Protein AF-A0A6S4QDK6-F1 (afdb_monomer)

Radius of gyration: 26.94 Å; Cα contacts (8 Å, |Δi|>4): 642; chains: 1; bounding box: 67×40×79 Å

Structure (mmCIF, N/CA/C/O backbone):
data_AF-A0A6S4QDK6-F1
#
_entry.id   AF-A0A6S4QDK6-F1
#
loop_
_atom_site.group_PDB
_atom_site.id
_atom_site.type_symbol
_atom_site.label_atom_id
_atom_site.label_alt_id
_atom_site.label_comp_id
_atom_site.label_asym_id
_atom_site.label_entity_id
_atom_site.label_seq_id
_atom_site.pdbx_PDB_ins_code
_atom_site.Cartn_x
_atom_site.Cartn_y
_atom_site.Cartn_z
_atom_site.occupancy
_atom_site.B_iso_or_equiv
_atom_site.auth_seq_id
_atom_site.auth_comp_id
_atom_site.auth_asym_id
_atom_site.auth_atom_id
_atom_site.pdbx_PDB_model_num
ATOM 1 N N . MET A 1 1 ? -22.651 10.146 28.050 1.00 35.03 1 MET A N 1
ATOM 2 C CA . MET A 1 1 ? -22.880 10.728 26.712 1.00 35.03 1 MET A CA 1
ATOM 3 C C . MET A 1 1 ? -22.087 9.880 25.732 1.00 35.03 1 MET A C 1
ATOM 5 O O . MET A 1 1 ? -20.886 9.743 25.933 1.00 35.03 1 MET A O 1
ATOM 9 N N . GLY A 1 2 ? -22.758 9.172 24.818 1.00 50.03 2 GLY A N 1
ATOM 10 C CA . GLY A 1 2 ? -22.092 8.293 23.846 1.00 50.03 2 GLY A CA 1
ATOM 11 C C . GLY A 1 2 ? -21.223 9.116 22.898 1.00 50.03 2 GLY A C 1
ATOM 12 O O . GLY A 1 2 ? -21.561 10.261 22.614 1.00 50.03 2 GLY A O 1
ATOM 13 N N . ARG A 1 3 ? -20.073 8.583 22.474 1.00 55.03 3 ARG A N 1
ATOM 14 C CA . ARG A 1 3 ? -19.225 9.271 21.494 1.00 55.03 3 ARG A CA 1
ATOM 15 C C . ARG A 1 3 ? -19.841 9.107 20.107 1.00 55.03 3 ARG A C 1
ATOM 17 O O . ARG A 1 3 ? -19.943 7.982 19.624 1.00 55.03 3 ARG A O 1
ATOM 24 N N . ASP A 1 4 ? -20.172 10.224 19.465 1.00 71.50 4 ASP A N 1
ATOM 25 C CA . ASP A 1 4 ? -20.700 10.266 18.090 1.00 71.50 4 ASP A CA 1
ATOM 26 C C . ASP A 1 4 ? -19.666 9.851 17.024 1.00 71.50 4 ASP A C 1
ATOM 28 O O . ASP A 1 4 ? -20.011 9.686 15.859 1.00 71.50 4 ASP A O 1
ATOM 32 N N . ILE A 1 5 ? -18.393 9.682 17.404 1.00 82.81 5 ILE A N 1
ATOM 33 C CA . ILE A 1 5 ? -17.254 9.381 16.523 1.00 82.81 5 ILE A CA 1
ATOM 34 C C . ILE A 1 5 ? -16.472 8.199 17.133 1.00 82.81 5 ILE A C 1
ATOM 36 O O . ILE A 1 5 ? -16.286 8.183 18.356 1.00 82.81 5 ILE A O 1
ATOM 40 N N . PRO A 1 6 ? -16.013 7.207 16.343 1.00 89.12 6 PRO A N 1
ATOM 41 C CA . PRO A 1 6 ? -15.368 6.020 16.887 1.00 89.12 6 PRO A CA 1
ATOM 42 C C . PRO A 1 6 ? -13.930 6.327 17.303 1.00 89.12 6 PRO A C 1
ATOM 44 O O . PRO A 1 6 ? -13.216 7.070 16.623 1.00 89.12 6 PRO A O 1
ATOM 47 N N . LYS A 1 7 ? -13.478 5.707 18.394 1.00 93.38 7 LYS A N 1
ATOM 48 C CA . LYS A 1 7 ? -12.083 5.773 18.835 1.00 93.38 7 LYS A CA 1
ATOM 49 C C . LYS A 1 7 ? -11.256 4.757 18.060 1.00 93.38 7 LYS A C 1
ATOM 51 O O . LYS A 1 7 ? -11.562 3.565 18.093 1.00 93.38 7 LYS A O 1
ATOM 56 N N . ILE A 1 8 ? -10.185 5.190 17.403 1.00 96.62 8 ILE A N 1
ATOM 57 C CA . ILE A 1 8 ? -9.331 4.288 16.627 1.00 96.62 8 ILE A CA 1
ATOM 58 C C . ILE A 1 8 ? -7.868 4.350 17.036 1.00 96.62 8 ILE A C 1
ATOM 60 O O . ILE A 1 8 ? -7.349 5.387 17.454 1.00 96.62 8 ILE A O 1
ATOM 64 N N . VAL A 1 9 ? -7.196 3.222 16.843 1.00 98.44 9 VAL A N 1
ATOM 65 C CA . VAL A 1 9 ? -5.741 3.155 16.717 1.00 98.44 9 VAL A CA 1
ATOM 66 C C . VAL A 1 9 ? -5.405 3.025 15.239 1.00 98.44 9 VAL A C 1
ATOM 68 O O . VAL A 1 9 ? -5.937 2.150 14.556 1.00 98.44 9 VAL A O 1
ATOM 71 N N . TYR A 1 10 ? -4.526 3.885 14.733 1.00 98.69 10 TYR A N 1
ATOM 72 C CA . TYR A 1 10 ? -4.098 3.858 13.335 1.00 98.69 10 TYR A CA 1
ATOM 73 C C . TYR A 1 10 ? -2.718 3.215 13.201 1.00 98.69 10 TYR A C 1
ATOM 75 O O . TYR A 1 10 ? -1.814 3.496 13.983 1.00 98.69 10 TYR A O 1
ATOM 83 N N . MET A 1 11 ? -2.521 2.365 12.197 1.00 98.38 11 MET A N 1
ATOM 84 C CA . MET A 1 11 ? -1.247 1.701 11.936 1.00 98.38 11 MET A CA 1
ATOM 85 C C . MET A 1 11 ? -0.827 1.902 10.487 1.00 98.38 11 MET A C 1
ATOM 87 O O . MET A 1 11 ? -1.490 1.423 9.570 1.00 98.38 11 MET A O 1
ATOM 91 N N . GLY A 1 12 ? 0.307 2.548 10.255 1.00 97.56 12 GLY A N 1
ATOM 92 C CA . GLY A 1 12 ? 0.789 2.789 8.901 1.00 97.56 12 GLY A CA 1
ATOM 93 C C . GLY A 1 12 ? 2.184 3.376 8.886 1.00 97.56 12 GLY A C 1
ATOM 94 O O . GLY A 1 12 ? 2.660 3.861 9.903 1.00 97.56 12 GLY A O 1
ATOM 95 N N . SER A 1 13 ? 2.826 3.337 7.721 1.00 96.44 13 SER A N 1
ATOM 96 C CA . SER A 1 13 ? 4.219 3.774 7.570 1.00 96.44 13 SER A CA 1
ATOM 97 C C . SER A 1 13 ? 4.458 4.739 6.396 1.00 96.44 13 SER A C 1
ATOM 99 O O . SER A 1 13 ? 5.064 5.789 6.606 1.00 96.44 13 SER A O 1
ATOM 101 N N . PRO A 1 14 ? 4.044 4.440 5.148 1.00 94.81 14 PRO A N 1
ATOM 102 C CA . PRO A 1 14 ? 4.446 5.234 3.985 1.00 94.81 14 PRO A CA 1
ATOM 103 C C . PRO A 1 14 ? 3.696 6.568 3.867 1.00 94.81 14 PRO A C 1
ATOM 105 O O . PRO A 1 14 ? 2.658 6.786 4.485 1.00 94.81 14 PRO A O 1
ATOM 108 N N . LEU A 1 15 ? 4.191 7.449 2.991 1.00 95.38 15 LEU A N 1
ATOM 109 C CA . LEU A 1 15 ? 3.637 8.793 2.784 1.00 95.38 15 LEU A CA 1
ATOM 110 C C . LEU A 1 15 ? 2.147 8.799 2.412 1.00 95.38 15 LEU A C 1
ATOM 112 O O . LEU A 1 15 ? 1.402 9.641 2.900 1.00 95.38 15 LEU A O 1
ATOM 116 N N . PHE A 1 16 ? 1.682 7.867 1.577 1.00 96.00 16 PHE A N 1
ATOM 117 C CA . PHE A 1 16 ? 0.254 7.810 1.247 1.00 96.00 16 PHE A CA 1
ATOM 118 C C . PHE A 1 16 ? -0.607 7.417 2.457 1.00 96.00 16 PHE A C 1
ATOM 120 O O . PHE A 1 16 ? -1.712 7.926 2.599 1.00 96.00 16 PHE A O 1
ATOM 127 N N . ALA A 1 17 ? -0.098 6.563 3.353 1.00 98.12 17 ALA A N 1
ATOM 128 C CA . ALA A 1 17 ? -0.792 6.211 4.588 1.00 98.12 17 ALA A CA 1
ATOM 129 C C . ALA A 1 17 ? -0.837 7.410 5.548 1.00 98.12 17 ALA A C 1
ATOM 131 O O . ALA A 1 17 ? -1.814 7.577 6.267 1.00 98.12 17 ALA A O 1
ATOM 132 N N . ALA A 1 18 ? 0.178 8.277 5.529 1.00 98.19 18 ALA A N 1
ATOM 133 C CA . ALA A 1 18 ? 0.169 9.528 6.286 1.00 98.19 18 ALA A CA 1
ATOM 134 C C . ALA A 1 18 ? -0.920 10.487 5.783 1.00 98.19 18 ALA A C 1
ATOM 136 O O . ALA A 1 18 ? -1.687 11.009 6.584 1.00 98.19 18 ALA A O 1
ATOM 137 N N . ARG A 1 19 ? -1.061 10.634 4.458 1.00 97.94 19 ARG A N 1
ATOM 138 C CA . ARG A 1 19 ? -2.132 11.448 3.849 1.00 97.94 19 ARG A CA 1
ATOM 139 C C . ARG A 1 19 ? -3.527 10.935 4.201 1.00 97.94 19 ARG A C 1
ATOM 141 O O . ARG A 1 19 ? -4.434 11.718 4.450 1.00 97.94 19 ARG A O 1
ATOM 148 N N . LEU A 1 20 ? -3.690 9.615 4.243 1.00 98.50 20 LEU A N 1
ATOM 149 C CA . LEU A 1 20 ? -4.942 8.977 4.642 1.00 98.50 20 LEU A CA 1
ATOM 150 C C . LEU A 1 20 ? -5.257 9.171 6.136 1.00 98.50 20 LEU A C 1
ATOM 152 O O . LEU A 1 20 ? -6.413 9.393 6.485 1.00 98.50 20 LEU A O 1
ATOM 156 N N . LEU A 1 21 ? -4.241 9.154 7.005 1.00 98.62 21 LEU A N 1
ATOM 157 C CA . LEU A 1 21 ? -4.389 9.519 8.416 1.00 98.62 21 LEU A CA 1
ATOM 158 C C . LEU A 1 21 ? -4.824 10.983 8.573 1.00 98.62 21 LEU A C 1
ATOM 160 O O . LEU A 1 21 ? -5.779 11.266 9.293 1.00 98.62 21 LEU A O 1
ATOM 164 N N . GLU A 1 22 ? -4.155 11.907 7.878 1.00 98.31 22 GLU A N 1
ATOM 165 C CA . GLU A 1 22 ? -4.527 13.327 7.868 1.00 98.31 22 GLU A CA 1
ATOM 166 C C . GLU A 1 22 ? -5.973 13.512 7.402 1.00 98.31 22 GLU A C 1
ATOM 168 O O . GLU A 1 22 ? -6.727 14.227 8.052 1.00 98.31 22 GLU A O 1
ATOM 173 N N . PHE A 1 23 ? -6.391 12.813 6.342 1.00 98.19 23 PHE A N 1
ATOM 174 C CA . PHE A 1 23 ? -7.769 12.850 5.856 1.00 98.19 23 PHE A CA 1
ATOM 175 C C . PHE A 1 23 ? -8.782 12.431 6.932 1.00 98.19 23 PHE A C 1
ATOM 177 O O . PHE A 1 23 ? -9.744 13.162 7.165 1.00 98.19 23 PHE A O 1
ATOM 184 N N . ILE A 1 24 ? -8.558 11.304 7.623 1.00 97.62 24 ILE A N 1
ATOM 185 C CA . ILE A 1 24 ? -9.436 10.833 8.712 1.00 97.62 24 ILE A CA 1
ATOM 186 C C . ILE A 1 24 ? -9.593 11.910 9.795 1.00 97.62 24 ILE A C 1
ATOM 188 O O . ILE A 1 24 ? -10.711 12.177 10.241 1.00 97.62 24 ILE A O 1
ATOM 192 N N . ILE A 1 25 ? -8.487 12.547 10.189 1.00 97.00 25 ILE A N 1
ATOM 193 C CA . ILE A 1 25 ? -8.458 13.570 11.242 1.00 97.00 25 ILE A CA 1
ATOM 194 C C . ILE A 1 25 ? -9.144 14.859 10.776 1.00 97.00 25 ILE A C 1
ATOM 196 O O . ILE A 1 25 ? -10.020 15.381 11.465 1.00 97.00 25 ILE A O 1
ATOM 200 N N . THR A 1 26 ? -8.777 15.374 9.599 1.00 96.75 26 THR A N 1
ATOM 201 C CA . THR A 1 26 ? -9.320 16.623 9.044 1.00 96.75 26 THR A CA 1
ATOM 202 C C . THR A 1 26 ? -10.824 16.526 8.814 1.00 96.75 26 THR A C 1
ATOM 204 O O . THR A 1 26 ? -11.552 17.462 9.137 1.00 96.75 26 THR A O 1
ATOM 207 N N . MET A 1 27 ? -11.298 15.383 8.317 1.00 95.62 27 MET A N 1
ATOM 208 C CA . MET A 1 27 ? -12.721 15.130 8.085 1.00 95.62 27 MET A CA 1
ATOM 209 C C . MET A 1 27 ? -13.478 14.710 9.352 1.00 95.62 27 MET A C 1
ATOM 211 O O . MET A 1 27 ? -14.683 14.482 9.279 1.00 95.62 27 MET A O 1
ATOM 215 N N . ARG A 1 28 ? -12.795 14.610 10.504 1.00 93.56 28 ARG A N 1
ATOM 216 C CA . ARG A 1 28 ? -13.356 14.179 11.797 1.00 93.56 28 ARG A CA 1
ATOM 217 C C . ARG A 1 28 ? -14.114 12.851 11.708 1.00 93.56 28 ARG A C 1
ATOM 219 O O . ARG A 1 28 ? -15.155 12.681 12.333 1.00 93.56 28 ARG A O 1
ATOM 226 N N . LEU A 1 29 ? -13.585 11.909 10.927 1.00 92.25 29 LEU A N 1
ATOM 227 C CA . LEU A 1 29 ? -14.202 10.591 10.750 1.00 92.25 29 LEU A CA 1
ATOM 228 C C . LEU A 1 29 ? -13.982 9.681 11.963 1.00 92.25 29 LEU A C 1
ATOM 230 O O . LEU A 1 29 ? -14.793 8.797 12.219 1.00 92.25 29 LEU A O 1
ATOM 234 N N . ALA A 1 30 ? -12.883 9.881 12.694 1.00 93.81 30 ALA A N 1
ATOM 235 C CA . ALA A 1 30 ? -12.523 9.090 13.863 1.00 93.81 30 ALA A CA 1
ATOM 236 C C . ALA A 1 30 ? -11.696 9.892 14.877 1.00 93.81 30 ALA A C 1
ATOM 238 O O . ALA A 1 30 ? -10.963 10.811 14.508 1.00 93.81 30 ALA A O 1
ATOM 239 N N . ASP A 1 31 ? -11.778 9.497 16.147 1.00 95.00 31 ASP A N 1
ATOM 240 C CA . ASP A 1 31 ? -10.893 9.947 17.223 1.00 95.00 31 ASP A CA 1
ATOM 241 C C . ASP A 1 31 ? -9.634 9.067 17.234 1.00 95.00 31 ASP A C 1
ATOM 243 O O . ASP A 1 31 ? -9.645 7.936 17.730 1.00 95.00 31 ASP A O 1
ATOM 247 N N . VAL A 1 32 ? -8.552 9.555 16.619 1.00 97.88 32 VAL A N 1
ATOM 248 C CA . VAL A 1 32 ? -7.283 8.819 16.520 1.00 97.88 32 VAL A CA 1
ATOM 249 C C . VAL A 1 32 ? -6.501 8.966 17.820 1.00 97.88 32 VAL A C 1
ATOM 251 O O . VAL A 1 32 ? -5.777 9.937 18.026 1.00 97.88 32 VAL A O 1
ATOM 254 N N . CYS A 1 33 ? -6.614 7.967 18.690 1.00 97.19 33 CYS A N 1
ATOM 255 C CA . CYS A 1 33 ? -6.035 8.037 20.029 1.00 97.19 33 CYS A CA 1
ATOM 256 C C . CYS A 1 33 ? -4.558 7.620 20.099 1.00 97.19 33 CYS A C 1
ATOM 258 O O . CYS A 1 33 ? -3.845 8.041 21.008 1.00 97.19 33 CYS A O 1
ATOM 260 N N . ALA A 1 34 ? -4.092 6.807 19.150 1.00 98.38 34 ALA A N 1
ATOM 261 C CA . ALA A 1 34 ? -2.691 6.431 19.023 1.00 98.38 34 ALA A CA 1
ATOM 262 C C . ALA A 1 34 ? -2.354 5.967 17.606 1.00 98.38 34 ALA A C 1
ATOM 264 O O . ALA A 1 34 ? -3.217 5.515 16.845 1.00 98.38 34 ALA A O 1
ATOM 265 N N . VAL A 1 35 ? -1.070 6.067 17.273 1.00 98.56 35 VAL A N 1
ATOM 266 C CA . VAL A 1 35 ? -0.498 5.683 15.987 1.00 98.56 35 VAL A CA 1
ATOM 267 C C . VAL A 1 35 ? 0.636 4.689 16.207 1.00 98.56 35 VAL A C 1
ATOM 269 O O . VAL A 1 35 ? 1.561 4.958 16.968 1.00 98.56 35 VAL A O 1
ATOM 272 N N . TRP A 1 36 ? 0.601 3.567 15.490 1.00 97.81 36 TRP A N 1
ATOM 273 C CA . TRP A 1 36 ? 1.745 2.669 15.344 1.00 97.81 36 TRP A CA 1
ATOM 274 C C . TRP A 1 36 ? 2.367 2.832 13.966 1.00 97.81 36 TRP A C 1
ATOM 276 O O . TRP A 1 36 ? 1.697 2.743 12.935 1.00 97.81 36 TRP A O 1
ATOM 286 N N . THR A 1 37 ? 3.684 2.968 13.942 1.00 96.75 37 THR A N 1
ATOM 287 C CA . THR A 1 37 ? 4.475 2.858 12.717 1.00 96.75 37 THR A CA 1
ATOM 288 C C . THR A 1 37 ? 5.675 1.939 12.939 1.00 96.75 37 THR A C 1
ATOM 290 O O . THR A 1 37 ? 5.908 1.433 14.038 1.00 96.75 37 THR A O 1
ATOM 293 N N . VAL A 1 38 ? 6.400 1.617 11.873 1.00 92.44 38 VAL A N 1
ATOM 294 C CA . VAL A 1 38 ? 7.625 0.825 11.974 1.00 92.44 38 VAL A CA 1
ATOM 295 C C . VAL A 1 38 ? 8.792 1.710 12.392 1.00 92.44 38 VAL A C 1
ATOM 297 O O . VAL A 1 38 ? 8.975 2.793 11.844 1.00 92.44 38 VAL A O 1
ATOM 300 N N . ALA A 1 39 ? 9.640 1.206 13.291 1.00 86.31 39 ALA A N 1
ATOM 301 C CA . ALA A 1 39 ? 10.910 1.850 13.606 1.00 86.31 39 ALA A CA 1
ATOM 302 C C . ALA A 1 39 ? 11.726 2.116 12.327 1.00 86.31 39 ALA A C 1
ATOM 304 O O . ALA A 1 39 ? 11.986 1.206 11.523 1.00 86.31 39 ALA A O 1
ATOM 305 N N . LYS A 1 40 ? 12.165 3.363 12.126 1.00 76.81 40 LYS A N 1
ATOM 306 C CA . LYS A 1 40 ? 13.042 3.705 11.006 1.00 76.81 40 LYS A CA 1
ATOM 307 C C . LYS A 1 40 ? 14.418 3.093 11.260 1.00 76.81 40 LYS A C 1
ATOM 309 O O . LYS A 1 40 ? 15.160 3.518 12.139 1.00 76.81 40 LYS A O 1
ATOM 314 N N . ARG A 1 41 ? 14.815 2.110 10.446 1.00 60.56 41 ARG A N 1
ATOM 315 C CA . ARG A 1 41 ? 16.207 1.635 10.432 1.00 60.56 41 ARG A CA 1
ATOM 316 C C . ARG A 1 41 ? 17.112 2.777 9.973 1.00 60.56 41 ARG A C 1
ATOM 318 O O . ARG A 1 41 ? 17.201 3.050 8.773 1.00 60.56 41 ARG A O 1
ATOM 325 N N . ILE A 1 42 ? 17.813 3.415 10.909 1.00 53.19 42 ILE A N 1
ATOM 326 C CA . ILE A 1 42 ? 18.893 4.354 10.601 1.00 53.19 42 ILE A CA 1
ATOM 327 C C . ILE A 1 42 ? 19.985 3.552 9.884 1.00 53.19 42 ILE A C 1
ATOM 329 O O . ILE A 1 42 ? 20.779 2.845 10.504 1.00 53.19 42 ILE A O 1
ATOM 333 N N . ARG A 1 43 ? 20.011 3.607 8.547 1.00 43.22 43 ARG A N 1
ATOM 334 C CA . ARG A 1 43 ? 21.113 3.027 7.773 1.00 43.22 43 ARG A CA 1
ATOM 335 C C . ARG A 1 43 ? 22.369 3.819 8.118 1.00 43.22 43 ARG A C 1
ATOM 337 O O . ARG A 1 43 ? 22.502 4.978 7.735 1.00 43.22 43 ARG A O 1
ATOM 344 N N . SER A 1 44 ? 23.288 3.180 8.828 1.00 37.44 44 SER A N 1
ATOM 345 C CA . SER A 1 44 ? 24.636 3.660 9.113 1.00 37.44 44 SER A CA 1
ATOM 346 C C . SER A 1 44 ? 25.388 3.982 7.813 1.00 37.44 44 SER A C 1
ATOM 348 O O . SER A 1 44 ? 26.067 3.144 7.229 1.00 37.44 44 SER A O 1
ATOM 350 N N . ARG A 1 45 ? 25.260 5.218 7.322 1.00 41.75 45 ARG A N 1
ATOM 351 C CA . ARG A 1 45 ? 26.123 5.767 6.261 1.00 41.75 45 ARG A CA 1
ATOM 352 C C . ARG A 1 45 ? 26.733 7.126 6.580 1.00 41.75 45 ARG A C 1
ATOM 354 O O . ARG A 1 45 ? 27.498 7.633 5.770 1.00 41.75 45 ARG A O 1
ATOM 361 N N . VAL A 1 46 ? 26.494 7.679 7.767 1.00 40.53 46 VAL A N 1
ATOM 362 C CA . VAL A 1 46 ? 27.157 8.910 8.212 1.00 40.53 46 VAL A CA 1
ATOM 363 C C . VAL A 1 46 ? 27.989 8.600 9.450 1.00 40.53 46 VAL A C 1
ATOM 365 O O . VAL A 1 46 ? 27.467 8.266 10.510 1.00 40.53 46 VAL A O 1
ATOM 368 N N . ARG A 1 47 ? 29.313 8.682 9.291 1.00 42.69 47 ARG A N 1
ATOM 369 C CA . ARG A 1 47 ? 30.341 8.394 10.305 1.00 42.69 47 ARG A CA 1
ATOM 370 C C . ARG A 1 47 ? 30.457 9.490 11.383 1.00 42.69 47 ARG A C 1
ATOM 372 O O . ARG A 1 47 ? 31.438 9.511 12.108 1.00 42.69 47 ARG A O 1
ATOM 379 N N . ASN A 1 48 ? 29.467 10.377 11.519 1.00 42.81 48 ASN A N 1
ATOM 380 C CA . ASN A 1 48 ? 29.447 11.445 12.522 1.00 42.81 48 ASN A CA 1
ATOM 381 C C . ASN A 1 48 ? 28.099 11.475 13.252 1.00 42.81 48 ASN A C 1
ATOM 383 O O . ASN A 1 48 ? 27.111 12.034 12.787 1.00 42.81 48 ASN A O 1
ATOM 387 N N . ARG A 1 49 ? 28.080 10.825 14.418 1.00 49.66 49 ARG A N 1
ATOM 388 C CA . ARG A 1 49 ? 26.902 10.468 15.226 1.00 49.66 49 ARG A CA 1
ATOM 389 C C . ARG A 1 49 ? 26.336 11.591 16.115 1.00 49.66 49 ARG A C 1
ATOM 391 O O . ARG A 1 49 ? 25.592 11.287 17.039 1.00 49.66 49 ARG A O 1
ATOM 398 N N . LYS A 1 50 ? 26.682 12.864 15.898 1.00 42.88 50 LYS A N 1
ATOM 399 C CA . LYS A 1 50 ? 26.325 13.941 16.850 1.00 42.88 50 LYS A CA 1
ATOM 400 C C . LYS A 1 50 ? 25.561 15.147 16.292 1.00 42.88 50 LYS A C 1
ATOM 402 O O . LYS A 1 50 ? 25.168 15.979 17.096 1.00 42.88 50 LYS A O 1
ATOM 407 N N . ALA A 1 51 ? 25.294 15.233 14.986 1.00 41.88 51 ALA A N 1
ATOM 408 C CA . ALA A 1 51 ? 24.700 16.443 14.388 1.00 41.88 51 ALA A CA 1
ATOM 409 C C . ALA A 1 51 ? 23.397 16.241 13.584 1.00 41.88 51 ALA A C 1
ATOM 411 O O . ALA A 1 51 ? 22.915 17.192 12.987 1.00 41.88 51 ALA A O 1
ATOM 412 N N . LEU A 1 52 ? 22.800 15.045 13.571 1.00 42.12 52 LEU A N 1
ATOM 413 C CA . LEU A 1 52 ? 21.479 14.813 12.968 1.00 42.12 52 LEU A CA 1
ATOM 414 C C . LEU A 1 52 ? 20.571 14.132 13.992 1.00 42.12 52 LEU A C 1
ATOM 416 O O . LEU A 1 52 ? 20.433 12.915 13.991 1.00 42.12 52 LEU A O 1
ATOM 420 N N . ARG A 1 53 ? 20.026 14.937 14.904 1.00 42.34 53 ARG A N 1
ATOM 421 C CA . ARG A 1 53 ? 18.865 14.613 15.748 1.00 42.34 53 ARG A CA 1
ATOM 422 C C . ARG A 1 53 ? 17.751 15.624 15.465 1.00 42.34 53 ARG A C 1
ATOM 424 O O . ARG A 1 53 ? 17.198 16.226 16.374 1.00 42.34 53 ARG A O 1
ATOM 431 N N . SER A 1 54 ? 17.541 15.921 14.188 1.00 44.00 54 SER A N 1
ATOM 432 C CA . SER A 1 54 ? 16.497 16.830 13.718 1.00 44.00 54 SER A CA 1
ATOM 433 C C . SER A 1 54 ? 15.377 15.984 13.131 1.00 44.00 54 SER A C 1
ATOM 435 O O . SER A 1 54 ? 15.666 15.297 12.157 1.00 44.00 54 SER A O 1
ATOM 437 N N . ASP A 1 55 ? 14.186 16.008 13.740 1.00 43.19 55 ASP A N 1
ATOM 438 C CA . ASP A 1 55 ? 12.787 15.861 13.260 1.00 43.19 55 ASP A CA 1
ATOM 439 C C . ASP A 1 55 ? 12.404 14.883 12.106 1.00 43.19 55 ASP A C 1
ATOM 441 O O . ASP A 1 55 ? 11.230 14.604 11.867 1.00 43.19 55 ASP A O 1
ATOM 445 N N . GLU A 1 56 ? 13.355 14.271 11.407 1.00 52.59 56 GLU A N 1
ATOM 446 C CA . GLU A 1 56 ? 13.207 13.257 10.361 1.00 52.59 56 GLU A CA 1
ATOM 447 C C . GLU A 1 56 ? 13.508 11.838 10.886 1.00 52.59 56 GLU A C 1
ATOM 449 O O . GLU A 1 56 ? 13.931 10.957 10.127 1.00 52.59 56 GLU A O 1
ATOM 454 N N . GLU A 1 57 ? 13.332 11.578 12.183 1.00 71.50 57 GLU A N 1
ATOM 455 C CA . GLU A 1 57 ? 13.660 10.270 12.777 1.00 71.50 57 GLU A CA 1
ATOM 456 C C . GLU A 1 57 ? 12.544 9.223 12.623 1.00 71.50 57 GLU A C 1
ATOM 458 O O . GLU A 1 57 ? 12.837 8.028 12.634 1.00 71.50 57 GLU A O 1
ATOM 463 N N . SER A 1 58 ? 11.304 9.639 12.348 1.00 88.62 58 SER A N 1
ATOM 464 C CA . SER A 1 58 ? 10.173 8.725 12.149 1.00 88.62 58 SER A CA 1
ATOM 465 C C . SER A 1 58 ? 9.799 8.530 10.668 1.00 88.62 58 SER A C 1
ATOM 467 O O . SER A 1 58 ? 10.345 9.143 9.743 1.00 88.62 58 SER A O 1
ATOM 469 N N . THR A 1 59 ? 8.878 7.605 10.420 1.00 94.62 59 THR A N 1
ATOM 470 C CA . THR A 1 59 ? 8.192 7.431 9.129 1.00 94.62 59 THR A CA 1
ATOM 471 C C . THR A 1 59 ? 7.236 8.597 8.836 1.00 94.62 59 THR A C 1
ATOM 473 O O . THR A 1 59 ? 6.828 9.281 9.772 1.00 94.62 59 THR A O 1
ATOM 476 N N . PRO A 1 60 ? 6.775 8.786 7.583 1.00 95.94 60 PRO A N 1
ATOM 477 C CA . PRO A 1 60 ? 5.750 9.784 7.270 1.00 95.94 60 PRO A CA 1
ATOM 478 C C . PRO A 1 60 ? 4.503 9.747 8.170 1.00 95.94 60 PRO A C 1
ATOM 480 O O . PRO A 1 60 ? 4.001 10.796 8.555 1.00 95.94 60 PRO A O 1
ATOM 483 N N . VAL A 1 61 ? 4.004 8.560 8.537 1.00 97.94 61 VAL A N 1
ATOM 484 C CA . VAL A 1 61 ? 2.849 8.439 9.449 1.00 97.94 61 VAL A CA 1
ATOM 485 C C . VAL A 1 61 ? 3.207 8.872 10.873 1.00 97.94 61 VAL A C 1
ATOM 487 O O . VAL A 1 61 ? 2.437 9.587 11.508 1.00 97.94 61 VAL A O 1
ATOM 490 N N . GLY A 1 62 ? 4.384 8.490 11.370 1.00 96.94 62 GLY A N 1
ATOM 491 C CA . GLY A 1 62 ? 4.822 8.906 12.702 1.00 96.94 62 GLY A CA 1
ATOM 492 C C . GLY A 1 62 ? 5.135 10.402 12.791 1.00 96.94 62 GLY A C 1
ATOM 493 O O . GLY A 1 62 ? 4.820 11.024 13.799 1.00 96.94 62 GLY A O 1
ATOM 494 N N . GLN A 1 63 ? 5.612 11.019 11.707 1.00 96.19 63 GLN A N 1
ATOM 495 C CA . GLN A 1 63 ? 5.752 12.476 11.611 1.00 96.19 63 GLN A CA 1
ATOM 496 C C . GLN A 1 63 ? 4.401 13.195 11.743 1.00 96.19 63 GLN A C 1
ATOM 498 O O . GLN A 1 63 ? 4.315 14.219 12.420 1.00 96.19 63 GLN A O 1
ATOM 503 N N . VAL A 1 64 ? 3.329 12.657 11.144 1.00 97.56 64 VAL A N 1
ATOM 504 C CA . VAL A 1 64 ? 1.968 13.189 11.339 1.00 97.56 64 VAL A CA 1
ATOM 505 C C . VAL A 1 64 ? 1.547 13.066 12.804 1.00 97.56 64 VAL A C 1
ATOM 507 O O . VAL A 1 64 ? 1.041 14.037 13.362 1.00 97.56 64 VAL A O 1
ATOM 510 N N . ALA A 1 65 ? 1.791 11.914 13.436 1.00 97.69 65 ALA A N 1
ATOM 511 C CA . ALA A 1 65 ? 1.457 11.699 14.843 1.00 97.69 65 ALA A CA 1
ATOM 512 C C . ALA A 1 65 ? 2.188 12.684 15.768 1.00 97.69 65 ALA A C 1
ATOM 514 O O . ALA A 1 65 ? 1.545 13.344 16.578 1.00 97.69 65 ALA A O 1
ATOM 515 N N . GLN A 1 66 ? 3.502 12.854 15.588 1.00 96.25 66 GLN A N 1
ATOM 516 C CA . GLN A 1 66 ? 4.319 13.819 16.333 1.00 96.25 66 GLN A CA 1
ATOM 517 C C . GLN A 1 66 ? 3.803 15.248 16.156 1.00 96.25 66 GLN A C 1
ATOM 519 O O . GLN A 1 66 ? 3.557 15.943 17.137 1.00 96.25 66 GLN A O 1
ATOM 524 N N . ARG A 1 67 ? 3.575 15.675 14.907 1.00 96.38 67 ARG A N 1
ATOM 525 C CA . ARG A 1 67 ? 3.095 17.028 14.589 1.00 96.38 67 ARG A CA 1
ATOM 526 C C . ARG A 1 67 ? 1.729 17.331 15.209 1.00 96.38 67 ARG A C 1
ATOM 528 O O . ARG A 1 67 ? 1.453 18.481 15.534 1.00 96.38 67 ARG A O 1
ATOM 535 N N . LEU A 1 68 ? 0.871 16.321 15.339 1.00 96.75 68 LEU A N 1
ATOM 536 C CA . LEU A 1 68 ? -0.474 16.446 15.904 1.00 96.75 68 LEU A CA 1
ATOM 537 C C . LEU A 1 68 ? -0.551 16.046 17.387 1.00 96.75 68 LEU A C 1
ATOM 539 O O . LEU A 1 68 ? -1.649 16.000 17.934 1.00 96.75 68 LEU A O 1
ATOM 543 N N . ASN A 1 69 ? 0.586 15.775 18.040 1.00 96.88 69 ASN A N 1
ATOM 544 C CA . ASN A 1 69 ? 0.674 15.309 19.430 1.00 96.88 69 ASN A CA 1
ATOM 545 C C . ASN A 1 69 ? -0.174 14.055 19.731 1.00 96.88 69 ASN A C 1
ATOM 547 O O . ASN A 1 69 ? -0.694 13.889 20.834 1.00 96.88 69 ASN A O 1
ATOM 551 N N . ILE A 1 70 ? -0.307 13.156 18.755 1.00 98.06 70 ILE A N 1
ATOM 552 C CA . ILE A 1 70 ? -0.944 11.846 18.926 1.00 98.06 70 ILE A CA 1
ATOM 553 C C . ILE A 1 70 ? 0.097 10.876 19.486 1.00 98.06 70 ILE A C 1
ATOM 555 O O . ILE A 1 70 ? 1.248 10.880 19.042 1.00 98.06 70 ILE A O 1
ATOM 559 N N . THR A 1 71 ? -0.288 10.020 20.439 1.00 98.19 71 THR A N 1
ATOM 560 C CA . THR A 1 71 ? 0.648 9.040 21.005 1.00 98.19 71 THR A CA 1
ATOM 561 C C . THR A 1 71 ? 1.212 8.137 19.910 1.00 98.19 71 THR A C 1
ATOM 563 O O . THR A 1 71 ? 0.460 7.479 19.191 1.00 98.19 71 THR A O 1
ATOM 566 N N . LEU A 1 72 ? 2.539 8.106 19.795 1.00 97.56 72 LEU A N 1
ATOM 567 C CA . LEU A 1 72 ? 3.260 7.381 18.756 1.00 97.56 72 LEU A CA 1
ATOM 568 C C . LEU A 1 72 ? 3.992 6.174 19.345 1.00 97.56 72 LEU A C 1
ATOM 570 O O . LEU A 1 72 ? 4.750 6.307 20.304 1.00 97.56 72 LEU A O 1
ATOM 574 N N . HIS A 1 73 ? 3.811 5.019 18.711 1.00 96.94 73 HIS A N 1
ATOM 575 C CA . HIS A 1 73 ? 4.528 3.783 19.001 1.00 96.94 73 HIS A CA 1
ATOM 576 C C . HIS A 1 73 ? 5.342 3.348 17.785 1.00 96.94 73 HIS A C 1
ATOM 578 O O . HIS A 1 73 ? 4.809 3.189 16.683 1.00 96.94 73 HIS A O 1
ATOM 584 N N . GLU A 1 74 ? 6.637 3.116 17.992 1.00 94.62 74 GLU A N 1
ATOM 585 C CA . GLU A 1 74 ? 7.573 2.699 16.938 1.00 94.62 74 GLU A CA 1
ATOM 586 C C . GLU A 1 74 ? 8.323 1.410 17.310 1.00 94.62 74 GLU A C 1
ATOM 588 O O . GLU A 1 74 ? 9.555 1.388 17.298 1.00 94.62 74 GLU A O 1
ATOM 593 N N . PRO A 1 75 ? 7.625 0.318 17.671 1.00 91.94 75 PRO A N 1
ATOM 594 C CA . PRO A 1 75 ? 8.297 -0.890 18.123 1.00 91.94 75 PRO A CA 1
ATOM 595 C C . PRO A 1 75 ? 9.094 -1.541 16.986 1.00 91.94 75 PRO A C 1
ATOM 597 O O . PRO A 1 75 ? 8.665 -1.569 15.823 1.00 91.94 75 PRO A O 1
ATOM 600 N N . GLU A 1 76 ? 10.250 -2.123 17.316 1.00 88.88 76 GLU A N 1
ATOM 601 C CA . GLU A 1 76 ? 10.986 -2.997 16.394 1.00 88.88 76 GLU A CA 1
ATOM 602 C C . GLU A 1 76 ? 10.236 -4.309 16.144 1.00 88.88 76 GLU A C 1
ATOM 604 O O . GLU A 1 76 ? 10.198 -4.763 15.006 1.00 88.88 76 GLU A O 1
ATOM 609 N N . GLU A 1 77 ? 9.542 -4.841 17.143 1.00 90.00 77 GLU A N 1
ATOM 610 C CA . GLU A 1 77 ? 8.658 -6.007 17.058 1.00 90.00 77 GLU A CA 1
ATOM 611 C C . GLU A 1 77 ? 7.485 -5.813 18.022 1.00 90.00 77 GLU A C 1
ATOM 613 O O . GLU A 1 77 ? 7.647 -5.166 19.052 1.00 90.00 77 GLU A O 1
ATOM 618 N N . ILE A 1 78 ? 6.310 -6.366 17.708 1.00 92.38 78 ILE A N 1
ATOM 619 C CA . ILE A 1 78 ? 5.145 -6.269 18.601 1.00 92.38 78 ILE A CA 1
ATOM 620 C C . ILE A 1 78 ? 5.333 -7.224 19.782 1.00 92.38 78 ILE A C 1
ATOM 622 O O . ILE A 1 78 ? 5.362 -8.443 19.609 1.00 92.38 78 ILE A O 1
ATOM 626 N N . THR A 1 79 ? 5.429 -6.667 20.986 1.00 93.69 79 THR A N 1
ATOM 627 C CA . THR A 1 79 ? 5.635 -7.404 22.237 1.00 93.69 79 THR A CA 1
ATOM 628 C C . THR A 1 79 ? 4.340 -7.556 23.042 1.00 93.69 79 THR A C 1
ATOM 630 O O . THR A 1 79 ? 3.297 -6.985 22.722 1.00 93.69 79 THR A O 1
ATOM 633 N N . ALA A 1 80 ? 4.398 -8.306 24.148 1.00 93.88 80 ALA A N 1
ATOM 634 C CA . ALA A 1 80 ? 3.291 -8.379 25.103 1.00 93.88 80 ALA A CA 1
ATOM 635 C C . ALA A 1 80 ? 2.957 -7.013 25.737 1.00 93.88 80 ALA A C 1
ATOM 637 O O . ALA A 1 80 ? 1.796 -6.761 26.059 1.00 93.88 80 ALA A O 1
ATOM 638 N N . LEU A 1 81 ? 3.949 -6.123 25.877 1.00 94.50 81 LEU A N 1
ATOM 639 C CA . LEU A 1 81 ? 3.737 -4.762 26.375 1.00 94.50 81 LEU A CA 1
ATOM 640 C C . LEU A 1 81 ? 2.945 -3.924 25.370 1.00 94.50 81 LEU A C 1
ATOM 642 O O . LEU A 1 81 ? 2.030 -3.216 25.773 1.00 94.50 81 LEU A O 1
ATOM 646 N N . ASP A 1 82 ? 3.220 -4.065 24.071 1.00 95.44 82 ASP A N 1
ATOM 647 C CA . ASP A 1 82 ? 2.450 -3.392 23.017 1.00 95.44 82 ASP A CA 1
ATOM 648 C C . ASP A 1 82 ? 0.990 -3.858 22.999 1.00 95.44 82 ASP A C 1
ATOM 650 O O . ASP A 1 82 ? 0.078 -3.052 22.835 1.00 95.44 82 ASP A O 1
ATOM 654 N N . VAL A 1 83 ? 0.748 -5.156 23.215 1.00 95.25 83 VAL A N 1
ATOM 655 C CA . VAL A 1 83 ? -0.613 -5.703 23.337 1.00 95.25 83 VAL A CA 1
ATOM 656 C C . VAL A 1 83 ? -1.327 -5.128 24.564 1.00 95.25 83 VAL A C 1
ATOM 658 O O . VAL A 1 83 ? -2.501 -4.768 24.478 1.00 95.25 83 VAL A O 1
ATOM 661 N N . ALA A 1 84 ? -0.638 -5.023 25.704 1.00 95.00 84 ALA A N 1
ATOM 662 C CA . ALA A 1 84 ? -1.198 -4.422 26.912 1.00 95.00 84 ALA A CA 1
ATOM 663 C C . ALA A 1 84 ? -1.501 -2.927 26.718 1.00 95.00 84 ALA A C 1
ATOM 665 O O . ALA A 1 84 ? -2.590 -2.477 27.072 1.00 95.00 84 ALA A O 1
ATOM 666 N N . ALA A 1 85 ? -0.586 -2.183 26.089 1.00 95.50 85 ALA A N 1
ATOM 667 C CA . ALA A 1 85 ? -0.786 -0.782 25.735 1.00 95.50 85 ALA A CA 1
ATOM 668 C C . ALA A 1 85 ? -1.993 -0.614 24.803 1.00 95.50 85 ALA A C 1
ATOM 670 O O . ALA A 1 85 ? -2.874 0.190 25.095 1.00 95.50 85 ALA A O 1
ATOM 671 N N . MET A 1 86 ? -2.089 -1.425 23.741 1.00 96.75 86 MET A N 1
ATOM 672 C CA . MET A 1 86 ? -3.224 -1.429 22.814 1.00 96.75 86 MET A CA 1
ATOM 673 C C . MET A 1 86 ? -4.566 -1.623 23.542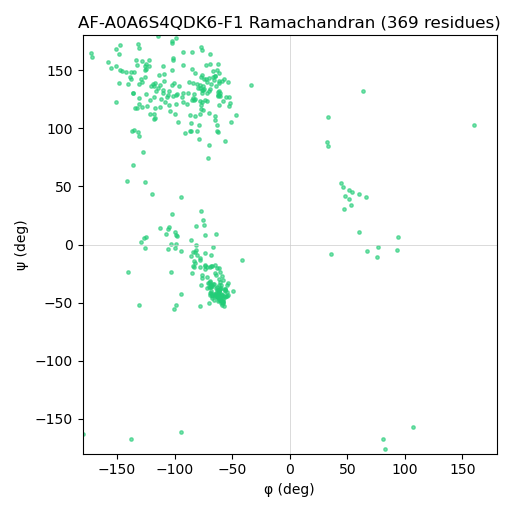 1.00 96.75 86 MET A C 1
ATOM 675 O O . MET A 1 86 ? -5.514 -0.881 23.295 1.00 96.75 86 MET A O 1
ATOM 679 N N . ARG A 1 87 ? -4.647 -2.564 24.494 1.00 95.50 87 ARG A N 1
ATOM 680 C CA . ARG A 1 87 ? -5.861 -2.757 25.312 1.00 95.50 87 ARG A CA 1
ATOM 681 C C . ARG A 1 87 ? -6.213 -1.521 26.138 1.00 95.50 87 ARG A C 1
ATOM 683 O O . ARG A 1 87 ? -7.385 -1.169 26.214 1.00 95.50 87 ARG A O 1
ATOM 690 N N . GLY A 1 88 ? -5.214 -0.848 26.711 1.00 96.25 88 GLY A N 1
ATOM 691 C CA . GLY A 1 88 ? -5.404 0.370 27.506 1.00 96.25 88 GLY A CA 1
ATOM 692 C C . GLY A 1 88 ? -5.978 1.553 26.720 1.00 96.25 88 GLY A C 1
ATOM 693 O O . GLY A 1 88 ? -6.552 2.460 27.316 1.00 96.25 88 GLY A O 1
ATOM 694 N N . TYR A 1 89 ? -5.880 1.544 25.386 1.00 96.19 89 TYR A N 1
ATOM 695 C CA . TYR A 1 89 ? -6.528 2.560 24.559 1.00 96.19 89 TYR A CA 1
ATOM 696 C C . TYR A 1 89 ? -8.041 2.387 24.462 1.00 96.19 89 TYR A C 1
ATOM 698 O O . TYR A 1 89 ? -8.699 3.358 24.094 1.00 96.19 89 TYR A O 1
ATOM 706 N N . GLU A 1 90 ? -8.602 1.212 24.771 1.00 94.12 90 GLU A N 1
ATOM 707 C CA . GLU A 1 90 ? -10.043 0.937 24.643 1.00 94.12 90 GLU A CA 1
ATOM 708 C C . GLU A 1 90 ? -10.600 1.380 23.276 1.00 94.12 90 GLU A C 1
ATOM 710 O O . GLU A 1 90 ? -11.642 2.029 23.178 1.00 94.12 90 GLU A O 1
ATOM 715 N N . ALA A 1 91 ? -9.843 1.120 22.207 1.00 94.25 91 ALA A N 1
ATOM 716 C CA . ALA A 1 91 ? -10.231 1.539 20.870 1.00 94.25 91 ALA A CA 1
ATOM 717 C C . ALA A 1 91 ? -11.394 0.690 20.343 1.00 94.25 91 ALA A C 1
ATOM 719 O O . ALA A 1 91 ? -11.435 -0.532 20.529 1.00 94.25 91 ALA A O 1
ATOM 720 N N . ASP A 1 92 ? -12.299 1.336 19.615 1.00 92.62 92 ASP A N 1
ATOM 721 C CA . ASP A 1 92 ? -13.365 0.663 18.884 1.00 92.62 92 ASP A CA 1
ATOM 722 C C . ASP A 1 92 ? -12.770 -0.161 17.735 1.00 92.62 92 ASP A C 1
ATOM 724 O O . ASP A 1 92 ? -13.110 -1.334 17.564 1.00 92.62 92 ASP A O 1
ATOM 728 N N . PHE A 1 93 ? -11.819 0.426 17.000 1.00 94.38 93 PHE A N 1
ATOM 729 C CA . PHE A 1 93 ? -11.181 -0.192 15.838 1.00 94.38 93 PHE A CA 1
ATOM 730 C C . PHE A 1 93 ? -9.661 -0.008 15.835 1.00 94.38 93 PHE A C 1
ATOM 732 O O . PHE A 1 93 ? -9.137 1.031 16.238 1.00 94.38 93 PHE A O 1
ATOM 739 N N . ILE A 1 94 ? -8.951 -0.989 15.278 1.00 97.62 94 ILE A N 1
ATOM 740 C CA . ILE A 1 94 ? -7.601 -0.779 14.737 1.00 97.62 94 ILE A CA 1
ATOM 741 C C . ILE A 1 94 ? -7.727 -0.616 13.220 1.00 97.62 94 ILE A C 1
ATOM 743 O O . ILE A 1 94 ? -8.312 -1.472 12.559 1.00 97.62 94 ILE A O 1
ATOM 747 N N . PHE A 1 95 ? -7.150 0.441 12.655 1.00 97.12 95 PHE A N 1
ATOM 748 C CA . PHE A 1 95 ? -7.107 0.669 11.211 1.00 97.12 95 PHE A CA 1
ATOM 749 C C . PHE A 1 95 ? -5.686 0.568 10.679 1.00 97.12 95 PHE A C 1
ATOM 751 O O . PHE A 1 95 ? -4.816 1.348 11.051 1.00 97.12 95 PHE A O 1
ATOM 758 N N . ILE A 1 96 ? -5.458 -0.387 9.784 1.00 98.06 96 ILE A N 1
ATOM 759 C CA . ILE A 1 96 ? -4.153 -0.695 9.209 1.00 98.06 96 ILE A CA 1
ATOM 760 C C . ILE A 1 96 ? -4.113 -0.204 7.765 1.00 98.06 96 ILE A C 1
ATOM 762 O O . ILE A 1 96 ? -4.959 -0.558 6.946 1.00 98.06 96 ILE A O 1
ATOM 766 N N . VAL A 1 97 ? -3.092 0.584 7.444 1.00 97.69 97 VAL A N 1
ATOM 767 C CA . VAL A 1 97 ? -2.808 1.076 6.097 1.00 97.69 97 VAL A CA 1
ATOM 768 C C . VAL A 1 97 ? -1.309 0.969 5.847 1.00 97.69 97 VAL A C 1
ATOM 770 O O . VAL A 1 97 ? -0.521 1.826 6.245 1.00 97.69 97 VAL A O 1
ATOM 773 N N . ALA A 1 98 ? -0.896 -0.105 5.173 1.00 94.62 98 ALA A N 1
ATOM 774 C CA . ALA A 1 98 ? 0.504 -0.339 4.809 1.00 94.62 98 ALA A CA 1
ATOM 775 C C . ALA A 1 98 ? 1.48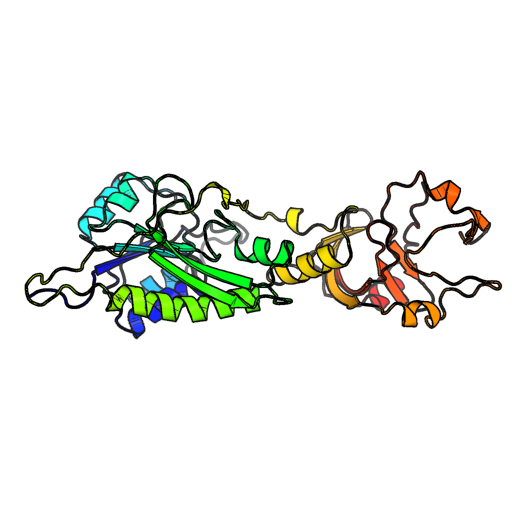9 -0.210 5.996 1.00 94.62 98 ALA A C 1
ATOM 777 O O . ALA A 1 98 ? 2.537 0.431 5.890 1.00 94.62 98 ALA A O 1
ATOM 778 N N . TYR A 1 99 ? 1.158 -0.835 7.132 1.00 93.69 99 TYR A N 1
ATOM 779 C CA . TYR A 1 99 ? 2.019 -0.866 8.320 1.00 93.69 99 TYR A CA 1
ATOM 780 C C . TYR A 1 99 ? 3.352 -1.577 8.039 1.00 93.69 99 TYR A C 1
ATOM 782 O O . TYR A 1 99 ? 4.415 -1.036 8.326 1.00 93.69 99 TYR A O 1
ATOM 790 N N . GLY A 1 100 ? 3.313 -2.737 7.372 1.00 85.12 100 GLY A N 1
ATOM 791 C CA . GLY A 1 100 ? 4.511 -3.433 6.883 1.00 85.12 100 GLY A CA 1
ATOM 792 C C . GLY A 1 100 ? 5.091 -4.501 7.818 1.00 85.12 100 GLY A C 1
ATOM 793 O O . GLY A 1 100 ? 6.137 -5.066 7.495 1.00 85.12 100 GLY A O 1
ATOM 794 N N . LYS A 1 101 ? 4.416 -4.811 8.931 1.00 86.38 101 LYS A N 1
ATOM 795 C CA . LYS A 1 101 ? 4.723 -5.948 9.815 1.00 86.38 101 LYS A CA 1
ATOM 796 C C . LYS A 1 101 ? 3.495 -6.828 10.015 1.00 86.38 101 LYS A C 1
ATOM 798 O O . LYS A 1 101 ? 2.365 -6.352 9.914 1.00 86.38 101 LYS A O 1
ATOM 803 N N . ILE A 1 102 ? 3.736 -8.106 10.295 1.00 85.88 102 ILE A N 1
ATOM 804 C CA . ILE A 1 102 ? 2.688 -9.054 10.677 1.00 85.88 102 ILE A CA 1
ATOM 805 C C . ILE A 1 102 ? 2.319 -8.776 12.133 1.00 85.88 102 ILE A C 1
ATOM 807 O O . ILE A 1 102 ? 3.200 -8.628 12.976 1.00 85.88 102 ILE A O 1
ATOM 811 N N . LEU A 1 103 ? 1.022 -8.701 12.419 1.00 90.00 103 LEU A N 1
ATOM 812 C CA . LEU A 1 103 ? 0.525 -8.496 13.773 1.00 90.00 103 LEU A CA 1
ATOM 813 C C . LEU A 1 103 ? 0.170 -9.838 14.416 1.00 90.00 103 LEU A C 1
ATOM 815 O O . LEU A 1 103 ? -0.478 -10.664 13.765 1.00 90.00 103 LEU A O 1
ATOM 819 N N . PRO A 1 104 ? 0.539 -10.062 15.687 1.00 92.06 104 PRO A N 1
ATOM 820 C CA . PRO A 1 104 ? 0.039 -11.206 16.425 1.00 92.06 104 PRO A CA 1
ATOM 821 C C . PRO A 1 104 ? -1.468 -11.058 16.659 1.00 92.06 104 PRO A C 1
ATOM 823 O O . PRO A 1 104 ? -1.986 -9.955 16.833 1.00 92.06 104 PRO A O 1
ATOM 826 N N . GLU A 1 105 ? -2.169 -12.188 16.719 1.00 93.19 105 GLU A N 1
ATOM 827 C CA . GLU A 1 105 ? -3.625 -12.233 16.899 1.00 93.19 105 GLU A CA 1
ATOM 828 C C . GLU A 1 105 ? -4.101 -11.506 18.154 1.00 93.19 105 GLU A C 1
ATOM 830 O O . GLU A 1 105 ? -5.061 -10.740 18.105 1.00 93.19 105 GLU A O 1
ATOM 835 N N . ALA A 1 106 ? -3.350 -11.634 19.247 1.00 94.31 106 ALA A N 1
ATOM 836 C CA . ALA A 1 106 ? -3.630 -10.928 20.490 1.00 94.31 106 ALA A CA 1
ATOM 837 C C . ALA A 1 106 ? -3.638 -9.394 20.339 1.00 94.31 106 ALA A C 1
ATOM 839 O O . ALA A 1 106 ? -4.324 -8.726 21.108 1.00 94.31 106 ALA A O 1
ATOM 840 N N . PHE A 1 107 ? -2.896 -8.840 19.371 1.00 94.88 107 PHE A N 1
ATOM 841 C CA . PHE A 1 107 ? -2.867 -7.402 19.113 1.00 94.88 107 PHE A CA 1
ATOM 842 C C . PHE A 1 107 ? -4.112 -6.957 18.346 1.00 94.88 107 PHE A C 1
ATOM 844 O O . PHE A 1 107 ? -4.821 -6.060 18.792 1.00 94.88 107 PHE A O 1
ATOM 851 N N . PHE A 1 108 ? -4.431 -7.598 17.216 1.00 91.25 108 PHE A N 1
ATOM 852 C CA . PHE A 1 108 ? -5.588 -7.176 16.419 1.00 91.25 108 PHE A CA 1
ATOM 853 C C . PHE A 1 108 ? -6.942 -7.551 17.043 1.00 91.25 108 PHE A C 1
ATOM 855 O O . PHE A 1 108 ? -7.959 -6.960 16.680 1.00 91.25 108 PHE A O 1
ATOM 862 N N . ALA A 1 109 ? -6.965 -8.488 17.995 1.00 92.81 109 ALA A N 1
ATOM 863 C CA . ALA A 1 109 ? -8.140 -8.814 18.802 1.00 92.81 109 ALA A CA 1
ATOM 864 C C . ALA A 1 109 ? -8.350 -7.869 20.004 1.00 92.81 109 ALA A C 1
ATOM 866 O O . ALA A 1 109 ? -9.357 -7.987 20.693 1.00 92.81 109 ALA A O 1
ATOM 867 N N . ALA A 1 110 ? -7.414 -6.953 20.285 1.00 94.50 110 ALA A N 1
ATOM 868 C CA . ALA A 1 110 ? -7.494 -6.066 21.448 1.00 94.50 110 ALA A CA 1
ATOM 869 C C . ALA A 1 110 ? -8.470 -4.887 21.276 1.00 94.50 110 ALA A C 1
ATOM 871 O O . ALA A 1 110 ? -8.877 -4.298 22.273 1.00 94.50 110 ALA A O 1
ATOM 872 N N . ALA A 1 111 ? -8.841 -4.535 20.040 1.00 94.12 111 ALA A N 1
ATOM 873 C CA . ALA A 1 111 ? -9.883 -3.542 19.774 1.00 94.12 111 ALA A CA 1
ATOM 874 C C . ALA A 1 111 ? -11.279 -4.163 19.868 1.00 94.12 111 ALA A C 1
ATOM 876 O O . ALA A 1 111 ? -11.478 -5.309 19.460 1.00 94.12 111 ALA A O 1
ATOM 877 N N . ARG A 1 112 ? -12.264 -3.376 20.315 1.00 92.06 112 ARG A N 1
ATOM 878 C CA . ARG A 1 112 ? -13.642 -3.834 20.557 1.00 92.06 112 ARG A CA 1
ATOM 879 C C . ARG A 1 112 ? -14.276 -4.529 19.349 1.00 92.06 112 ARG A C 1
ATOM 881 O O . ARG A 1 112 ? -14.915 -5.566 19.505 1.00 92.06 112 ARG A O 1
ATOM 888 N N . TYR A 1 113 ? -14.089 -3.979 18.150 1.00 91.12 113 TYR A N 1
ATOM 889 C CA . TYR A 1 113 ? -14.613 -4.533 16.896 1.00 91.12 113 TYR A CA 1
ATOM 890 C C . TYR A 1 113 ? -13.524 -5.164 16.013 1.00 91.12 113 TYR A C 1
ATOM 892 O O . TYR A 1 113 ? -13.795 -5.564 14.873 1.00 91.12 113 TYR A O 1
ATOM 900 N N . GLY A 1 114 ? -12.311 -5.309 16.555 1.00 93.44 114 GLY A N 1
ATOM 901 C CA . GLY A 1 114 ? -11.137 -5.867 15.889 1.00 93.44 114 GLY A CA 1
ATOM 902 C C . GLY A 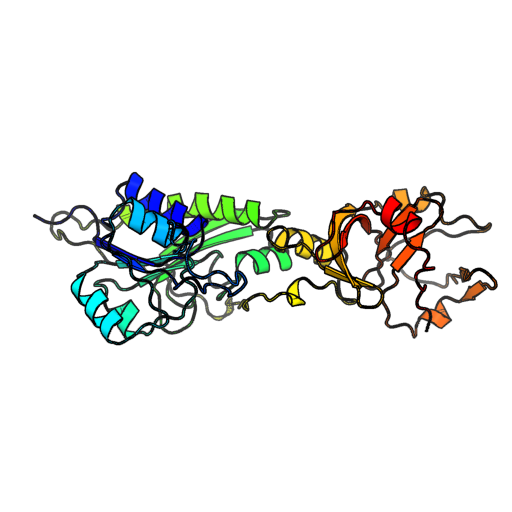1 114 ? -10.398 -4.879 14.982 1.00 93.44 114 GLY A C 1
ATOM 903 O O . GLY A 1 114 ? -10.622 -3.666 15.016 1.00 93.44 114 GLY A O 1
ATOM 904 N N . ALA A 1 115 ? -9.491 -5.417 14.165 1.00 96.44 115 ALA A N 1
ATOM 905 C CA . ALA A 1 115 ? -8.711 -4.641 13.207 1.00 96.44 115 ALA A CA 1
ATOM 906 C C . ALA A 1 115 ? -9.232 -4.763 11.773 1.00 96.44 115 ALA A C 1
ATOM 908 O O . ALA A 1 115 ? -9.737 -5.811 11.364 1.00 96.44 115 ALA A O 1
ATOM 909 N N . TYR A 1 116 ? -9.029 -3.702 10.998 1.00 97.44 116 TYR A N 1
ATOM 910 C CA . TYR A 1 116 ? -9.397 -3.590 9.592 1.00 97.44 116 TYR A CA 1
ATOM 911 C C . TYR A 1 116 ? -8.188 -3.130 8.783 1.00 97.44 116 TYR A C 1
ATOM 913 O O . TYR A 1 116 ? -7.414 -2.292 9.240 1.00 97.44 116 TYR A O 1
ATOM 921 N N . ASN A 1 117 ? -8.006 -3.693 7.591 1.00 97.75 117 ASN A N 1
ATOM 922 C CA . ASN A 1 117 ? -6.901 -3.367 6.691 1.00 97.75 117 ASN A CA 1
ATOM 923 C C . ASN A 1 117 ? -7.437 -2.741 5.402 1.00 97.75 117 ASN A C 1
ATOM 925 O O . ASN A 1 117 ? -8.344 -3.301 4.782 1.00 97.75 117 ASN A O 1
ATOM 929 N N . LEU A 1 118 ? -6.844 -1.619 4.987 1.00 98.38 118 LEU A N 1
ATOM 930 C CA . LEU A 1 118 ? -7.028 -1.055 3.655 1.00 98.38 118 LEU A CA 1
ATOM 931 C C . LEU A 1 118 ? -6.040 -1.718 2.689 1.00 98.38 118 LEU A C 1
ATOM 933 O O . LEU A 1 118 ? -4.842 -1.423 2.683 1.00 98.38 118 LEU A O 1
ATOM 937 N N . HIS A 1 119 ? -6.560 -2.613 1.861 1.00 98.31 119 HIS A N 1
ATOM 938 C CA . HIS A 1 119 ? -5.795 -3.374 0.884 1.00 98.31 119 HIS A CA 1
ATOM 939 C C . HIS A 1 119 ? -5.929 -2.779 -0.518 1.00 98.31 119 HIS A C 1
ATOM 941 O O . HIS A 1 119 ? -7.018 -2.399 -0.935 1.00 98.31 119 HIS A O 1
ATOM 947 N N . PHE A 1 120 ? -4.832 -2.722 -1.274 1.00 97.88 120 PHE A N 1
ATOM 948 C CA . PHE A 1 120 ? -4.762 -2.007 -2.558 1.00 97.88 120 PHE A CA 1
ATOM 949 C C . PHE A 1 120 ? -5.027 -2.909 -3.777 1.00 97.88 120 PHE A C 1
ATOM 951 O O . PHE A 1 120 ? -4.335 -2.822 -4.793 1.00 97.88 120 PHE A O 1
ATOM 958 N N . SER A 1 121 ? -6.004 -3.806 -3.649 1.00 98.19 121 SER A N 1
ATOM 959 C CA . SER A 1 121 ? -6.581 -4.571 -4.758 1.00 98.19 121 SER A CA 1
ATOM 960 C C . SER A 1 121 ? -8.060 -4.857 -4.518 1.00 98.19 121 SER A C 1
ATOM 962 O O . SER A 1 121 ? -8.583 -4.653 -3.419 1.00 98.19 121 SER A O 1
ATOM 964 N N . LEU A 1 122 ? -8.714 -5.403 -5.544 1.00 98.38 122 LEU A N 1
ATOM 965 C CA . LEU A 1 122 ? -10.003 -6.077 -5.426 1.00 98.38 122 LEU A CA 1
ATOM 966 C C . LEU A 1 122 ? -9.794 -7.493 -4.867 1.00 98.38 122 LEU A C 1
ATOM 968 O O . LEU A 1 122 ? -9.547 -8.447 -5.613 1.00 98.38 122 LEU A O 1
ATOM 972 N N . LEU A 1 123 ? -9.854 -7.635 -3.540 1.00 98.62 123 LEU A N 1
ATOM 973 C CA . LEU A 1 123 ? -9.820 -8.945 -2.890 1.00 98.62 123 LEU A CA 1
ATOM 974 C C . LEU A 1 123 ? -10.965 -9.835 -3.403 1.00 98.62 123 LEU A C 1
ATOM 976 O O . LEU A 1 123 ? -12.063 -9.334 -3.650 1.00 98.62 123 LEU A O 1
ATOM 980 N N . PRO A 1 124 ? -10.724 -11.145 -3.585 1.00 98.31 124 PRO A N 1
ATOM 981 C CA . PRO A 1 124 ? -9.578 -11.918 -3.089 1.00 98.31 124 PRO A CA 1
ATOM 982 C C . PRO A 1 124 ? -8.320 -11.894 -3.979 1.00 98.31 124 PRO A C 1
ATOM 984 O O . PRO A 1 124 ? -7.345 -12.584 -3.672 1.00 98.31 124 PRO A O 1
ATOM 987 N N . ARG A 1 125 ? -8.296 -11.131 -5.082 1.00 98.19 125 ARG A N 1
ATOM 988 C CA . ARG A 1 125 ? -7.097 -11.049 -5.929 1.00 98.19 125 ARG A CA 1
ATOM 989 C C . ARG A 1 125 ? -5.983 -10.282 -5.217 1.00 98.19 125 ARG A C 1
ATOM 991 O O . ARG A 1 125 ? -6.231 -9.279 -4.555 1.00 98.19 125 ARG A O 1
ATOM 998 N N . TYR A 1 126 ? -4.747 -10.724 -5.415 1.00 97.94 126 TYR A N 1
ATOM 999 C CA . TYR A 1 126 ? -3.525 -10.069 -4.947 1.00 97.94 126 TYR A CA 1
ATOM 1000 C C . TYR A 1 126 ? -3.395 -9.884 -3.432 1.00 97.94 126 TYR A C 1
ATOM 1002 O O . TYR A 1 126 ? -2.923 -8.845 -2.974 1.00 97.94 126 TYR A O 1
ATOM 1010 N N . ARG A 1 127 ? -3.743 -10.901 -2.641 1.00 97.81 127 ARG A N 1
ATOM 1011 C CA . ARG A 1 127 ? -3.379 -10.963 -1.215 1.00 97.81 127 ARG A CA 1
ATOM 1012 C C . ARG A 1 127 ? -1.863 -10.785 -1.048 1.00 97.81 127 ARG A C 1
ATOM 1014 O O . ARG A 1 127 ? -1.091 -11.335 -1.836 1.00 97.81 127 ARG A O 1
ATOM 1021 N N . GLY A 1 128 ? -1.406 -10.050 -0.040 1.00 94.44 128 GLY A N 1
ATOM 1022 C CA . 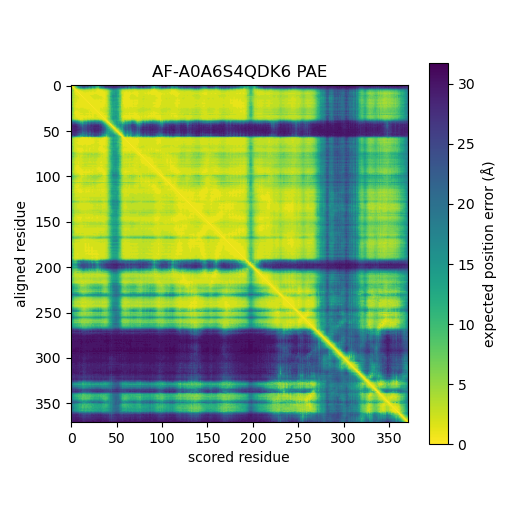GLY A 1 128 ? 0.012 -9.883 0.281 1.00 94.44 128 GLY A CA 1
ATOM 1023 C C . GLY A 1 128 ? 0.614 -8.515 -0.046 1.00 94.44 128 GLY A C 1
ATOM 1024 O O . GLY A 1 128 ? -0.057 -7.491 -0.095 1.00 94.44 128 GLY A O 1
ATOM 1025 N N . ALA A 1 129 ? 1.937 -8.491 -0.208 1.00 92.25 129 ALA A N 1
ATOM 1026 C CA . ALA A 1 129 ? 2.738 -7.286 0.007 1.00 92.25 129 ALA A CA 1
ATOM 1027 C C . ALA A 1 129 ? 2.798 -6.283 -1.160 1.00 92.25 129 ALA A C 1
ATOM 1029 O O . ALA A 1 129 ? 3.262 -5.163 -0.948 1.00 92.25 129 ALA A O 1
ATOM 1030 N N . ALA A 1 130 ? 2.414 -6.663 -2.383 1.00 94.44 130 ALA A N 1
ATOM 1031 C CA . ALA A 1 130 ? 2.600 -5.809 -3.562 1.00 94.44 130 ALA A CA 1
ATOM 1032 C C . ALA A 1 130 ? 1.436 -5.847 -4.576 1.00 94.44 130 ALA A C 1
ATOM 1034 O O . ALA A 1 130 ? 1.660 -6.103 -5.764 1.00 94.44 130 ALA A O 1
ATOM 1035 N N . PRO A 1 131 ? 0.192 -5.581 -4.139 1.00 97.00 131 PRO A N 1
ATOM 1036 C CA . PRO A 1 131 ? -0.989 -5.688 -4.994 1.00 97.00 131 PRO A CA 1
ATOM 1037 C C . PRO A 1 131 ? -0.996 -4.728 -6.190 1.00 97.00 131 PRO A C 1
ATOM 1039 O O . PRO A 1 131 ? -1.271 -5.167 -7.304 1.00 97.00 131 PRO A O 1
ATOM 1042 N N . ILE A 1 132 ? -0.625 -3.454 -5.998 1.00 97.06 132 ILE A N 1
ATOM 1043 C CA . ILE A 1 132 ? -0.593 -2.451 -7.082 1.00 97.06 132 ILE A CA 1
ATOM 1044 C C . ILE A 1 132 ? 0.347 -2.898 -8.203 1.00 97.06 132 ILE A C 1
ATOM 1046 O O . ILE A 1 132 ? -0.044 -2.962 -9.366 1.00 97.06 132 ILE A O 1
ATOM 1050 N N . THR A 1 133 ? 1.588 -3.247 -7.853 1.00 95.88 133 THR A N 1
ATOM 1051 C CA . THR A 1 133 ? 2.581 -3.699 -8.831 1.00 95.88 133 THR A CA 1
ATOM 1052 C C . THR A 1 133 ? 2.103 -4.954 -9.557 1.00 95.88 133 THR A C 1
ATOM 1054 O O . THR A 1 133 ? 2.252 -5.040 -10.771 1.00 95.88 133 THR A O 1
ATOM 1057 N N . ALA A 1 134 ? 1.515 -5.920 -8.844 1.00 96.56 134 ALA A N 1
ATOM 1058 C CA . ALA A 1 134 ? 1.039 -7.160 -9.451 1.00 96.56 134 ALA A CA 1
ATOM 1059 C C . ALA A 1 134 ? -0.096 -6.927 -10.460 1.00 96.56 134 ALA A C 1
ATOM 1061 O O . ALA A 1 134 ? -0.056 -7.505 -11.546 1.00 96.56 134 ALA A O 1
ATOM 1062 N N . ALA A 1 135 ? -1.052 -6.048 -10.142 1.00 97.56 135 ALA A N 1
ATOM 1063 C CA . ALA A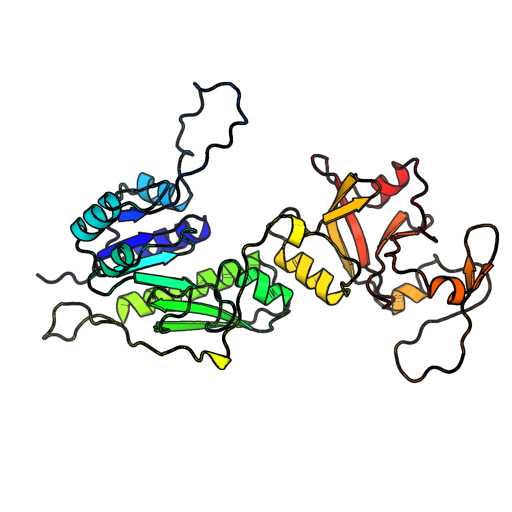 1 135 ? -2.130 -5.681 -11.061 1.00 97.56 135 ALA A CA 1
ATOM 1064 C C . ALA A 1 135 ? -1.578 -5.087 -12.371 1.00 97.56 135 ALA A C 1
ATOM 1066 O O . ALA A 1 135 ? -1.988 -5.491 -13.460 1.00 97.56 135 ALA A O 1
ATOM 1067 N N . ILE A 1 136 ? -0.578 -4.202 -12.276 1.00 96.88 136 ILE A N 1
ATOM 1068 C CA . ILE A 1 136 ? 0.070 -3.592 -13.448 1.00 96.88 136 ILE A CA 1
ATOM 1069 C C . ILE A 1 136 ? 0.870 -4.631 -14.244 1.00 96.88 136 ILE A C 1
ATOM 1071 O O . ILE A 1 136 ? 0.735 -4.707 -15.464 1.00 96.88 136 ILE A O 1
ATOM 1075 N N . LEU A 1 137 ? 1.672 -5.471 -13.578 1.00 93.88 137 LEU A N 1
ATOM 1076 C CA . LEU A 1 137 ? 2.473 -6.518 -14.232 1.00 93.88 137 LEU A CA 1
ATOM 1077 C C . LEU A 1 137 ? 1.603 -7.519 -15.007 1.00 93.88 137 LEU A C 1
ATOM 1079 O O . LEU A 1 137 ? 1.966 -7.931 -16.111 1.00 93.88 137 LEU A O 1
ATOM 1083 N N . ASN A 1 138 ? 0.432 -7.860 -14.468 1.00 95.00 138 ASN A N 1
ATOM 1084 C CA . ASN A 1 138 ? -0.534 -8.729 -15.138 1.00 95.00 138 ASN A CA 1
ATOM 1085 C C . ASN A 1 138 ? -1.342 -8.008 -16.229 1.00 95.00 138 ASN A C 1
ATOM 1087 O O . ASN A 1 138 ? -1.971 -8.664 -17.060 1.00 95.00 138 ASN A O 1
ATOM 1091 N N . GLY A 1 139 ? -1.262 -6.675 -16.288 1.00 94.81 139 GLY A N 1
ATOM 1092 C CA . GLY A 1 139 ? -1.994 -5.836 -17.233 1.00 94.81 139 GLY A CA 1
ATOM 1093 C C . GLY A 1 139 ? -3.493 -5.870 -17.007 1.00 94.81 139 GLY A C 1
ATOM 1094 O O . GLY A 1 139 ? -4.259 -5.960 -17.970 1.00 94.81 139 GLY A O 1
ATOM 1095 N N . ASP A 1 140 ? -3.900 -5.846 -15.742 1.00 97.25 140 ASP A N 1
ATOM 1096 C CA . ASP A 1 140 ? -5.306 -5.770 -15.394 1.00 97.25 140 ASP A CA 1
ATOM 1097 C C . ASP A 1 140 ? -5.921 -4.475 -15.920 1.00 97.25 140 ASP A C 1
ATOM 1099 O O . ASP A 1 140 ? -5.405 -3.378 -15.713 1.00 97.25 140 ASP A O 1
ATOM 1103 N N . ARG A 1 141 ? -7.071 -4.604 -16.586 1.00 96.75 141 ARG A N 1
ATOM 1104 C CA . ARG A 1 141 ? -7.839 -3.450 -17.072 1.00 96.75 141 ARG A CA 1
ATOM 1105 C C . ARG A 1 141 ? -8.546 -2.700 -15.947 1.00 96.75 141 ARG A C 1
ATOM 1107 O O . ARG A 1 141 ? -8.886 -1.534 -16.119 1.00 96.75 141 ARG A O 1
ATOM 1114 N N . GLU A 1 142 ? -8.756 -3.364 -14.818 1.00 98.00 142 GLU A N 1
ATOM 1115 C CA . GLU A 1 142 ? -9.434 -2.852 -13.634 1.00 98.00 142 GLU A CA 1
ATOM 1116 C C . GLU A 1 142 ? -8.702 -3.338 -12.379 1.00 98.00 142 GLU A C 1
ATOM 1118 O O . GLU A 1 142 ? -8.292 -4.497 -12.290 1.00 98.00 142 GLU A O 1
ATOM 1123 N N . THR A 1 143 ? -8.552 -2.449 -11.404 1.00 98.31 143 THR A N 1
ATOM 1124 C CA . THR A 1 143 ? -8.093 -2.772 -10.049 1.00 98.31 143 THR A CA 1
ATOM 1125 C C . THR A 1 143 ? -8.947 -1.999 -9.047 1.00 98.31 143 THR A C 1
ATOM 1127 O O . THR A 1 143 ? -10.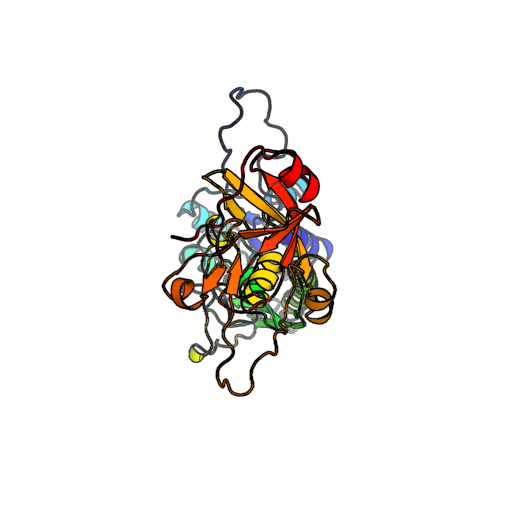001 -1.476 -9.399 1.00 98.31 143 THR A O 1
ATOM 1130 N N . GLY A 1 144 ? -8.543 -1.940 -7.786 1.00 98.19 144 GLY A N 1
ATOM 1131 C CA . GLY A 1 144 ? -9.318 -1.246 -6.777 1.00 98.19 144 GLY A CA 1
ATOM 1132 C C . GLY A 1 144 ? -8.684 -1.296 -5.409 1.00 98.19 144 GLY A C 1
ATOM 1133 O O . GLY A 1 144 ? -7.505 -1.616 -5.253 1.00 98.19 144 GLY A O 1
ATOM 1134 N N . ILE A 1 145 ? -9.501 -0.994 -4.415 1.00 98.62 145 ILE A N 1
ATOM 1135 C CA . ILE A 1 145 ? -9.137 -1.073 -3.008 1.00 98.62 145 ILE A CA 1
ATOM 1136 C C . ILE A 1 145 ? -10.222 -1.804 -2.227 1.00 98.62 145 ILE A C 1
ATOM 1138 O O . ILE A 1 145 ? -11.390 -1.800 -2.611 1.00 98.62 145 ILE A O 1
ATOM 1142 N N . THR A 1 146 ? -9.835 -2.410 -1.112 1.00 98.81 146 THR A N 1
ATOM 1143 C CA . THR A 1 146 ? -10.737 -3.157 -0.240 1.00 98.81 146 THR A CA 1
ATOM 1144 C C . THR A 1 146 ? -10.465 -2.815 1.217 1.00 98.81 146 THR A C 1
ATOM 1146 O O . THR A 1 146 ? -9.325 -2.913 1.661 1.00 98.81 146 THR A O 1
ATOM 1149 N N . ILE A 1 147 ? -11.503 -2.492 1.983 1.00 98.44 147 ILE A N 1
ATOM 1150 C CA . ILE A 1 147 ? -11.463 -2.577 3.445 1.00 98.44 147 ILE A CA 1
ATOM 1151 C C . ILE A 1 147 ? -11.912 -3.985 3.822 1.00 98.44 147 ILE A C 1
ATOM 1153 O O . ILE A 1 147 ? -13.024 -4.396 3.491 1.00 98.44 147 ILE A O 1
ATOM 1157 N N . GLN A 1 148 ? -11.056 -4.725 4.516 1.00 98.00 148 GLN A N 1
ATOM 1158 C CA . GLN A 1 148 ? -11.366 -6.058 5.038 1.00 98.00 148 GLN A CA 1
ATOM 1159 C C . GLN A 1 148 ? -11.122 -6.112 6.542 1.00 98.00 148 GLN A C 1
ATOM 1161 O O . GLN A 1 148 ? -10.273 -5.385 7.065 1.00 98.00 148 GLN A O 1
ATOM 1166 N N . LYS A 1 149 ? -11.809 -7.021 7.229 1.00 96.94 149 LYS A N 1
ATOM 1167 C CA . LYS A 1 149 ? -11.465 -7.383 8.603 1.00 96.94 149 LYS A CA 1
ATOM 1168 C C . LYS A 1 149 ? -10.172 -8.196 8.609 1.00 96.94 149 LYS A C 1
ATOM 1170 O O . LYS A 1 149 ? -9.952 -9.037 7.743 1.00 96.94 149 LYS A O 1
ATOM 1175 N N . VAL A 1 150 ? -9.304 -7.952 9.580 1.00 96.62 150 VAL A N 1
ATOM 1176 C CA . VAL A 1 150 ? -8.052 -8.695 9.735 1.00 96.62 150 VAL A CA 1
ATOM 1177 C C . VAL A 1 150 ? -8.334 -10.028 10.415 1.00 96.62 150 VAL A C 1
ATOM 1179 O O . VAL A 1 150 ? -9.038 -10.100 11.421 1.00 96.62 150 VAL A O 1
ATOM 1182 N N . VAL A 1 151 ? -7.744 -11.084 9.866 1.00 95.00 151 VAL A N 1
ATOM 1183 C CA . VAL A 1 151 ? -7.713 -12.430 10.444 1.00 95.00 151 VAL A CA 1
ATOM 1184 C C . VAL A 1 151 ? -6.276 -12.943 10.414 1.00 95.00 151 VAL A C 1
ATOM 1186 O O . VAL A 1 151 ? -5.413 -12.366 9.753 1.00 95.00 151 VAL A O 1
ATOM 1189 N N . LYS A 1 152 ? -6.008 -14.061 11.095 1.00 93.06 152 LYS A N 1
ATOM 1190 C CA . LYS A 1 152 ? -4.666 -14.661 11.172 1.00 93.06 152 LYS A CA 1
ATOM 1191 C C . LYS A 1 152 ? -4.038 -14.940 9.799 1.00 93.06 152 LYS A C 1
ATOM 1193 O O . LYS A 1 152 ? -2.826 -14.836 9.631 1.00 93.06 152 LYS A O 1
ATOM 1198 N N . ARG A 1 153 ? -4.855 -15.322 8.815 1.00 93.50 153 ARG A N 1
ATOM 1199 C CA . ARG A 1 153 ? -4.403 -15.596 7.447 1.00 93.50 153 ARG A CA 1
ATOM 1200 C C . ARG A 1 153 ? -4.312 -14.291 6.648 1.00 93.50 153 ARG A C 1
ATOM 1202 O O . ARG A 1 153 ? -5.289 -13.555 6.550 1.00 93.50 153 ARG A O 1
ATOM 1209 N N . MET A 1 154 ? -3.139 -14.042 6.061 1.00 92.88 154 MET A N 1
ATOM 1210 C CA . MET A 1 154 ? -2.805 -12.805 5.343 1.00 92.88 154 MET A CA 1
ATOM 1211 C C . MET A 1 154 ? -3.852 -12.441 4.283 1.00 92.88 154 MET A C 1
ATOM 1213 O O . MET A 1 154 ? -4.106 -13.222 3.365 1.00 92.88 154 MET A O 1
ATOM 1217 N N . ASP A 1 155 ? -4.425 -11.245 4.433 1.00 95.88 155 ASP A N 1
ATOM 1218 C CA . ASP A 1 155 ? -5.424 -10.628 3.553 1.00 95.88 155 ASP A CA 1
ATOM 1219 C C . ASP A 1 155 ? -6.596 -11.533 3.142 1.00 95.88 155 ASP A C 1
ATOM 1221 O O . ASP A 1 155 ? -7.151 -11.417 2.049 1.00 95.88 155 ASP A O 1
ATOM 1225 N N . ALA A 1 156 ? -6.962 -12.467 4.017 1.00 96.94 156 ALA A N 1
ATOM 1226 C CA . ALA A 1 156 ? -7.994 -13.461 3.752 1.00 96.94 156 ALA A CA 1
ATOM 1227 C C . ALA A 1 156 ? -9.237 -13.281 4.626 1.00 96.94 156 ALA A C 1
ATOM 1229 O O . ALA A 1 156 ? -10.028 -14.215 4.751 1.00 96.94 156 ALA A O 1
ATOM 1230 N N . GLY A 1 157 ? -9.369 -12.128 5.280 1.00 97.06 157 GLY A N 1
ATOM 1231 C CA . GLY A 1 157 ? -10.508 -11.858 6.141 1.00 97.06 157 GLY A CA 1
ATOM 1232 C C . GLY A 1 157 ? -11.704 -11.317 5.360 1.00 97.06 157 GLY A C 1
ATOM 1233 O O . GLY A 1 157 ? -11.561 -10.917 4.202 1.00 97.06 157 GLY A O 1
ATOM 1234 N N . PRO A 1 158 ? -12.896 -11.298 5.966 1.00 97.88 158 PRO A N 1
ATOM 1235 C CA . PRO A 1 158 ? -14.102 -10.858 5.279 1.00 97.88 158 PRO A CA 1
ATOM 1236 C C . PRO A 1 158 ? -13.996 -9.419 4.765 1.00 97.88 158 PRO A C 1
ATOM 1238 O O . PRO A 1 158 ? -13.468 -8.534 5.445 1.00 97.88 158 PRO A O 1
ATOM 1241 N N . ILE A 1 159 ? -14.526 -9.183 3.570 1.00 98.25 159 ILE A N 1
ATOM 1242 C CA . ILE A 1 159 ? -14.613 -7.868 2.935 1.00 98.25 159 ILE A CA 1
ATOM 1243 C C . ILE A 1 159 ? -15.724 -7.059 3.607 1.00 98.25 159 ILE A C 1
ATOM 1245 O O . ILE A 1 159 ? -16.815 -7.571 3.849 1.00 98.25 159 ILE A O 1
ATOM 1249 N N . VAL A 1 160 ? -15.439 -5.787 3.883 1.00 97.00 160 VAL A N 1
ATOM 1250 C CA . VAL A 1 160 ? -16.399 -4.803 4.401 1.00 97.00 160 VAL A CA 1
ATOM 1251 C C . VAL A 1 160 ? -16.883 -3.903 3.271 1.00 97.00 160 VAL A C 1
ATOM 1253 O O . VAL A 1 160 ? -18.078 -3.800 3.015 1.00 97.00 160 VAL A O 1
ATOM 1256 N N . LEU A 1 161 ? -15.940 -3.272 2.571 1.00 97.25 161 LEU A N 1
ATOM 1257 C CA . LEU A 1 161 ? -16.195 -2.371 1.452 1.00 97.25 161 LEU A CA 1
ATOM 1258 C C . LEU A 1 161 ? -15.126 -2.575 0.386 1.00 97.25 161 LEU A C 1
ATOM 1260 O O . LEU A 1 161 ? -13.977 -2.885 0.702 1.00 97.25 161 LEU A O 1
ATOM 1264 N N . GLN A 1 162 ? -15.493 -2.372 -0.872 1.00 97.88 162 GLN A N 1
ATOM 1265 C CA . GLN A 1 162 ? -14.585 -2.498 -2.000 1.00 97.88 162 GLN A CA 1
ATOM 1266 C C . GLN A 1 162 ? -15.001 -1.516 -3.094 1.00 97.88 162 GLN A C 1
ATOM 1268 O O . GLN A 1 162 ? -16.191 -1.353 -3.351 1.00 97.88 162 GLN A O 1
ATOM 1273 N N . GLU A 1 163 ? -14.027 -0.871 -3.730 1.00 98.50 163 GLU A N 1
ATOM 1274 C CA . GLU A 1 163 ? -14.269 0.069 -4.826 1.00 98.50 163 GLU A CA 1
ATOM 1275 C C . GLU A 1 163 ? -13.266 -0.174 -5.953 1.00 98.50 163 GLU A C 1
ATOM 1277 O O . GLU A 1 163 ? -12.058 -0.277 -5.715 1.00 98.50 163 GLU A O 1
ATOM 1282 N N . ALA A 1 164 ? -13.784 -0.287 -7.175 1.00 98.50 164 ALA A N 1
ATOM 1283 C CA . ALA A 1 164 ? -13.020 -0.574 -8.380 1.00 98.50 164 ALA A CA 1
ATOM 1284 C C . ALA A 1 164 ? -12.763 0.686 -9.215 1.00 98.50 164 ALA A C 1
ATOM 1286 O O . ALA A 1 164 ? -13.469 1.690 -9.113 1.00 98.50 164 ALA A O 1
ATOM 1287 N N . PHE A 1 165 ? -11.740 0.629 -10.062 1.00 98.62 165 PHE A N 1
ATOM 1288 C CA . PHE A 1 165 ? -11.470 1.635 -11.078 1.00 98.62 165 PHE A CA 1
ATOM 1289 C C . PHE A 1 165 ? -10.675 1.070 -12.254 1.00 98.62 165 PHE A C 1
ATOM 1291 O O . PHE A 1 165 ? -9.867 0.148 -12.111 1.00 98.62 165 PHE A O 1
ATOM 1298 N N . ALA A 1 166 ? -10.873 1.680 -13.425 1.00 98.19 166 ALA A N 1
ATOM 1299 C CA . ALA A 1 166 ? -10.116 1.358 -14.626 1.00 98.19 166 ALA A CA 1
ATOM 1300 C C . ALA A 1 166 ? -8.619 1.648 -14.425 1.00 98.19 166 ALA A C 1
ATOM 1302 O O . ALA A 1 166 ? -8.239 2.741 -14.009 1.00 98.19 166 ALA A O 1
ATOM 1303 N N . ALA A 1 167 ? -7.781 0.662 -14.739 1.00 95.62 167 ALA A N 1
ATOM 1304 C CA . ALA A 1 167 ? -6.335 0.692 -14.528 1.00 95.62 167 ALA A CA 1
ATOM 1305 C C . ALA A 1 167 ? -5.520 0.380 -15.793 1.00 95.62 167 ALA A C 1
ATOM 1307 O O . ALA A 1 167 ? -4.296 0.279 -15.725 1.00 95.62 167 ALA A O 1
ATOM 1308 N N . ALA A 1 168 ? -6.187 0.242 -16.944 1.00 92.12 168 ALA A N 1
ATOM 1309 C CA . ALA A 1 168 ? -5.522 -0.001 -18.218 1.00 92.12 168 ALA A CA 1
ATOM 1310 C C . ALA A 1 168 ? -4.469 1.086 -18.505 1.00 92.12 168 ALA A C 1
ATOM 1312 O O . ALA A 1 168 ? -4.777 2.276 -18.461 1.00 92.12 168 ALA A O 1
ATOM 1313 N N . GLU A 1 169 ? -3.237 0.656 -18.797 1.00 88.94 169 GLU A N 1
ATOM 1314 C CA . GLU A 1 169 ? -2.083 1.513 -19.123 1.00 88.94 169 GLU A CA 1
ATOM 1315 C C . GLU A 1 169 ? -1.659 2.513 -18.026 1.00 88.94 169 GLU A C 1
ATOM 1317 O O . GLU A 1 169 ? -0.821 3.382 -18.271 1.00 88.94 169 GLU A O 1
ATOM 1322 N N . LEU A 1 170 ? -2.194 2.396 -16.805 1.00 96.25 170 LEU A N 1
ATOM 1323 C CA . LEU A 1 170 ? -1.771 3.242 -15.694 1.00 96.25 170 LEU A CA 1
ATOM 1324 C C . LEU A 1 170 ? -0.437 2.768 -15.110 1.00 96.25 170 LEU A C 1
ATOM 1326 O O . LEU A 1 170 ? -0.217 1.579 -14.867 1.00 96.25 170 LEU A O 1
ATOM 1330 N N . ASP A 1 171 ? 0.442 3.722 -14.816 1.00 94.94 171 ASP A N 1
ATOM 1331 C CA . ASP A 1 171 ? 1.635 3.468 -14.017 1.00 94.94 171 ASP A CA 1
ATOM 1332 C C . ASP A 1 171 ? 1.321 3.367 -12.514 1.00 94.94 171 ASP A C 1
ATOM 1334 O O . ASP A 1 171 ? 0.222 3.675 -12.045 1.00 94.94 171 ASP A O 1
ATOM 1338 N N . TYR A 1 172 ? 2.313 2.933 -11.734 1.00 95.25 172 TYR A N 1
ATOM 1339 C CA . TYR A 1 172 ? 2.164 2.751 -10.290 1.00 95.25 172 TYR A CA 1
ATOM 1340 C C . TYR A 1 172 ? 1.671 4.004 -9.555 1.00 95.25 172 TYR A C 1
ATOM 1342 O O . TYR A 1 172 ? 0.853 3.899 -8.643 1.00 95.25 172 TYR A O 1
ATOM 1350 N N . GLU A 1 173 ? 2.168 5.188 -9.916 1.00 95.38 173 GLU A N 1
ATOM 1351 C CA . GLU A 1 173 ? 1.813 6.434 -9.232 1.00 95.38 173 GLU A CA 1
ATOM 1352 C C . GLU A 1 173 ? 0.377 6.844 -9.556 1.00 95.38 173 GLU A C 1
ATOM 1354 O O . GLU A 1 173 ? -0.344 7.327 -8.681 1.00 95.38 173 GLU A O 1
ATOM 1359 N N . GLN A 1 174 ? -0.054 6.615 -10.798 1.00 97.50 174 GLN A N 1
ATOM 1360 C CA . GLN A 1 174 ? -1.431 6.832 -11.221 1.00 97.50 174 GLN A CA 1
ATOM 1361 C C . GLN A 1 174 ? -2.388 5.869 -10.512 1.00 97.50 174 GLN A C 1
ATOM 1363 O O . GLN A 1 174 ? -3.379 6.330 -9.945 1.00 97.50 174 GLN A O 1
ATOM 1368 N N . VAL A 1 175 ? -2.070 4.569 -10.462 1.00 98.19 175 VAL A N 1
ATOM 1369 C CA . VAL A 1 175 ? -2.875 3.588 -9.715 1.00 98.19 175 VAL A CA 1
ATOM 1370 C C . VAL A 1 175 ? -2.932 3.956 -8.233 1.00 98.19 175 VAL A C 1
ATOM 1372 O O . VAL A 1 175 ? -4.017 4.007 -7.666 1.00 98.19 175 VAL A O 1
ATOM 1375 N N . LEU A 1 176 ? -1.798 4.297 -7.609 1.00 97.69 176 LEU A N 1
ATOM 1376 C CA . LEU A 1 176 ? -1.763 4.706 -6.204 1.00 97.69 176 LEU A CA 1
ATOM 1377 C C . LEU A 1 176 ? -2.635 5.942 -5.941 1.00 97.69 176 LEU A C 1
ATOM 1379 O O . LEU A 1 176 ? -3.357 5.973 -4.948 1.00 97.69 176 LEU A O 1
ATOM 1383 N N . ARG A 1 177 ? -2.590 6.952 -6.816 1.00 97.75 177 ARG A N 1
ATOM 1384 C CA . ARG A 1 177 ? -3.424 8.154 -6.685 1.00 97.75 177 ARG A CA 1
ATOM 1385 C C . ARG A 1 177 ? -4.913 7.816 -6.749 1.00 97.75 177 ARG A C 1
ATOM 1387 O O . ARG A 1 177 ? -5.652 8.226 -5.858 1.00 97.75 177 ARG A O 1
ATOM 1394 N N . HIS A 1 178 ? -5.334 7.021 -7.731 1.00 98.31 178 HIS A N 1
ATOM 1395 C CA . HIS A 1 178 ? -6.728 6.583 -7.828 1.00 98.31 178 HIS A CA 1
ATOM 1396 C C . HIS A 1 178 ? -7.160 5.728 -6.633 1.00 98.31 178 HIS A C 1
ATOM 1398 O O . HIS A 1 178 ? -8.273 5.893 -6.134 1.00 98.31 178 HIS A O 1
ATOM 1404 N N . SER A 1 179 ? -6.271 4.883 -6.107 1.00 98.38 179 SER A N 1
ATOM 1405 C CA . SER A 1 179 ? -6.526 4.131 -4.879 1.00 98.38 179 SER A CA 1
ATOM 1406 C C . SER A 1 179 ? -6.723 5.036 -3.660 1.00 98.38 179 SER A C 1
ATOM 1408 O O . SER A 1 179 ? -7.593 4.756 -2.843 1.00 98.38 179 SER A O 1
ATOM 1410 N N . ILE A 1 180 ? -5.958 6.127 -3.525 1.00 98.19 180 ILE A N 1
ATOM 1411 C CA . ILE A 1 180 ? -6.136 7.103 -2.432 1.00 98.19 180 ILE A CA 1
ATOM 1412 C C . ILE A 1 180 ? -7.489 7.817 -2.559 1.00 98.19 180 ILE A C 1
ATOM 1414 O O . ILE A 1 180 ? -8.195 7.951 -1.565 1.00 98.19 180 ILE A O 1
ATOM 1418 N N . GLU A 1 181 ? -7.879 8.219 -3.774 1.00 97.94 181 GLU A N 1
ATOM 1419 C CA . GLU A 1 181 ? -9.195 8.825 -4.033 1.00 97.94 181 GLU A CA 1
ATOM 1420 C C . GLU A 1 181 ? -10.335 7.900 -3.576 1.00 97.94 181 GLU A C 1
ATOM 1422 O O . GLU A 1 181 ? -11.241 8.336 -2.873 1.00 97.94 181 GLU A O 1
ATOM 1427 N N . ARG A 1 182 ? -10.256 6.604 -3.902 1.00 98.50 182 ARG A N 1
ATOM 1428 C CA . ARG A 1 182 ? -11.266 5.612 -3.496 1.00 98.50 182 ARG A CA 1
ATOM 1429 C C . ARG A 1 182 ? -11.217 5.395 -1.984 1.00 98.50 182 ARG A C 1
ATOM 1431 O O . ARG A 1 182 ? -12.238 5.171 -1.347 1.00 98.50 182 ARG A O 1
ATOM 1438 N N . ALA A 1 183 ? -10.028 5.456 -1.381 1.00 98.31 183 ALA A N 1
ATOM 1439 C CA . ALA A 1 183 ? -9.864 5.229 0.051 1.00 98.31 183 ALA A CA 1
ATOM 1440 C C . ALA A 1 183 ? -10.555 6.320 0.871 1.00 98.31 183 ALA A C 1
ATOM 1442 O O . ALA A 1 183 ? -11.128 6.012 1.913 1.00 98.31 183 ALA A O 1
ATOM 1443 N N . HIS A 1 184 ? -10.572 7.562 0.377 1.00 97.88 184 HIS A N 1
ATOM 1444 C CA . HIS A 1 184 ? -11.377 8.627 0.971 1.00 97.88 18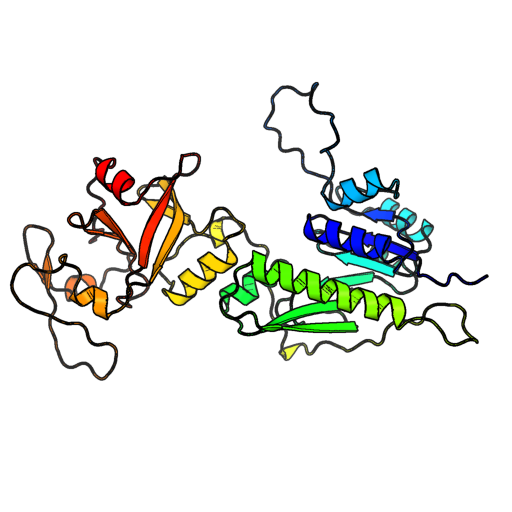4 HIS A CA 1
ATOM 1445 C C . HIS A 1 184 ? -12.867 8.257 0.992 1.00 97.88 184 HIS A C 1
ATOM 1447 O O . HIS A 1 184 ? -13.481 8.310 2.058 1.00 97.88 184 HIS A O 1
ATOM 1453 N N . ASN A 1 185 ? -13.416 7.804 -0.143 1.00 97.00 185 ASN A N 1
ATOM 1454 C CA . ASN A 1 185 ? -14.813 7.368 -0.246 1.00 97.00 185 ASN A CA 1
ATOM 1455 C C . ASN A 1 185 ? -15.105 6.209 0.717 1.00 97.00 185 ASN A C 1
ATOM 1457 O O . ASN A 1 185 ? -16.051 6.267 1.503 1.00 97.00 185 ASN A O 1
ATOM 1461 N N . LEU A 1 186 ? -14.265 5.167 0.701 1.00 96.81 186 LEU A N 1
ATOM 1462 C CA . LEU A 1 186 ? -14.464 3.998 1.552 1.00 96.81 186 LEU A CA 1
ATOM 1463 C C . LEU A 1 186 ? -14.363 4.332 3.041 1.00 96.81 186 LEU A C 1
ATOM 1465 O O . LEU A 1 186 ? -15.132 3.783 3.824 1.00 96.81 186 LEU A O 1
ATOM 1469 N N . PHE A 1 187 ? -13.460 5.227 3.450 1.00 95.88 187 PHE A N 1
ATOM 1470 C CA . PHE A 1 187 ? -13.386 5.673 4.842 1.00 95.88 187 PHE A CA 1
ATOM 1471 C C . PHE A 1 187 ? -14.593 6.500 5.252 1.00 95.88 187 PHE A C 1
ATOM 1473 O O . PHE A 1 187 ? -15.111 6.272 6.341 1.00 95.88 187 PHE A O 1
ATOM 1480 N N . GLN A 1 188 ? -15.080 7.402 4.399 1.00 93.44 188 GLN A N 1
ATOM 1481 C CA . GLN A 1 188 ? -16.321 8.120 4.686 1.00 93.44 188 GLN A CA 1
ATOM 1482 C C . GLN A 1 188 ? -17.463 7.131 4.914 1.00 93.44 188 GLN A C 1
ATOM 1484 O O . GLN A 1 188 ? -18.067 7.151 5.978 1.00 93.44 188 GLN A O 1
ATOM 1489 N N . VAL A 1 189 ? -17.687 6.197 3.985 1.00 91.88 189 VAL A N 1
ATOM 1490 C CA . VAL A 1 189 ? -18.746 5.189 4.133 1.00 91.88 189 VAL A CA 1
ATOM 1491 C C . VAL A 1 189 ? -18.526 4.328 5.377 1.00 91.88 189 VAL A C 1
ATOM 1493 O O . VAL A 1 189 ? -19.467 4.114 6.137 1.00 91.88 189 VAL A O 1
ATOM 1496 N N . PHE A 1 190 ? -17.306 3.845 5.628 1.00 92.19 190 PHE A N 1
ATOM 1497 C CA . PHE A 1 190 ? -17.010 3.015 6.796 1.00 92.19 190 PHE A CA 1
ATOM 1498 C C . PHE A 1 190 ? -17.327 3.748 8.102 1.00 92.19 190 PHE A C 1
ATOM 1500 O O . PHE A 1 190 ? -18.004 3.198 8.964 1.00 92.19 190 PHE A O 1
ATOM 1507 N N . PHE A 1 191 ? -16.864 4.988 8.246 1.00 89.00 191 PHE A N 1
ATOM 1508 C CA . PHE A 1 191 ? -17.022 5.739 9.484 1.00 89.00 191 PHE A CA 1
ATOM 1509 C C . PHE A 1 191 ? -18.383 6.425 9.613 1.00 89.00 191 PHE A C 1
ATOM 1511 O O . PHE A 1 191 ? -18.726 6.803 10.715 1.00 89.00 191 PHE A O 1
ATOM 1518 N N . THR A 1 192 ? -19.207 6.570 8.574 1.00 84.31 192 THR A N 1
ATOM 1519 C CA . THR A 1 192 ? -20.551 7.167 8.734 1.00 84.31 192 THR A CA 1
ATOM 1520 C C . THR A 1 192 ? -21.684 6.145 8.729 1.00 84.31 192 THR A C 1
ATOM 1522 O O . THR A 1 192 ? -22.751 6.416 9.271 1.00 84.31 192 THR A O 1
ATOM 1525 N N . SER A 1 193 ? -21.486 4.962 8.139 1.00 76.06 193 SER A N 1
ATOM 1526 C CA . SER A 1 193 ? -22.543 3.939 8.023 1.00 76.06 193 SER A CA 1
ATOM 1527 C C . SER A 1 193 ? -22.765 3.100 9.285 1.00 76.06 193 SER A C 1
ATOM 1529 O O . SER A 1 193 ? -23.714 2.324 9.333 1.00 76.06 193 SER A O 1
ATOM 1531 N N . GLN A 1 194 ? -21.893 3.223 10.289 1.00 66.81 194 GLN A N 1
ATOM 1532 C CA . GLN A 1 194 ? -21.844 2.320 11.448 1.00 66.81 194 GLN A CA 1
ATOM 1533 C C . GLN A 1 194 ? -22.399 2.941 12.743 1.00 66.81 194 GLN A C 1
ATOM 1535 O O . GLN A 1 194 ? -22.217 2.382 13.827 1.00 66.81 194 GLN A O 1
ATOM 1540 N N . VAL A 1 195 ? -23.097 4.077 12.643 1.00 59.31 195 VAL A N 1
ATOM 1541 C CA . VAL A 1 195 ? -23.750 4.731 13.784 1.00 59.31 195 VAL A CA 1
ATOM 1542 C C . VAL A 1 195 ? -24.988 3.923 14.187 1.00 59.31 195 VAL A C 1
ATOM 1544 O O . VAL A 1 195 ? -25.857 3.640 13.362 1.00 59.31 195 VAL A O 1
ATOM 1547 N N . GLY A 1 196 ? -25.053 3.508 15.455 1.00 54.75 196 GLY A N 1
ATOM 1548 C CA . GLY A 1 196 ? -26.195 2.770 15.990 1.00 54.75 196 GLY A CA 1
ATOM 1549 C C . GLY A 1 196 ? -27.492 3.584 15.914 1.00 54.75 196 GLY A C 1
ATOM 1550 O O . GLY A 1 196 ? -27.489 4.806 16.028 1.00 54.75 196 GLY A O 1
ATOM 1551 N N . THR A 1 197 ? -28.627 2.910 15.725 1.00 46.59 197 THR A N 1
ATOM 1552 C CA . THR A 1 197 ? -29.955 3.538 15.848 1.00 46.59 197 THR A CA 1
ATOM 1553 C C . THR A 1 197 ? -30.176 4.049 17.276 1.00 46.59 197 THR A C 1
ATOM 1555 O O . THR A 1 197 ? -29.618 3.457 18.194 1.00 46.59 197 THR A O 1
ATOM 1558 N N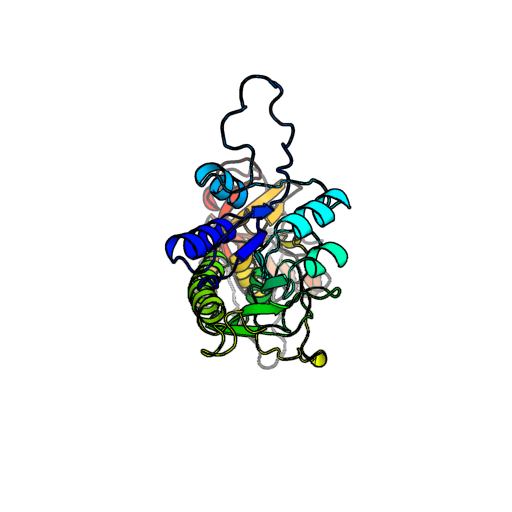 . ASN A 1 198 ? -31.047 5.051 17.471 1.00 46.62 198 ASN A N 1
ATOM 1559 C CA . ASN A 1 198 ? -31.349 5.779 18.726 1.00 46.62 198 ASN A CA 1
ATOM 1560 C C . ASN A 1 198 ? -31.460 4.971 20.050 1.00 46.62 198 ASN A C 1
ATOM 1562 O O . ASN A 1 198 ? -31.425 5.578 21.115 1.00 46.62 198 ASN A O 1
ATOM 1566 N N . ASN A 1 199 ? -31.546 3.635 20.018 1.00 47.72 199 ASN A N 1
ATOM 1567 C CA . ASN A 1 199 ? -31.561 2.750 21.192 1.00 47.72 199 ASN A CA 1
ATOM 1568 C C . ASN A 1 199 ? -30.230 2.008 21.477 1.00 47.72 199 ASN A C 1
ATOM 1570 O O . ASN A 1 199 ? -30.159 1.256 22.444 1.00 47.72 199 ASN A O 1
ATOM 1574 N N . SER A 1 200 ? -29.172 2.201 20.677 1.00 48.50 200 SER A N 1
ATOM 1575 C CA . SER A 1 200 ? -27.817 1.695 20.945 1.00 48.50 200 SER A CA 1
ATOM 1576 C C . SER A 1 200 ? -26.793 2.800 20.659 1.00 48.50 200 SER A C 1
ATOM 1578 O O . SER A 1 200 ? -26.421 2.997 19.504 1.00 48.50 200 SER A O 1
ATOM 1580 N N . PRO A 1 201 ? -26.303 3.525 21.679 1.00 45.44 201 PRO A N 1
ATOM 1581 C CA . PRO A 1 201 ? -25.371 4.649 21.513 1.00 45.44 201 PRO A CA 1
ATOM 1582 C C . PRO A 1 201 ? -23.932 4.203 21.188 1.00 45.44 201 PRO A C 1
ATOM 1584 O O . PRO A 1 201 ? -22.971 4.919 21.457 1.00 45.44 201 PRO A O 1
ATOM 1587 N N . LEU A 1 202 ? -23.767 2.980 20.683 1.00 56.84 202 LEU A N 1
ATOM 1588 C CA . LEU A 1 202 ? -22.493 2.311 20.477 1.00 56.84 202 LEU A CA 1
ATOM 1589 C C . LEU A 1 202 ? -22.490 1.764 19.052 1.00 56.84 202 LEU A C 1
ATOM 1591 O O . LEU A 1 202 ? -23.413 1.052 18.661 1.00 56.84 202 LEU A O 1
ATOM 1595 N N . TRP A 1 203 ? -21.459 2.136 18.300 1.00 64.38 203 TRP A N 1
ATOM 1596 C CA . TRP A 1 203 ? -21.145 1.687 16.946 1.00 64.38 203 TRP A CA 1
ATOM 1597 C C . TRP A 1 203 ? -21.543 0.230 16.676 1.00 64.38 203 TRP A C 1
ATOM 1599 O O . TRP A 1 203 ? -21.316 -0.646 17.515 1.00 64.38 203 TRP A O 1
ATOM 1609 N N . ALA A 1 204 ? -22.116 -0.046 15.506 1.00 67.88 204 ALA A N 1
ATOM 1610 C CA . ALA A 1 204 ? -22.378 -1.413 15.064 1.00 67.88 204 ALA A CA 1
ATOM 1611 C C . ALA A 1 204 ? -21.132 -2.011 14.393 1.00 67.88 204 ALA A C 1
ATOM 1613 O O . ALA A 1 204 ? -20.315 -1.300 13.808 1.00 67.88 204 ALA A O 1
ATOM 1614 N N . ALA A 1 205 ? -20.976 -3.334 14.478 1.00 70.94 205 ALA A N 1
ATOM 1615 C CA . ALA A 1 205 ? -19.957 -4.016 13.692 1.00 70.94 205 ALA A CA 1
ATOM 1616 C C . ALA A 1 205 ? -20.338 -3.958 12.199 1.00 70.94 205 ALA A C 1
ATOM 1618 O O . ALA A 1 205 ? -21.503 -4.202 11.869 1.00 70.94 205 ALA A O 1
ATOM 1619 N N . PRO A 1 206 ? -19.378 -3.702 11.292 1.00 81.94 206 PRO A N 1
ATOM 1620 C CA . PRO A 1 206 ? -19.663 -3.642 9.867 1.00 81.94 206 PRO A CA 1
ATOM 1621 C C . PRO A 1 206 ? -20.158 -4.983 9.332 1.00 81.94 206 PRO A C 1
ATOM 1623 O O . PRO A 1 206 ? -19.751 -6.052 9.796 1.00 81.94 206 PRO A O 1
ATOM 1626 N N . ARG A 1 207 ? -21.000 -4.928 8.294 1.00 86.38 207 ARG A N 1
ATOM 1627 C CA . ARG A 1 207 ? -21.398 -6.118 7.538 1.00 86.38 207 ARG A CA 1
ATOM 1628 C C . ARG A 1 207 ? -20.160 -6.752 6.903 1.00 86.38 207 ARG A C 1
ATOM 1630 O O . ARG A 1 207 ? -19.368 -6.069 6.260 1.00 86.38 207 ARG A O 1
ATOM 1637 N N . LEU A 1 208 ? -20.030 -8.064 7.072 1.00 92.31 208 LEU A N 1
ATOM 1638 C CA . LEU A 1 208 ? -18.903 -8.852 6.588 1.00 92.31 208 LEU A CA 1
ATOM 1639 C C . LEU A 1 208 ? -19.343 -9.754 5.432 1.00 92.31 208 LEU A C 1
ATOM 1641 O O . LEU A 1 208 ? -20.371 -10.426 5.524 1.00 92.31 208 LEU A O 1
ATOM 1645 N N . LEU A 1 209 ? -18.561 -9.773 4.355 1.00 96.00 209 LEU A N 1
ATOM 1646 C CA . LEU A 1 209 ? -18.726 -10.679 3.222 1.00 96.00 209 LEU A CA 1
ATOM 1647 C C . LEU A 1 209 ? -17.498 -11.583 3.103 1.00 96.00 209 LEU A C 1
ATOM 1649 O O . LEU A 1 209 ? -16.390 -11.106 2.866 1.00 96.00 209 LEU A O 1
ATOM 1653 N N . GLU A 1 210 ? -17.693 -12.892 3.244 1.00 97.81 210 GLU A N 1
ATOM 1654 C CA . GLU A 1 210 ? -16.604 -13.858 3.097 1.00 97.81 210 GLU A CA 1
ATOM 1655 C C . GLU A 1 210 ? -15.987 -13.816 1.695 1.00 97.81 210 GLU A C 1
ATOM 1657 O O . GLU A 1 210 ? -16.672 -13.673 0.678 1.00 97.81 210 GLU A O 1
ATOM 1662 N N . GLN A 1 211 ? -14.664 -13.955 1.639 1.00 98.12 211 GLN A N 1
ATOM 1663 C CA . GLN A 1 211 ? -13.941 -13.997 0.375 1.00 98.12 211 GLN A CA 1
ATOM 1664 C C . GLN A 1 211 ? -14.137 -15.347 -0.331 1.00 98.12 211 GLN A C 1
ATOM 1666 O O . GLN A 1 211 ? -14.106 -16.406 0.291 1.00 98.12 211 GLN A O 1
ATOM 1671 N N . ASN A 1 212 ? -14.250 -15.334 -1.664 1.00 97.31 212 ASN A N 1
ATOM 1672 C CA . ASN A 1 212 ? -14.238 -16.568 -2.451 1.00 97.31 212 ASN A CA 1
ATOM 1673 C C . ASN A 1 212 ? -12.799 -17.084 -2.627 1.00 97.31 212 ASN A C 1
ATOM 1675 O O . ASN A 1 212 ? -12.050 -16.596 -3.475 1.00 97.31 212 ASN A O 1
ATOM 1679 N N . GLU A 1 213 ? -12.434 -18.111 -1.864 1.00 97.06 213 GLU A N 1
ATOM 1680 C CA . GLU A 1 213 ? -11.085 -18.691 -1.857 1.00 97.06 213 GLU A CA 1
ATOM 1681 C C . GLU A 1 213 ? -10.603 -19.195 -3.223 1.00 97.06 213 GLU A C 1
ATOM 1683 O O . GLU A 1 213 ? -9.416 -19.099 -3.520 1.00 97.06 213 GLU A O 1
ATOM 1688 N N . THR A 1 214 ? -11.503 -19.654 -4.097 1.00 97.75 214 THR A N 1
ATOM 1689 C CA . THR A 1 214 ? -11.127 -20.154 -5.436 1.00 97.75 214 THR A CA 1
ATOM 1690 C C . THR A 1 214 ? -10.609 -19.057 -6.370 1.00 97.75 214 THR A C 1
ATOM 1692 O O . THR A 1 214 ? -9.936 -19.350 -7.354 1.00 97.75 214 THR A O 1
ATOM 1695 N N . LYS A 1 215 ? -10.894 -17.784 -6.060 1.00 96.88 215 LYS A N 1
ATOM 1696 C CA . LYS A 1 215 ? -10.440 -16.612 -6.825 1.00 96.88 215 LYS A CA 1
ATOM 1697 C C . LYS A 1 215 ? -9.208 -15.940 -6.206 1.00 96.88 215 LYS A C 1
ATOM 1699 O O . LYS A 1 215 ? -8.750 -14.914 -6.716 1.00 96.88 215 LYS A O 1
ATOM 1704 N N . ALA A 1 216 ? -8.693 -16.474 -5.096 1.00 97.56 216 ALA A N 1
ATOM 1705 C CA . ALA A 1 216 ? -7.577 -15.875 -4.385 1.00 97.56 216 ALA A CA 1
ATOM 1706 C C . ALA A 1 216 ? -6.272 -15.998 -5.178 1.00 97.56 216 ALA A C 1
ATOM 1708 O O . ALA A 1 216 ? -5.897 -17.069 -5.648 1.00 97.56 216 ALA A O 1
ATOM 1709 N N . THR A 1 217 ? -5.550 -14.887 -5.290 1.00 98.00 217 THR A N 1
ATOM 1710 C CA . THR A 1 217 ? -4.189 -14.854 -5.845 1.00 98.00 217 THR A CA 1
ATOM 1711 C C . THR A 1 217 ? -3.269 -14.128 -4.877 1.00 98.00 217 THR A C 1
ATOM 1713 O O . THR A 1 217 ? -3.732 -13.351 -4.042 1.00 98.00 217 THR A O 1
ATOM 1716 N N . TYR A 1 218 ? -1.965 -14.387 -4.965 1.00 97.00 218 TYR A N 1
ATOM 1717 C CA . TYR A 1 218 ? -0.999 -13.945 -3.963 1.00 97.00 218 TYR A CA 1
ATOM 1718 C C . TYR A 1 218 ? 0.139 -13.151 -4.589 1.00 97.00 218 TYR A C 1
ATOM 1720 O O . TYR A 1 218 ? 0.622 -13.462 -5.676 1.00 97.00 218 TYR A O 1
ATOM 1728 N N . THR A 1 219 ? 0.595 -12.143 -3.860 1.00 94.50 219 THR A N 1
ATOM 1729 C CA . THR A 1 219 ? 1.752 -11.325 -4.200 1.00 94.50 219 THR A CA 1
ATOM 1730 C C . THR A 1 219 ? 2.859 -11.549 -3.187 1.00 94.50 219 THR A C 1
ATOM 1732 O O . THR A 1 219 ? 2.622 -11.776 -1.998 1.00 94.50 219 THR A O 1
ATOM 1735 N N . LYS A 1 220 ? 4.097 -11.487 -3.670 1.00 89.31 220 LYS A N 1
ATOM 1736 C CA . LYS A 1 220 ? 5.292 -11.546 -2.831 1.00 89.31 220 LYS A CA 1
ATOM 1737 C C . LYS A 1 220 ? 5.846 -10.144 -2.639 1.00 89.31 220 LYS A C 1
ATOM 1739 O O . LYS A 1 220 ? 5.578 -9.233 -3.421 1.00 89.31 220 LYS A O 1
ATOM 1744 N N . LYS A 1 221 ? 6.656 -9.986 -1.596 1.00 86.25 221 LYS A N 1
ATOM 1745 C CA . LYS A 1 221 ? 7.453 -8.777 -1.421 1.00 86.25 221 LYS A CA 1
ATOM 1746 C C . LYS A 1 221 ? 8.401 -8.631 -2.612 1.00 86.25 221 LYS A C 1
ATOM 1748 O O . LYS A 1 221 ? 9.094 -9.577 -2.968 1.00 86.25 221 LYS A O 1
ATOM 1753 N N . ILE A 1 222 ? 8.408 -7.447 -3.207 1.00 86.06 222 ILE A N 1
ATOM 1754 C CA . ILE A 1 222 ? 9.279 -7.113 -4.334 1.00 86.06 222 ILE A CA 1
ATOM 1755 C C . ILE A 1 222 ? 10.680 -6.823 -3.803 1.00 86.06 222 ILE A C 1
ATOM 1757 O O . ILE A 1 222 ? 10.841 -6.073 -2.835 1.00 86.06 222 ILE A O 1
ATOM 1761 N N . ASP A 1 223 ? 11.689 -7.376 -4.466 1.00 83.50 223 ASP A N 1
ATOM 1762 C CA . ASP A 1 223 ? 13.090 -7.037 -4.252 1.00 83.50 223 ASP A CA 1
ATOM 1763 C C . ASP A 1 223 ? 13.704 -6.375 -5.497 1.00 83.50 223 ASP A C 1
ATOM 1765 O O . ASP A 1 223 ? 13.050 -6.163 -6.518 1.00 83.50 223 ASP A O 1
ATOM 1769 N N . ALA A 1 224 ? 14.982 -6.010 -5.408 1.00 78.19 224 ALA A N 1
ATOM 1770 C CA . ALA A 1 224 ? 15.675 -5.355 -6.511 1.00 78.19 224 ALA A CA 1
ATOM 1771 C C . ALA A 1 224 ? 15.807 -6.242 -7.760 1.00 78.19 224 ALA A C 1
ATOM 1773 O O . ALA A 1 224 ? 15.883 -5.695 -8.859 1.00 78.19 224 ALA A O 1
ATOM 1774 N N . THR A 1 225 ? 15.812 -7.570 -7.616 1.00 84.62 225 THR A N 1
ATOM 1775 C CA . THR A 1 225 ? 15.940 -8.509 -8.743 1.00 84.62 225 THR A CA 1
ATOM 1776 C C . THR A 1 225 ? 14.671 -8.549 -9.590 1.00 84.62 225 THR A C 1
ATOM 1778 O O . THR A 1 225 ? 14.754 -8.707 -10.801 1.00 84.62 225 THR A O 1
ATOM 1781 N N . ALA A 1 226 ? 13.504 -8.261 -9.002 1.00 85.94 226 ALA A N 1
ATOM 1782 C CA . ALA A 1 226 ? 12.238 -8.165 -9.735 1.00 85.94 226 ALA A CA 1
ATOM 1783 C C . ALA A 1 226 ? 12.236 -7.077 -10.830 1.00 85.94 226 ALA A C 1
ATOM 1785 O O . ALA A 1 226 ? 11.468 -7.157 -11.790 1.00 85.94 226 ALA A O 1
ATOM 1786 N N . THR A 1 227 ? 13.103 -6.066 -10.699 1.00 84.56 227 THR A N 1
ATOM 1787 C CA . THR A 1 227 ? 13.279 -5.013 -11.710 1.00 84.56 227 THR A CA 1
ATOM 1788 C C . THR A 1 227 ? 14.240 -5.398 -12.832 1.00 84.56 227 THR A C 1
ATOM 1790 O O . THR A 1 227 ? 14.393 -4.621 -13.769 1.00 84.56 227 THR A O 1
ATOM 1793 N N . GLU A 1 228 ? 14.913 -6.550 -12.750 1.00 84.00 228 GLU A N 1
ATOM 1794 C CA . GLU A 1 228 ? 15.843 -6.998 -13.786 1.00 84.00 228 GLU A CA 1
ATOM 1795 C C . GLU A 1 228 ? 15.097 -7.381 -15.054 1.00 84.00 228 GLU A C 1
ATOM 1797 O O . GLU A 1 228 ? 14.085 -8.082 -15.010 1.00 84.00 228 GLU A O 1
ATOM 1802 N N . MET A 1 229 ? 15.599 -6.913 -16.187 1.00 76.38 229 MET A N 1
ATOM 1803 C CA . MET A 1 229 ? 15.150 -7.351 -17.493 1.00 76.38 229 MET A CA 1
ATOM 1804 C C . MET A 1 229 ? 15.639 -8.777 -17.745 1.00 76.38 229 MET A C 1
ATOM 1806 O O . MET A 1 229 ? 16.822 -9.067 -17.575 1.00 76.38 229 MET A O 1
ATOM 1810 N N . THR A 1 230 ? 14.741 -9.663 -18.169 1.00 70.00 230 THR A N 1
ATOM 1811 C CA . THR A 1 230 ? 15.058 -11.077 -18.413 1.00 70.00 230 THR A CA 1
ATOM 1812 C C . THR A 1 230 ? 14.742 -11.481 -19.845 1.00 70.00 230 THR A C 1
ATOM 1814 O O . THR A 1 230 ? 13.915 -10.868 -20.515 1.00 70.00 230 THR A O 1
ATOM 1817 N N . GLN A 1 231 ? 15.371 -12.561 -20.301 1.00 57.47 231 GLN A N 1
ATOM 1818 C CA . GLN A 1 231 ? 15.263 -13.015 -21.688 1.00 57.47 231 GLN A CA 1
ATOM 1819 C C . GLN A 1 231 ? 13.884 -13.577 -22.060 1.00 57.47 231 GLN A C 1
ATOM 1821 O O . GLN A 1 231 ? 13.536 -13.632 -23.235 1.00 57.47 231 GLN A O 1
ATOM 1826 N N . ALA A 1 232 ? 13.091 -13.972 -21.062 1.00 63.62 232 ALA A N 1
ATOM 1827 C CA . ALA A 1 232 ? 11.753 -14.525 -21.249 1.00 63.62 232 ALA A CA 1
ATOM 1828 C C . ALA A 1 232 ? 10.666 -13.452 -21.452 1.00 63.62 232 ALA A C 1
ATOM 1830 O O . ALA A 1 232 ? 9.500 -13.788 -21.659 1.00 63.62 232 ALA A O 1
ATOM 1831 N N . GLU A 1 233 ? 11.006 -12.166 -21.345 1.00 68.06 233 GLU A N 1
ATOM 1832 C CA . GLU A 1 233 ? 10.017 -11.093 -21.436 1.00 68.06 233 GLU A CA 1
ATOM 1833 C C . GLU A 1 233 ? 9.577 -10.834 -22.875 1.00 68.06 233 GLU A C 1
ATOM 1835 O O . GLU A 1 233 ? 10.368 -10.915 -23.804 1.00 68.06 233 GLU A O 1
ATOM 1840 N N . THR A 1 234 ? 8.306 -10.475 -23.040 1.00 74.06 234 THR A N 1
ATOM 1841 C CA . THR A 1 234 ? 7.756 -9.869 -24.260 1.00 74.06 234 THR A CA 1
ATOM 1842 C C . THR A 1 234 ? 7.812 -8.345 -24.147 1.00 74.06 234 THR A C 1
ATOM 1844 O O . THR A 1 234 ? 7.945 -7.797 -23.048 1.00 74.06 234 THR A O 1
ATOM 1847 N N . SER A 1 235 ? 7.625 -7.619 -25.250 1.00 71.25 235 SER A N 1
ATOM 1848 C CA . SER A 1 235 ? 7.548 -6.150 -25.215 1.00 71.25 235 SER A CA 1
ATOM 1849 C C . SER A 1 235 ? 6.399 -5.646 -24.339 1.00 71.25 235 SER A C 1
ATOM 1851 O O . SER A 1 235 ? 6.548 -4.644 -23.642 1.00 71.25 235 SER A O 1
ATOM 1853 N N . LEU A 1 236 ? 5.271 -6.362 -24.314 1.00 79.56 236 LEU A N 1
ATOM 1854 C CA . LEU A 1 236 ? 4.137 -6.026 -23.457 1.00 79.56 236 LEU A CA 1
ATOM 1855 C C . LEU A 1 236 ? 4.454 -6.258 -21.973 1.00 79.56 236 LEU A C 1
ATOM 1857 O O . LEU A 1 236 ? 4.148 -5.402 -21.143 1.00 79.56 236 LEU A O 1
ATOM 1861 N N . SER A 1 237 ? 5.100 -7.375 -21.618 1.00 82.38 237 SER A N 1
ATOM 1862 C CA . SER A 1 237 ? 5.511 -7.602 -20.226 1.00 82.38 237 SER A CA 1
ATOM 1863 C C . SER A 1 237 ? 6.599 -6.617 -19.789 1.00 82.38 237 SER A C 1
ATOM 1865 O O . SER A 1 237 ? 6.546 -6.135 -18.661 1.00 82.38 237 SER A O 1
ATOM 1867 N N . PHE A 1 238 ? 7.522 -6.241 -20.683 1.00 81.69 238 PHE A N 1
ATOM 1868 C CA . PHE A 1 238 ? 8.507 -5.184 -20.435 1.00 81.69 238 PHE A CA 1
ATOM 1869 C C . PHE A 1 238 ? 7.838 -3.821 -20.213 1.00 81.69 238 PHE A C 1
ATOM 1871 O O . PHE A 1 238 ? 8.165 -3.117 -19.259 1.00 81.69 238 PHE A O 1
ATOM 1878 N N . HIS A 1 239 ? 6.858 -3.462 -21.045 1.00 84.75 239 HIS A N 1
ATOM 1879 C CA . HIS A 1 239 ? 6.096 -2.222 -20.901 1.00 84.75 239 HIS A CA 1
ATOM 1880 C C . HIS A 1 239 ? 5.400 -2.139 -19.539 1.00 84.75 239 HIS A C 1
ATOM 1882 O O . HIS A 1 239 ? 5.585 -1.179 -18.790 1.00 84.75 239 HIS A O 1
ATOM 1888 N N . ARG A 1 240 ? 4.687 -3.203 -19.159 1.00 89.00 240 ARG A N 1
ATOM 1889 C CA . ARG A 1 240 ? 4.050 -3.321 -17.841 1.00 89.00 240 ARG A CA 1
ATOM 1890 C C . ARG A 1 240 ? 5.067 -3.258 -16.708 1.00 89.00 240 ARG A C 1
ATOM 1892 O O . ARG A 1 240 ? 4.814 -2.615 -15.694 1.00 89.00 240 ARG A O 1
ATOM 1899 N N . LYS A 1 241 ? 6.244 -3.864 -16.884 1.00 88.56 241 LYS A N 1
ATOM 1900 C CA . LYS A 1 241 ? 7.349 -3.786 -15.923 1.00 88.56 241 LYS A CA 1
ATOM 1901 C C . LYS A 1 241 ? 7.841 -2.341 -15.746 1.00 88.56 241 LYS A C 1
ATOM 1903 O O . LYS A 1 241 ? 8.027 -1.898 -14.612 1.00 88.56 241 LYS A O 1
ATOM 1908 N N . MET A 1 242 ? 7.973 -1.581 -16.833 1.00 86.50 242 MET A N 1
ATOM 1909 C CA . MET A 1 242 ? 8.311 -0.153 -16.789 1.00 86.50 242 MET A CA 1
ATOM 1910 C C . MET A 1 242 ? 7.247 0.675 -16.052 1.00 86.50 242 MET A C 1
ATOM 1912 O O . MET A 1 242 ? 7.606 1.506 -15.219 1.00 86.50 242 MET A O 1
ATOM 1916 N N . LEU A 1 243 ? 5.957 0.427 -16.304 1.00 91.50 243 LEU A N 1
ATOM 1917 C CA . LEU A 1 243 ? 4.845 1.084 -15.600 1.00 91.50 243 LEU A CA 1
ATOM 1918 C C . LEU A 1 243 ? 4.832 0.743 -14.098 1.00 91.50 243 LEU A C 1
ATOM 1920 O O . LEU A 1 243 ? 4.701 1.626 -13.246 1.00 91.50 243 LEU A O 1
ATOM 1924 N N . ALA A 1 244 ? 5.022 -0.534 -13.763 1.00 93.25 244 ALA A N 1
ATOM 1925 C CA . ALA A 1 244 ? 4.952 -1.042 -12.397 1.00 93.25 244 ALA A CA 1
ATOM 1926 C C . ALA A 1 244 ? 6.122 -0.561 -11.520 1.00 93.25 244 ALA A C 1
ATOM 1928 O O . ALA A 1 244 ? 5.939 -0.268 -10.338 1.00 93.25 244 ALA A O 1
ATOM 1929 N N . PHE A 1 245 ? 7.323 -0.439 -12.095 1.00 90.25 245 PHE A N 1
ATOM 1930 C CA . PHE A 1 245 ? 8.548 -0.060 -11.379 1.00 90.25 245 PHE A CA 1
ATOM 1931 C C . PHE A 1 245 ? 9.003 1.382 -11.627 1.00 90.25 245 PHE A C 1
ATOM 1933 O O . PHE A 1 245 ? 10.124 1.743 -11.266 1.00 90.25 245 PHE A O 1
ATOM 1940 N N . LYS A 1 246 ? 8.137 2.238 -12.180 1.00 83.94 246 LYS A N 1
ATOM 1941 C CA . LYS A 1 246 ? 8.427 3.667 -12.385 1.00 83.94 246 LYS A CA 1
ATOM 1942 C C . LYS A 1 246 ? 8.817 4.393 -11.092 1.00 83.94 246 LYS A C 1
ATOM 1944 O O . LYS A 1 246 ? 9.747 5.188 -11.094 1.00 83.94 246 LYS A O 1
ATOM 1949 N N . HIS A 1 247 ? 8.157 4.049 -9.985 1.00 78.62 247 HIS A N 1
ATOM 1950 C CA . HIS A 1 247 ? 8.442 4.579 -8.646 1.00 78.62 247 HIS A CA 1
ATOM 1951 C C . HIS A 1 247 ? 9.743 4.025 -8.019 1.00 78.62 247 HIS A C 1
ATOM 1953 O O . HIS A 1 247 ? 10.157 4.455 -6.942 1.00 78.62 247 HIS A O 1
ATOM 1959 N N . TRP A 1 248 ? 10.386 3.044 -8.665 1.00 77.31 248 TRP A N 1
ATOM 1960 C CA . TRP A 1 248 ? 11.713 2.540 -8.307 1.00 77.31 248 TRP A CA 1
ATOM 1961 C C . TRP A 1 248 ? 12.772 3.270 -9.140 1.00 77.31 248 TRP A C 1
ATOM 1963 O O . TRP A 1 248 ? 12.544 4.324 -9.721 1.00 77.31 248 TRP A O 1
ATOM 1973 N N . ARG A 1 249 ? 13.976 2.705 -9.234 1.00 70.44 249 ARG A N 1
ATOM 1974 C CA . ARG A 1 249 ? 15.013 3.192 -10.152 1.00 70.44 249 ARG A CA 1
ATOM 1975 C C . ARG A 1 249 ? 14.731 2.847 -11.627 1.00 70.44 249 ARG A C 1
ATOM 1977 O O . ARG A 1 249 ? 15.612 3.079 -12.447 1.00 70.44 249 ARG A O 1
ATOM 1984 N N . GLY A 1 250 ? 13.548 2.316 -11.947 1.00 74.88 250 GLY A N 1
ATOM 1985 C CA . GLY A 1 250 ? 13.200 1.764 -13.255 1.00 74.88 250 GLY A CA 1
ATOM 1986 C C . GLY A 1 250 ? 13.672 0.320 -13.443 1.00 74.88 250 GLY A C 1
ATOM 1987 O O . GLY A 1 250 ? 14.211 -0.300 -12.522 1.00 74.88 250 GLY A O 1
ATOM 1988 N N . VAL A 1 251 ? 13.463 -0.207 -14.651 1.00 82.50 251 VAL A N 1
ATOM 1989 C CA . VAL A 1 251 ? 13.908 -1.550 -15.055 1.00 82.50 251 VAL A CA 1
ATOM 1990 C C . VAL A 1 251 ? 15.411 -1.544 -15.287 1.00 82.50 251 VAL A C 1
ATOM 1992 O O . VAL A 1 251 ? 15.948 -0.630 -15.917 1.00 82.50 251 VAL A O 1
ATOM 1995 N N . MET A 1 252 ? 16.095 -2.550 -14.752 1.00 80.81 252 MET A N 1
ATOM 1996 C CA . MET A 1 252 ? 17.549 -2.652 -14.781 1.00 80.81 252 MET A CA 1
ATOM 1997 C C . MET A 1 252 ? 18.033 -3.767 -15.701 1.00 80.81 252 MET A C 1
ATOM 1999 O O . MET A 1 252 ? 17.354 -4.769 -15.885 1.00 80.81 252 MET A O 1
ATOM 2003 N N . PHE A 1 253 ? 19.242 -3.619 -16.226 1.00 75.69 253 PHE A N 1
ATOM 2004 C CA . PHE A 1 253 ? 19.948 -4.665 -16.962 1.00 75.69 253 PHE A CA 1
ATOM 2005 C C . PHE A 1 253 ? 21.462 -4.489 -16.800 1.00 75.69 253 PHE A C 1
ATOM 2007 O O . PHE A 1 253 ? 21.929 -3.459 -16.298 1.00 75.69 253 PHE A O 1
ATOM 2014 N N . PHE A 1 254 ? 22.229 -5.496 -17.210 1.00 70.88 254 PHE A N 1
ATOM 2015 C CA . PHE A 1 254 ? 23.684 -5.507 -17.086 1.00 70.88 254 PHE A CA 1
ATOM 2016 C C . PHE A 1 254 ? 24.361 -5.591 -18.455 1.00 70.88 254 PHE A C 1
ATOM 2018 O O . PHE A 1 254 ? 23.955 -6.371 -19.313 1.00 70.88 254 PHE A O 1
ATOM 2025 N N . ILE A 1 255 ? 25.435 -4.820 -18.629 1.00 64.31 255 ILE A N 1
ATOM 2026 C CA . ILE A 1 255 ? 26.396 -4.974 -19.726 1.00 64.31 255 ILE A CA 1
ATOM 2027 C C . ILE A 1 255 ? 27.775 -5.147 -19.095 1.00 64.31 255 ILE A C 1
ATOM 2029 O O . ILE A 1 255 ? 28.227 -4.239 -18.401 1.00 64.31 255 ILE A O 1
ATOM 2033 N N . LYS A 1 256 ? 28.439 -6.290 -19.335 1.00 63.59 256 LYS A N 1
ATOM 2034 C CA . LYS A 1 256 ? 29.766 -6.618 -18.768 1.00 63.59 256 LYS A CA 1
ATOM 2035 C C . LYS A 1 256 ? 29.856 -6.280 -17.273 1.00 63.59 256 LYS A C 1
ATOM 2037 O O . LYS A 1 256 ? 30.702 -5.500 -16.852 1.00 63.59 256 LYS A O 1
ATOM 2042 N N . GLU A 1 257 ? 28.894 -6.790 -16.500 1.00 73.00 257 GLU A N 1
ATOM 2043 C CA . GLU A 1 257 ? 28.754 -6.571 -15.046 1.00 73.00 257 GLU A CA 1
ATOM 2044 C C . GLU A 1 257 ? 28.412 -5.130 -14.617 1.00 73.00 257 GLU A C 1
ATOM 2046 O O . GLU A 1 257 ? 28.097 -4.874 -13.452 1.00 73.00 257 GLU A O 1
ATOM 2051 N N . VAL A 1 258 ? 28.377 -4.171 -15.546 1.00 70.75 258 VAL A N 1
ATOM 2052 C CA . VAL A 1 258 ? 27.943 -2.803 -15.268 1.00 70.75 258 VAL A CA 1
ATOM 2053 C C . VAL A 1 258 ? 26.424 -2.717 -15.328 1.00 70.75 258 VAL A C 1
ATOM 2055 O O . VAL A 1 258 ? 25.793 -3.034 -16.334 1.00 70.75 258 VAL A O 1
ATOM 2058 N N . LYS A 1 259 ? 25.836 -2.233 -14.234 1.00 79.38 259 LYS A N 1
ATOM 2059 C CA . LYS A 1 259 ? 24.393 -2.059 -14.076 1.00 79.38 259 LYS A CA 1
ATOM 2060 C C . LYS A 1 259 ? 23.885 -0.753 -14.689 1.00 79.38 259 LYS A C 1
ATOM 2062 O O . LYS A 1 259 ? 24.348 0.337 -14.321 1.00 79.38 259 LYS A O 1
ATOM 2067 N N . TYR A 1 260 ? 22.849 -0.868 -15.510 1.00 78.00 260 TYR A N 1
ATOM 2068 C CA . TYR A 1 260 ? 22.119 0.236 -16.125 1.00 78.00 260 TYR A CA 1
ATOM 2069 C C . TYR A 1 260 ? 20.636 0.187 -15.769 1.00 78.00 260 TYR A C 1
ATOM 2071 O O . TYR A 1 260 ? 20.090 -0.877 -15.491 1.00 78.00 260 TYR A O 1
ATOM 2079 N N . PHE A 1 261 ? 19.997 1.353 -15.782 1.00 81.12 261 PHE A N 1
ATOM 2080 C CA . PHE A 1 261 ? 18.552 1.508 -15.663 1.00 81.12 261 PHE A CA 1
ATOM 2081 C C . PHE A 1 261 ? 17.991 2.154 -16.925 1.00 81.12 261 PHE A C 1
ATOM 2083 O O . PHE A 1 261 ? 18.563 3.134 -17.418 1.00 81.12 261 PHE A O 1
ATOM 2090 N N . VAL A 1 262 ? 16.871 1.629 -17.414 1.00 79.06 262 VAL A N 1
ATOM 2091 C CA . VAL A 1 262 ? 16.095 2.231 -18.501 1.00 79.06 262 VAL A CA 1
ATOM 2092 C C . VAL A 1 262 ? 15.323 3.419 -17.935 1.00 79.06 262 VAL A C 1
ATOM 2094 O O . VAL A 1 262 ? 14.560 3.266 -16.983 1.00 79.06 262 VAL A O 1
ATOM 2097 N N . VAL A 1 263 ? 15.536 4.609 -18.504 1.00 77.50 263 VAL A N 1
ATOM 2098 C CA . VAL A 1 263 ? 14.848 5.838 -18.074 1.00 77.50 263 VAL A CA 1
ATOM 2099 C C . VAL A 1 263 ? 13.676 6.135 -18.998 1.00 77.50 263 VAL A C 1
ATOM 2101 O O . VAL A 1 263 ? 12.552 6.295 -18.535 1.00 77.50 263 VAL A O 1
ATOM 2104 N N . THR A 1 264 ? 13.923 6.169 -20.308 1.00 75.62 264 THR A N 1
ATOM 2105 C CA . THR A 1 264 ? 12.869 6.324 -21.316 1.00 75.62 264 THR A CA 1
ATOM 2106 C C . THR A 1 264 ? 13.114 5.391 -22.495 1.00 75.62 264 THR A C 1
ATOM 2108 O O . THR A 1 264 ? 14.257 5.062 -22.830 1.00 75.62 264 THR A O 1
ATOM 2111 N N . TYR A 1 265 ? 12.016 4.955 -23.101 1.00 77.12 265 TYR A N 1
ATOM 2112 C CA . TYR A 1 265 ? 11.981 4.030 -24.223 1.00 77.12 265 TYR A CA 1
ATOM 2113 C C . TYR A 1 265 ? 10.773 4.346 -25.101 1.00 77.12 265 TYR A C 1
ATOM 2115 O O . TYR A 1 265 ? 9.845 5.028 -24.658 1.00 77.12 265 TYR A O 1
ATOM 2123 N N . GLN A 1 266 ? 10.768 3.823 -26.321 1.00 70.56 266 GLN A N 1
ATOM 2124 C CA . GLN A 1 266 ? 9.615 3.927 -27.203 1.00 70.56 266 GLN A CA 1
ATOM 2125 C C . GLN A 1 266 ? 9.329 2.636 -27.968 1.00 70.56 266 GLN A C 1
ATOM 2127 O O . GLN A 1 266 ? 10.243 1.941 -28.410 1.00 70.56 266 GLN A O 1
ATOM 2132 N N . PHE A 1 267 ? 8.028 2.395 -28.139 1.00 67.81 267 PHE A N 1
ATOM 2133 C CA . PHE A 1 267 ? 7.410 1.634 -29.222 1.00 67.81 267 PHE A CA 1
ATOM 2134 C C . PHE A 1 267 ? 7.939 2.026 -30.604 1.00 67.81 267 PHE A C 1
ATOM 2136 O O . PHE A 1 267 ? 7.562 3.122 -31.014 1.00 67.81 267 PHE A O 1
ATOM 2143 N N . LEU A 1 268 ? 8.701 1.220 -31.366 1.00 59.12 268 LEU A N 1
ATOM 2144 C CA . LEU A 1 268 ? 8.694 1.452 -32.824 1.00 59.12 268 LEU A CA 1
ATOM 2145 C C . LEU A 1 268 ? 7.560 0.662 -33.466 1.00 59.12 268 LEU A C 1
ATOM 2147 O O . LEU A 1 268 ? 7.372 -0.531 -33.231 1.00 59.12 268 LEU A O 1
ATOM 2151 N N . ARG A 1 269 ? 6.790 1.374 -34.288 1.00 52.28 269 ARG A N 1
ATOM 2152 C CA . ARG A 1 269 ? 5.804 0.767 -35.176 1.00 52.28 269 ARG A CA 1
ATOM 2153 C C . ARG A 1 269 ? 6.527 -0.093 -36.206 1.00 52.28 269 ARG A C 1
ATOM 2155 O O . ARG A 1 269 ? 7.595 0.284 -36.684 1.00 52.28 269 ARG A O 1
ATOM 2162 N N . THR A 1 270 ? 5.910 -1.206 -36.582 1.00 49.25 270 THR A N 1
ATOM 2163 C CA . THR A 1 270 ? 6.394 -2.106 -37.638 1.00 49.25 270 THR A CA 1
ATOM 2164 C C . THR A 1 270 ? 6.652 -1.368 -38.957 1.00 49.25 270 THR A C 1
ATOM 2166 O O . THR A 1 270 ? 7.630 -1.669 -39.625 1.00 49.25 270 THR A O 1
ATOM 2169 N N . GLU A 1 271 ? 5.882 -0.326 -39.284 1.00 40.66 271 GLU A N 1
ATOM 2170 C CA . GLU A 1 271 ? 6.117 0.548 -40.451 1.00 40.66 271 GLU A CA 1
ATOM 2171 C C . GLU A 1 271 ? 7.471 1.290 -40.400 1.00 40.66 271 GLU A C 1
ATOM 2173 O O . GLU A 1 271 ? 8.146 1.435 -41.417 1.00 40.66 271 GLU A O 1
ATOM 2178 N N . ASN A 1 272 ? 7.933 1.685 -39.206 1.00 37.22 272 ASN A N 1
ATOM 2179 C CA . ASN A 1 272 ? 9.222 2.364 -39.011 1.00 37.22 272 ASN A CA 1
ATOM 2180 C C . ASN A 1 272 ? 10.417 1.404 -39.048 1.00 37.22 272 ASN A C 1
ATOM 2182 O O . ASN A 1 272 ? 11.558 1.851 -39.156 1.00 37.22 272 ASN A O 1
ATOM 2186 N N . PHE A 1 273 ? 10.181 0.093 -38.968 1.00 38.00 273 PHE A N 1
ATOM 2187 C CA . PHE A 1 273 ? 11.231 -0.901 -39.180 1.00 38.00 273 PHE A CA 1
ATOM 2188 C C . PHE A 1 273 ? 11.641 -0.978 -40.651 1.00 38.00 273 PHE A C 1
ATOM 2190 O O . PHE A 1 273 ? 12.819 -1.159 -40.941 1.00 38.00 273 PHE A O 1
ATOM 2197 N N . TYR A 1 274 ? 10.686 -0.755 -41.558 1.00 34.50 274 TYR A N 1
ATOM 2198 C CA . TYR A 1 274 ? 10.914 -0.703 -43.002 1.00 34.50 274 TYR A CA 1
ATOM 2199 C C . TYR A 1 274 ? 11.573 0.598 -43.467 1.00 34.50 274 TYR A C 1
ATOM 2201 O O . TYR A 1 274 ? 12.241 0.608 -44.496 1.00 34.50 274 TYR A O 1
ATOM 2209 N N . GLN A 1 275 ? 11.390 1.693 -42.723 1.00 29.78 275 GLN A N 1
ATOM 2210 C CA . GLN A 1 275 ? 11.892 3.022 -43.098 1.00 29.78 275 GLN A CA 1
ATOM 2211 C C . GLN A 1 275 ? 13.107 3.497 -42.286 1.00 29.78 275 GLN A C 1
ATOM 2213 O O . GLN A 1 275 ? 13.669 4.550 -42.581 1.00 29.78 275 GLN A O 1
ATOM 2218 N N . SER A 1 276 ? 13.553 2.739 -41.279 1.00 30.58 276 SER A N 1
ATOM 2219 C CA . SER A 1 276 ? 14.830 3.012 -40.617 1.00 30.58 276 SER A CA 1
ATOM 2220 C C . SER A 1 276 ? 15.970 2.643 -41.580 1.00 30.58 276 SER A C 1
ATOM 2222 O O . SER A 1 276 ? 16.036 1.483 -41.984 1.00 30.58 276 SER A O 1
ATOM 2224 N N . PRO A 1 277 ? 16.904 3.552 -41.930 1.00 29.19 277 PRO A N 1
ATOM 2225 C CA . PRO A 1 277 ? 17.953 3.304 -42.934 1.00 29.19 277 PRO A CA 1
ATOM 2226 C C . PRO A 1 277 ? 18.971 2.203 -42.583 1.00 29.19 277 PRO A C 1
ATOM 2228 O O . PRO A 1 277 ? 19.984 2.066 -43.258 1.00 29.19 277 PRO A O 1
ATOM 2231 N N . LEU A 1 278 ? 18.745 1.442 -41.513 1.00 33.06 278 LEU A N 1
ATOM 2232 C CA . LEU A 1 278 ? 19.747 0.597 -40.879 1.00 33.06 278 LEU A CA 1
ATOM 2233 C C . LEU A 1 278 ? 19.705 -0.879 -41.235 1.00 33.06 278 LEU A C 1
ATOM 2235 O O . LEU A 1 278 ? 20.445 -1.657 -40.643 1.00 33.06 278 LEU A O 1
ATOM 2239 N N . PHE A 1 279 ? 18.917 -1.249 -42.236 1.00 32.31 279 PHE A N 1
ATOM 2240 C CA . PHE A 1 279 ? 19.067 -2.538 -42.897 1.00 32.31 279 PHE A CA 1
ATOM 2241 C C . PHE A 1 279 ? 18.970 -2.353 -44.408 1.00 32.31 279 PHE A C 1
ATOM 2243 O O . PHE A 1 279 ? 18.021 -2.769 -45.063 1.00 32.31 279 PHE A O 1
ATOM 2250 N N . LYS A 1 280 ? 19.991 -1.691 -44.958 1.00 24.20 280 LYS A N 1
ATOM 2251 C CA . LYS A 1 280 ? 20.345 -1.792 -46.371 1.00 24.20 280 LYS A CA 1
ATOM 2252 C C . LYS A 1 280 ? 21.848 -2.049 -46.483 1.00 24.20 280 LYS A C 1
ATOM 2254 O O . LYS A 1 280 ? 22.657 -1.128 -46.458 1.00 24.20 280 LYS A O 1
ATOM 2259 N N . ALA A 1 281 ? 22.211 -3.320 -46.569 1.00 23.75 281 ALA A N 1
ATOM 2260 C CA . ALA A 1 281 ? 23.256 -3.742 -47.489 1.00 23.75 281 ALA A CA 1
ATOM 2261 C C . ALA A 1 281 ? 22.519 -4.582 -48.537 1.00 23.75 281 ALA A C 1
ATOM 2263 O O . ALA A 1 281 ? 21.697 -5.421 -48.177 1.00 23.75 281 ALA A O 1
ATOM 2264 N N . ASP A 1 282 ? 22.685 -4.217 -49.803 1.00 26.97 282 ASP A N 1
ATOM 2265 C CA . ASP A 1 282 ? 21.830 -4.607 -50.922 1.00 26.97 282 ASP A CA 1
ATOM 2266 C C . ASP A 1 282 ? 21.580 -6.121 -51.021 1.00 26.97 282 ASP A C 1
ATOM 2268 O O . ASP A 1 282 ? 22.454 -6.872 -51.437 1.00 26.97 282 ASP A O 1
ATOM 2272 N N . GLN A 1 283 ? 20.372 -6.553 -50.650 1.00 24.38 283 GLN A N 1
ATOM 2273 C CA . GLN A 1 283 ? 19.327 -7.146 -51.506 1.00 24.38 283 GLN A CA 1
ATOM 2274 C C . GLN A 1 283 ? 18.340 -7.936 -50.616 1.00 24.38 283 GLN A C 1
ATOM 2276 O O . GLN A 1 283 ? 18.634 -9.057 -50.231 1.00 24.38 283 GLN A O 1
ATOM 2281 N N . SER A 1 284 ? 17.161 -7.338 -50.350 1.00 25.86 284 SER A N 1
ATOM 2282 C CA . SER A 1 284 ? 15.916 -7.951 -49.805 1.00 25.86 284 SER A CA 1
ATOM 2283 C C . SER A 1 284 ? 16.013 -8.529 -48.367 1.00 25.86 284 SER A C 1
ATOM 2285 O O . SER A 1 284 ? 16.965 -9.202 -48.021 1.00 25.86 284 SER A O 1
ATOM 2287 N N . PHE A 1 285 ? 15.117 -8.271 -47.404 1.00 25.81 285 PHE A N 1
ATOM 2288 C CA . PHE A 1 285 ? 13.731 -8.755 -47.336 1.00 25.81 285 PHE A CA 1
ATOM 2289 C C . PHE A 1 285 ? 12.919 -8.105 -46.192 1.00 25.81 285 PHE A C 1
ATOM 2291 O O . PHE A 1 285 ? 13.457 -7.570 -45.223 1.00 25.81 285 PHE A O 1
ATOM 2298 N N . ALA A 1 286 ? 11.593 -8.207 -46.336 1.00 23.64 286 ALA A N 1
ATOM 2299 C CA . ALA A 1 286 ? 10.527 -7.724 -45.459 1.00 23.64 286 ALA A CA 1
ATOM 2300 C C . ALA A 1 286 ? 10.046 -8.775 -44.430 1.00 23.64 286 ALA A C 1
ATOM 2302 O O . ALA A 1 286 ? 10.127 -9.968 -44.704 1.00 23.64 286 ALA A O 1
ATOM 2303 N N . ALA A 1 287 ? 9.488 -8.354 -43.282 1.00 29.38 287 ALA A N 1
ATOM 2304 C CA . ALA A 1 287 ? 8.968 -9.245 -42.231 1.00 29.38 287 ALA A CA 1
ATOM 2305 C C . ALA A 1 287 ? 7.449 -9.083 -41.971 1.00 29.38 287 ALA A C 1
ATOM 2307 O O . ALA A 1 287 ? 6.988 -8.114 -41.358 1.00 29.38 287 ALA A O 1
ATOM 2308 N N . GLN A 1 288 ? 6.677 -10.088 -42.396 1.00 24.80 288 GLN A N 1
ATOM 2309 C CA . GLN A 1 288 ? 5.259 -10.304 -42.083 1.00 24.80 288 GLN A CA 1
ATOM 2310 C C . GLN A 1 288 ? 5.113 -11.116 -40.781 1.00 24.80 288 GLN A C 1
ATOM 2312 O O . GLN A 1 288 ? 5.849 -12.076 -40.559 1.00 24.80 288 GLN A O 1
ATOM 2317 N N . THR A 1 289 ? 4.150 -10.766 -39.920 1.00 29.31 289 THR A N 1
ATOM 2318 C CA . THR A 1 289 ? 3.840 -11.525 -38.697 1.00 29.31 289 THR A CA 1
ATOM 2319 C C . THR A 1 289 ? 2.654 -12.478 -38.909 1.00 29.31 289 THR A C 1
ATOM 2321 O O . THR A 1 289 ? 1.603 -12.093 -39.411 1.00 29.31 289 THR A O 1
ATOM 2324 N N . LYS A 1 290 ? 2.864 -13.748 -38.526 1.00 27.05 290 LYS A N 1
ATOM 2325 C CA . LYS A 1 290 ? 1.911 -14.870 -38.372 1.00 27.05 290 LYS A CA 1
ATOM 2326 C C . LYS A 1 290 ? 0.707 -14.930 -39.332 1.00 27.05 290 LYS A C 1
ATOM 2328 O O . LYS A 1 290 ? -0.436 -14.683 -38.956 1.00 27.05 290 LYS A O 1
ATOM 2333 N N . THR A 1 291 ? 0.935 -15.507 -40.506 1.00 24.02 291 THR A N 1
ATOM 2334 C CA . THR A 1 291 ? 0.060 -16.560 -41.054 1.00 24.02 291 THR A CA 1
ATOM 2335 C C . THR A 1 291 ? 0.919 -17.455 -41.948 1.00 24.02 291 THR A C 1
ATOM 2337 O O . THR A 1 291 ? 1.605 -16.933 -42.811 1.00 24.02 291 THR A O 1
ATOM 2340 N N . LEU A 1 292 ? 0.950 -18.759 -41.640 1.00 25.98 292 LEU A N 1
ATOM 2341 C CA . LEU A 1 292 ? 1.651 -19.865 -42.319 1.00 25.98 292 LEU A CA 1
ATOM 2342 C C . LEU A 1 292 ? 3.013 -19.576 -42.991 1.00 25.98 292 LEU A C 1
ATOM 2344 O O . LEU A 1 292 ? 3.116 -18.987 -44.059 1.00 25.98 292 LEU A O 1
ATOM 2348 N N . LEU A 1 293 ? 4.057 -20.131 -42.372 1.00 28.89 293 LEU A N 1
ATOM 2349 C CA . LEU A 1 293 ? 5.378 -20.336 -42.959 1.00 28.89 293 LEU A CA 1
ATOM 2350 C C . LEU A 1 293 ? 5.301 -21.284 -44.164 1.00 28.89 293 LEU A C 1
ATOM 2352 O O . LEU A 1 293 ? 4.888 -22.429 -44.000 1.00 28.89 293 LEU A O 1
ATOM 2356 N N . THR A 1 294 ? 5.852 -20.857 -45.294 1.00 24.58 294 THR A N 1
ATOM 2357 C CA . THR A 1 294 ? 6.692 -21.729 -46.124 1.00 24.58 294 THR A CA 1
ATOM 2358 C C . THR A 1 294 ? 7.943 -20.954 -46.524 1.00 24.58 294 THR A C 1
ATOM 2360 O O . THR A 1 294 ? 7.843 -19.896 -47.139 1.00 24.58 294 THR A O 1
ATOM 2363 N N . ASP A 1 295 ? 9.078 -21.479 -46.061 1.00 28.20 295 ASP A N 1
ATOM 2364 C CA . ASP A 1 295 ? 10.463 -21.279 -46.496 1.00 28.20 295 ASP A CA 1
ATOM 2365 C C . ASP A 1 295 ? 10.835 -19.902 -47.055 1.00 28.20 295 ASP A C 1
ATOM 2367 O O . ASP A 1 295 ? 10.851 -19.662 -48.259 1.00 28.20 295 ASP A O 1
ATOM 2371 N N . ILE A 1 296 ? 11.230 -19.009 -46.146 1.00 29.23 296 ILE A N 1
ATOM 2372 C CA . ILE A 1 296 ? 12.051 -17.848 -46.488 1.00 29.23 296 ILE A CA 1
ATOM 2373 C C . ILE A 1 296 ? 13.330 -17.952 -45.661 1.00 29.23 296 ILE A C 1
ATOM 2375 O O . ILE A 1 296 ? 13.298 -17.884 -44.428 1.00 29.23 296 ILE A O 1
ATOM 2379 N N . GLU A 1 297 ? 14.448 -18.178 -46.346 1.00 28.77 297 GLU A N 1
ATOM 2380 C CA . GLU A 1 297 ? 15.788 -18.188 -45.767 1.00 28.77 297 GLU A CA 1
ATOM 2381 C C . GLU A 1 297 ? 16.240 -16.747 -45.480 1.00 28.77 297 GLU A C 1
ATOM 2383 O O . GLU A 1 297 ? 16.081 -15.855 -46.309 1.00 28.77 297 GLU A O 1
ATOM 2388 N N . TRP A 1 298 ? 16.782 -16.512 -44.281 1.00 33.28 298 TRP A N 1
ATOM 2389 C CA . TRP A 1 298 ? 17.300 -15.209 -43.847 1.00 33.28 298 TRP A CA 1
ATOM 2390 C C . TRP A 1 298 ? 18.806 -15.298 -43.573 1.00 33.28 298 TRP A C 1
ATOM 2392 O O . TRP A 1 298 ? 19.264 -16.246 -42.922 1.00 33.28 298 TRP A O 1
ATOM 2402 N N . GLU A 1 299 ? 19.555 -14.269 -43.982 1.00 28.59 299 GLU A N 1
ATOM 2403 C CA . GLU A 1 299 ? 20.999 -14.131 -43.750 1.00 28.59 299 GLU A CA 1
ATOM 2404 C C . GLU A 1 299 ? 21.316 -12.943 -42.822 1.00 28.59 299 GLU A C 1
ATOM 2406 O O . GLU A 1 299 ? 20.787 -11.845 -42.990 1.00 28.59 299 GLU A O 1
ATOM 2411 N N . ALA A 1 300 ? 22.201 -13.147 -41.838 1.00 34.75 300 ALA A N 1
ATOM 2412 C CA . ALA A 1 300 ? 22.719 -12.088 -40.966 1.00 34.75 300 ALA A CA 1
ATOM 2413 C C . ALA A 1 300 ? 24.200 -11.791 -41.270 1.00 34.75 300 ALA A C 1
ATOM 2415 O O . ALA A 1 300 ? 24.968 -12.697 -41.596 1.00 34.75 300 ALA A O 1
ATOM 2416 N N . TRP A 1 301 ? 24.623 -10.528 -41.128 1.00 32.50 301 TRP A N 1
ATOM 2417 C CA . TRP A 1 301 ? 25.975 -10.061 -41.475 1.00 32.50 301 TRP A CA 1
ATOM 2418 C C . TRP A 1 301 ? 26.811 -9.738 -40.226 1.00 32.50 301 TRP A C 1
ATOM 2420 O O . TRP A 1 301 ? 26.418 -8.888 -39.428 1.00 32.50 301 TRP A O 1
ATOM 2430 N N . ASN A 1 302 ? 27.983 -10.372 -40.055 1.00 34.53 302 ASN A N 1
ATOM 2431 C CA . ASN A 1 302 ? 28.886 -10.097 -38.915 1.00 34.53 302 ASN A CA 1
ATOM 2432 C C . ASN A 1 302 ? 30.054 -9.139 -39.233 1.00 34.53 302 ASN A C 1
ATOM 2434 O O . ASN A 1 302 ? 30.957 -8.958 -38.415 1.00 34.53 302 ASN A O 1
ATOM 2438 N N . GLY A 1 303 ? 30.061 -8.530 -40.419 1.00 37.72 303 GLY A N 1
ATOM 2439 C CA . GLY A 1 303 ? 31.151 -7.667 -40.872 1.00 37.72 303 GLY A CA 1
ATOM 2440 C C . GLY A 1 303 ? 32.241 -8.360 -41.696 1.00 37.72 303 GLY A C 1
ATOM 2441 O O . GLY A 1 303 ? 33.120 -7.656 -42.190 1.00 37.72 303 GLY A O 1
ATOM 2442 N N . LYS A 1 304 ? 32.208 -9.694 -41.876 1.00 32.84 304 LYS A N 1
ATOM 2443 C CA . LYS A 1 304 ? 33.095 -10.425 -42.815 1.00 32.84 304 LYS A CA 1
ATOM 2444 C C . LYS A 1 304 ? 32.440 -11.575 -43.595 1.00 32.84 304 LYS A C 1
ATOM 2446 O O . LYS A 1 304 ? 32.918 -11.886 -44.680 1.00 32.84 304 LYS A O 1
ATOM 2451 N N . THR A 1 305 ? 31.357 -12.166 -43.098 1.00 29.58 305 THR A N 1
ATOM 2452 C CA . THR A 1 305 ? 30.629 -13.259 -43.770 1.00 29.58 305 THR A CA 1
ATOM 2453 C C . THR A 1 305 ? 29.139 -13.193 -43.451 1.00 29.58 305 THR A C 1
ATOM 2455 O O . THR A 1 305 ? 28.747 -12.729 -42.374 1.00 29.58 305 THR A O 1
ATOM 2458 N N . THR A 1 306 ? 28.322 -13.665 -44.391 1.00 35.59 306 THR A N 1
ATOM 2459 C CA . THR A 1 306 ? 26.906 -13.982 -44.192 1.00 35.59 306 THR A CA 1
ATOM 2460 C C . THR A 1 306 ? 26.783 -15.301 -43.432 1.00 35.59 306 THR A C 1
ATOM 2462 O O . THR A 1 306 ? 27.459 -16.281 -43.745 1.00 35.59 306 THR A O 1
ATOM 2465 N N . VAL A 1 307 ? 25.968 -15.307 -42.376 1.00 34.81 307 VAL A N 1
ATOM 2466 C CA . VAL A 1 307 ? 25.698 -16.493 -41.556 1.00 34.81 307 VAL A CA 1
ATOM 2467 C C . VAL A 1 307 ? 24.193 -16.770 -41.598 1.00 34.81 307 VAL A C 1
ATOM 2469 O O . VAL A 1 307 ? 23.410 -15.880 -41.246 1.00 34.81 307 VAL A O 1
ATOM 2472 N N . PRO A 1 308 ? 23.763 -17.977 -42.002 1.00 37.06 308 PRO A N 1
ATOM 2473 C CA . PRO A 1 308 ? 22.352 -18.347 -42.006 1.00 37.06 308 PRO A CA 1
ATOM 2474 C C . PRO A 1 308 ? 21.741 -18.315 -40.600 1.00 37.06 308 PRO A C 1
ATOM 2476 O O . PRO A 1 308 ? 22.335 -18.814 -39.640 1.00 37.06 308 PRO A O 1
ATOM 2479 N N . LEU A 1 309 ? 20.513 -17.802 -40.462 1.00 35.75 309 LEU A N 1
ATOM 2480 C CA . LEU A 1 309 ? 19.838 -17.698 -39.159 1.00 35.75 309 LEU A CA 1
ATOM 2481 C C . LEU A 1 309 ? 19.602 -19.066 -38.481 1.00 35.75 309 LEU A C 1
ATOM 2483 O O . LEU A 1 309 ? 19.445 -19.139 -37.264 1.00 35.75 309 LEU A O 1
ATOM 2487 N N . HIS A 1 310 ? 19.610 -20.182 -39.220 1.00 39.16 310 HIS A N 1
ATOM 2488 C CA . HIS A 1 310 ? 19.497 -21.512 -38.609 1.00 39.16 310 HIS A CA 1
ATOM 2489 C C . HIS A 1 310 ? 20.701 -21.865 -37.718 1.00 39.16 310 HIS A C 1
ATOM 2491 O O . HIS A 1 310 ? 20.524 -22.607 -36.754 1.00 39.16 310 HIS A O 1
ATOM 2497 N N . CYS A 1 311 ? 21.872 -21.261 -37.948 1.00 34.34 311 CYS A N 1
ATOM 2498 C CA . CYS A 1 311 ? 23.014 -21.335 -37.031 1.00 34.34 311 CYS A CA 1
ATOM 2499 C C . CYS A 1 311 ? 22.746 -20.609 -35.700 1.00 34.34 311 CYS A C 1
ATOM 2501 O O . CYS A 1 311 ? 23.410 -20.885 -34.709 1.00 34.34 311 CYS A O 1
ATOM 2503 N N . PHE A 1 312 ? 21.750 -19.716 -35.660 1.00 38.69 312 PHE A N 1
ATOM 2504 C CA . PHE A 1 312 ? 21.310 -18.994 -34.465 1.00 38.69 312 PHE A CA 1
ATOM 2505 C C . PHE A 1 312 ? 20.134 -19.679 -33.746 1.00 38.69 312 PHE A C 1
ATOM 2507 O O . PHE A 1 312 ? 19.765 -19.258 -32.653 1.00 38.69 312 PHE A O 1
ATOM 2514 N N . LYS A 1 313 ? 19.554 -20.763 -34.292 1.00 35.09 313 LYS A N 1
ATOM 2515 C CA . LYS A 1 313 ? 18.466 -21.520 -33.628 1.00 35.09 313 LYS A CA 1
ATOM 2516 C C . LYS A 1 313 ? 18.909 -22.201 -32.324 1.00 35.09 313 LYS A C 1
ATOM 2518 O O . LYS A 1 313 ? 18.061 -22.558 -31.511 1.00 35.09 313 LYS A O 1
ATOM 2523 N N . SER A 1 314 ? 20.214 -22.363 -32.104 1.00 35.22 314 SER A N 1
ATOM 2524 C CA . SER A 1 314 ? 20.800 -22.837 -30.844 1.00 35.22 314 SER A CA 1
ATOM 2525 C C . SER A 1 314 ? 21.045 -21.718 -29.819 1.00 35.22 314 SER A C 1
ATOM 2527 O O . SER A 1 314 ? 21.332 -22.010 -28.655 1.00 35.22 314 SER A O 1
ATOM 2529 N N . LEU A 1 315 ? 20.913 -20.444 -30.208 1.00 33.91 315 LEU A N 1
ATOM 2530 C CA . LEU A 1 315 ? 21.296 -19.302 -29.381 1.00 33.91 315 LEU A CA 1
ATOM 2531 C C . LEU A 1 315 ? 20.163 -18.880 -28.453 1.00 33.91 315 LEU A C 1
ATOM 2533 O O . LEU A 1 315 ? 19.263 -18.120 -28.798 1.00 33.91 315 LEU A O 1
ATOM 2537 N N . LYS A 1 316 ? 20.261 -19.351 -27.213 1.00 33.59 316 LYS A N 1
ATOM 2538 C CA . LYS A 1 316 ? 19.394 -18.988 -26.085 1.00 33.59 316 LYS A CA 1
ATOM 2539 C C . LYS A 1 316 ? 19.721 -17.608 -25.481 1.00 33.59 316 LYS A C 1
ATOM 2541 O O . LYS A 1 316 ? 19.567 -17.445 -24.278 1.00 33.59 316 LYS A O 1
ATOM 2546 N N . GLN A 1 317 ? 20.246 -16.638 -26.238 1.00 34.62 317 GLN A N 1
ATOM 2547 C CA . GLN A 1 317 ? 20.754 -15.377 -25.670 1.00 34.62 317 GLN A CA 1
ATOM 2548 C C . GLN A 1 317 ? 20.031 -14.137 -26.216 1.00 34.62 317 GLN A C 1
ATOM 2550 O O . GLN A 1 317 ? 19.790 -14.012 -27.411 1.00 34.62 317 GLN A O 1
ATOM 2555 N N . CYS A 1 318 ? 19.692 -13.201 -25.320 1.00 36.16 318 CYS A N 1
ATOM 2556 C CA . CYS A 1 318 ? 19.203 -11.868 -25.679 1.00 36.16 318 CYS A CA 1
ATOM 2557 C C . CYS A 1 318 ? 20.247 -11.093 -26.483 1.00 36.16 318 CYS A C 1
ATOM 2559 O O . CYS A 1 318 ? 21.376 -10.909 -26.025 1.00 36.16 318 CYS A O 1
ATOM 2561 N N . PHE A 1 319 ? 19.831 -10.549 -27.623 1.00 42.94 319 PHE A N 1
ATOM 2562 C CA . PHE A 1 319 ? 20.665 -9.661 -28.418 1.00 42.94 319 PHE A CA 1
ATOM 2563 C C . PHE A 1 319 ? 20.399 -8.202 -28.042 1.00 42.94 319 PHE A C 1
ATOM 2565 O O . PHE A 1 319 ? 19.266 -7.719 -28.078 1.00 42.94 319 PHE A O 1
ATOM 2572 N N . TYR A 1 320 ? 21.470 -7.482 -27.720 1.00 42.94 320 TYR A N 1
ATOM 2573 C CA . TYR A 1 320 ? 21.494 -6.027 -27.801 1.00 42.94 320 TYR A CA 1
ATOM 2574 C C . TYR A 1 320 ? 21.899 -5.680 -29.231 1.00 42.94 320 TYR A C 1
ATOM 2576 O O . TYR A 1 320 ? 23.038 -5.927 -29.627 1.00 42.94 320 TYR A O 1
ATOM 2584 N N . LEU A 1 321 ? 20.983 -5.123 -30.019 1.00 43.09 321 LEU A N 1
ATOM 2585 C CA . LEU A 1 321 ? 21.327 -4.608 -31.340 1.00 43.09 321 LEU A CA 1
ATOM 2586 C C . LEU A 1 321 ? 21.693 -3.134 -31.181 1.00 43.09 321 LEU A C 1
ATOM 2588 O O . LEU A 1 321 ? 20.845 -2.245 -31.125 1.00 43.09 321 LEU A O 1
ATOM 2592 N N . LEU A 1 322 ? 22.994 -2.870 -31.070 1.00 40.25 322 LEU A N 1
ATOM 2593 C CA . LEU A 1 322 ? 23.510 -1.533 -31.322 1.00 40.25 322 LEU A CA 1
ATOM 2594 C C . LEU A 1 322 ? 23.552 -1.324 -32.827 1.00 40.25 322 LEU A C 1
ATOM 2596 O O . LEU A 1 322 ? 24.321 -1.981 -33.527 1.00 40.25 322 LEU A O 1
ATOM 2600 N N . THR A 1 323 ? 22.783 -0.363 -33.317 1.00 42.88 323 THR A N 1
ATOM 2601 C CA . THR A 1 323 ? 22.957 0.098 -34.686 1.00 42.88 323 THR A CA 1
ATOM 2602 C C . THR A 1 323 ? 23.767 1.393 -34.663 1.00 42.88 323 THR A C 1
ATOM 2604 O O . THR A 1 323 ? 23.361 2.433 -34.135 1.00 42.88 323 THR A O 1
ATOM 2607 N N . THR A 1 324 ? 24.989 1.318 -35.184 1.00 38.28 324 THR A N 1
ATOM 2608 C CA . THR A 1 324 ? 25.970 2.411 -35.131 1.00 38.28 324 THR A CA 1
ATOM 2609 C C . THR A 1 324 ? 25.618 3.581 -36.052 1.00 38.28 324 THR A C 1
ATOM 2611 O O . THR A 1 324 ? 26.089 4.689 -35.807 1.00 38.28 324 THR A O 1
ATOM 2614 N N . GLN A 1 325 ? 24.754 3.387 -37.058 1.00 40.22 325 GLN A N 1
ATOM 2615 C CA . GLN A 1 325 ? 24.400 4.450 -38.009 1.00 40.22 325 GLN A CA 1
ATOM 2616 C C . GLN A 1 325 ? 23.397 5.476 -37.439 1.00 40.22 325 GLN A C 1
ATOM 2618 O O . GLN A 1 325 ? 23.561 6.664 -37.699 1.00 40.22 325 GLN A O 1
ATOM 2623 N N . ASN A 1 326 ? 22.434 5.078 -36.589 1.00 49.88 326 ASN A N 1
ATOM 2624 C CA . ASN A 1 326 ? 21.449 6.007 -35.995 1.00 49.88 326 ASN A CA 1
ATOM 2625 C C . ASN A 1 326 ? 21.782 6.436 -34.555 1.00 49.88 326 ASN A C 1
ATOM 2627 O O . ASN A 1 326 ? 21.070 7.263 -33.987 1.00 49.88 326 ASN A O 1
ATOM 2631 N N . LYS A 1 327 ? 22.859 5.903 -33.954 1.00 58.62 327 LYS A N 1
ATOM 2632 C CA . LYS A 1 327 ? 23.271 6.169 -32.559 1.00 58.62 327 LYS A CA 1
ATOM 2633 C C . LYS A 1 327 ? 22.153 5.900 -31.536 1.00 58.62 327 LYS A C 1
ATOM 2635 O O . LYS A 1 327 ? 21.928 6.695 -30.622 1.00 58.62 327 LYS A O 1
ATOM 2640 N N . ARG A 1 328 ? 21.464 4.767 -31.696 1.00 55.12 328 ARG A N 1
ATOM 2641 C CA . ARG A 1 328 ? 20.323 4.322 -30.878 1.00 55.12 328 ARG A CA 1
ATOM 2642 C C . ARG A 1 328 ? 20.577 2.918 -30.315 1.00 55.12 328 ARG A C 1
ATOM 2644 O O . ARG A 1 328 ? 21.289 2.127 -30.935 1.00 55.12 328 ARG A O 1
ATOM 2651 N N . LEU A 1 329 ? 20.007 2.616 -29.145 1.00 61.59 329 LEU A N 1
ATOM 2652 C CA . LEU A 1 329 ? 20.116 1.308 -28.485 1.00 61.59 329 LEU A CA 1
ATOM 2653 C C . LEU A 1 329 ? 18.799 0.537 -28.648 1.00 61.59 329 LEU A C 1
ATOM 2655 O O . LEU A 1 329 ? 17.765 1.007 -28.175 1.00 61.59 329 LEU A O 1
ATOM 2659 N N . PHE A 1 330 ? 18.844 -0.637 -29.285 1.00 62.12 330 PHE A N 1
ATOM 2660 C CA . PHE A 1 330 ? 17.670 -1.481 -29.527 1.00 62.12 330 PHE A CA 1
ATOM 2661 C C . PHE A 1 330 ? 17.728 -2.742 -28.664 1.00 62.12 330 PHE A C 1
ATOM 2663 O O . PHE A 1 330 ? 18.797 -3.339 -28.498 1.00 62.12 330 PHE A O 1
ATOM 2670 N N . LEU A 1 331 ? 16.577 -3.161 -28.135 1.00 59.94 331 LEU A N 1
ATOM 2671 C CA . LEU A 1 331 ? 16.441 -4.425 -27.405 1.00 59.94 331 LEU A CA 1
ATOM 2672 C C . LEU A 1 331 ? 15.569 -5.416 -28.172 1.00 59.94 331 LEU A C 1
ATOM 2674 O O . LEU A 1 331 ? 14.504 -5.050 -28.670 1.00 59.94 331 LEU A O 1
ATOM 2678 N N . TRP A 1 332 ? 16.019 -6.672 -28.198 1.00 59.94 332 TRP A N 1
ATOM 2679 C CA . TRP A 1 332 ? 15.287 -7.817 -28.729 1.00 59.94 332 TRP A CA 1
ATOM 2680 C C . TRP A 1 332 ? 14.763 -8.705 -27.595 1.00 59.94 332 TRP A C 1
ATOM 2682 O O . TRP A 1 332 ? 15.539 -9.120 -26.731 1.00 59.94 332 TRP A O 1
ATOM 2692 N N . LEU A 1 333 ? 13.468 -9.034 -27.611 1.00 58.72 333 LEU A N 1
ATOM 2693 C CA . LEU A 1 333 ? 12.785 -9.735 -26.520 1.00 58.72 333 LEU A CA 1
ATOM 2694 C C . LEU A 1 333 ? 11.930 -10.912 -27.042 1.00 58.72 333 LEU A C 1
ATOM 2696 O O . LEU A 1 333 ? 10.997 -10.713 -27.811 1.00 58.72 333 LEU A O 1
ATOM 2700 N N . ASN A 1 334 ? 12.275 -12.138 -26.618 1.00 52.62 334 ASN A N 1
ATOM 2701 C CA . ASN A 1 334 ? 11.548 -13.406 -26.824 1.00 52.62 334 ASN A CA 1
ATOM 2702 C C . ASN A 1 334 ? 11.033 -13.708 -28.252 1.00 52.62 334 ASN A C 1
ATOM 2704 O O . ASN A 1 334 ? 9.879 -14.081 -28.446 1.00 52.62 334 ASN A O 1
ATOM 2708 N N . GLY A 1 335 ? 11.899 -13.579 -29.262 1.00 45.69 335 GLY A N 1
ATOM 2709 C CA . GLY A 1 335 ? 11.624 -14.071 -30.624 1.00 45.69 335 GLY A CA 1
ATOM 2710 C C . GLY A 1 335 ? 10.647 -13.233 -31.458 1.00 45.69 335 GLY A C 1
ATOM 2711 O O . GLY A 1 335 ? 10.593 -13.425 -32.670 1.00 45.69 335 GLY A O 1
ATOM 2712 N N . ASP A 1 336 ? 9.952 -12.268 -30.856 1.00 42.75 336 ASP A N 1
ATOM 2713 C CA . ASP A 1 336 ? 9.196 -11.255 -31.583 1.00 42.75 336 ASP A CA 1
ATOM 2714 C C . ASP A 1 336 ? 10.134 -10.094 -31.971 1.00 42.75 336 ASP A C 1
ATOM 2716 O O . ASP A 1 336 ? 10.778 -9.474 -31.119 1.00 42.75 336 ASP A O 1
ATOM 2720 N N . LEU A 1 337 ? 10.203 -9.777 -33.272 1.00 44.75 337 LEU A N 1
ATOM 2721 C CA . LEU A 1 337 ? 10.866 -8.581 -33.812 1.00 44.75 337 LEU A CA 1
ATOM 2722 C C . LEU A 1 337 ? 10.029 -7.346 -33.435 1.00 44.75 337 LEU A C 1
ATOM 2724 O O . LEU A 1 337 ? 9.296 -6.784 -34.246 1.00 44.75 337 LEU A O 1
ATOM 2728 N N . MET A 1 338 ? 10.096 -6.943 -32.171 1.00 52.47 338 MET A N 1
ATOM 2729 C CA . MET A 1 338 ? 9.469 -5.725 -31.672 1.00 52.47 338 MET A CA 1
ATOM 2730 C C . MET A 1 338 ? 10.555 -4.784 -31.162 1.00 52.47 338 MET A C 1
ATOM 2732 O O . MET A 1 338 ? 11.173 -5.048 -30.130 1.00 52.47 338 MET A O 1
ATOM 2736 N N . PRO A 1 339 ? 10.813 -3.676 -31.867 1.00 55.41 339 PRO A N 1
ATOM 2737 C CA . PRO A 1 339 ? 11.910 -2.797 -31.531 1.00 55.41 339 PRO A CA 1
ATOM 2738 C C . PRO A 1 339 ? 11.463 -1.875 -30.407 1.00 55.41 339 PRO A C 1
ATOM 2740 O O . PRO A 1 339 ? 10.637 -0.980 -30.591 1.00 55.41 339 PRO A O 1
ATOM 2743 N N . ILE A 1 340 ? 12.024 -2.057 -29.226 1.00 57.59 340 ILE A N 1
ATOM 2744 C CA . ILE A 1 340 ? 12.064 -0.941 -28.292 1.00 57.59 340 ILE A CA 1
ATOM 2745 C C . ILE A 1 340 ? 13.383 -0.216 -28.498 1.00 57.59 340 ILE A C 1
ATOM 2747 O O . ILE A 1 340 ? 14.452 -0.828 -28.550 1.00 57.59 340 ILE A O 1
ATOM 2751 N N . GLU A 1 341 ? 13.297 1.098 -28.639 1.00 65.56 341 GLU A N 1
ATOM 2752 C CA . GLU A 1 341 ? 14.466 1.962 -28.635 1.00 65.56 341 GLU A CA 1
ATOM 2753 C C . GLU A 1 341 ? 14.614 2.566 -27.244 1.00 65.56 341 GLU A C 1
ATOM 2755 O O . GLU A 1 341 ? 13.715 3.262 -26.769 1.00 65.56 341 GLU A O 1
ATOM 2760 N N . ILE A 1 342 ? 15.751 2.312 -26.596 1.00 69.25 342 ILE A N 1
ATOM 2761 C CA . ILE A 1 342 ? 16.134 3.024 -25.379 1.00 69.25 342 ILE A CA 1
ATOM 2762 C C . ILE A 1 342 ? 16.660 4.393 -25.794 1.00 69.25 342 ILE A C 1
ATOM 2764 O O . ILE A 1 342 ? 17.629 4.498 -26.546 1.00 69.25 342 ILE A O 1
ATOM 2768 N N . LEU A 1 343 ? 16.049 5.440 -25.246 1.00 66.81 343 LEU A N 1
ATOM 2769 C CA . LEU A 1 343 ? 16.404 6.827 -25.547 1.00 66.81 343 LEU A CA 1
ATOM 2770 C C . LEU A 1 343 ? 17.395 7.380 -24.517 1.00 66.81 343 LEU A C 1
ATOM 2772 O O . LEU A 1 343 ? 18.377 8.044 -24.857 1.00 66.81 343 LEU A O 1
ATOM 2776 N N . THR A 1 344 ? 17.166 7.077 -23.238 1.00 73.75 344 THR A N 1
ATOM 2777 C CA . THR A 1 344 ? 18.050 7.457 -22.129 1.00 73.75 344 THR A CA 1
ATOM 2778 C C . THR A 1 344 ? 18.214 6.318 -21.140 1.00 73.75 344 THR A C 1
ATOM 2780 O O . THR A 1 344 ? 17.272 5.594 -20.809 1.00 73.75 344 THR A O 1
ATOM 2783 N N . LEU A 1 345 ? 19.434 6.210 -20.626 1.00 76.94 345 LEU A N 1
ATOM 2784 C CA . LEU A 1 345 ? 19.832 5.226 -19.634 1.00 76.94 345 LEU A CA 1
ATOM 2785 C C . LEU A 1 345 ? 20.639 5.887 -18.521 1.00 76.94 345 LEU A C 1
ATOM 2787 O O . LEU A 1 345 ? 21.199 6.973 -18.673 1.00 76.94 345 LEU A O 1
ATOM 2791 N N . LYS A 1 346 ? 20.692 5.231 -17.367 1.00 80.00 346 LYS A N 1
ATOM 2792 C CA . LYS A 1 346 ? 21.444 5.718 -16.211 1.00 80.00 346 LYS A CA 1
ATOM 2793 C 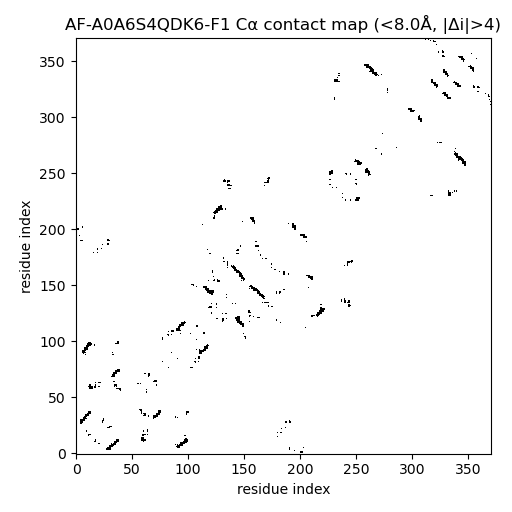C . LYS A 1 346 ? 22.324 4.609 -15.661 1.00 80.00 346 LYS A C 1
ATOM 2795 O O . LYS A 1 346 ? 21.821 3.569 -15.241 1.00 80.00 346 LYS A O 1
ATOM 2800 N N . ARG A 1 347 ? 23.641 4.841 -15.625 1.00 80.69 347 ARG A N 1
ATOM 2801 C CA . ARG A 1 347 ? 24.584 3.954 -14.924 1.00 80.69 347 ARG A CA 1
ATOM 2802 C C . ARG A 1 347 ? 24.305 4.012 -13.422 1.00 80.69 347 ARG A C 1
ATOM 2804 O O . ARG A 1 347 ? 24.034 5.090 -12.888 1.00 80.69 347 ARG A O 1
ATOM 2811 N N . ALA A 1 348 ? 24.395 2.885 -12.720 1.00 75.25 348 ALA A N 1
ATOM 2812 C CA . ALA A 1 348 ? 24.258 2.867 -11.264 1.00 75.25 348 ALA A CA 1
ATOM 2813 C C . ALA A 1 348 ? 25.213 3.885 -10.598 1.00 75.25 348 ALA A C 1
ATOM 2815 O O . ALA A 1 348 ? 26.424 3.815 -10.775 1.00 75.25 348 ALA A O 1
ATOM 2816 N N . GLY A 1 349 ? 24.657 4.860 -9.865 1.00 72.50 349 GLY A N 1
ATOM 2817 C CA . GLY A 1 349 ? 25.421 5.939 -9.215 1.00 72.50 349 GLY A CA 1
ATOM 2818 C C . GLY A 1 349 ? 25.912 7.067 -10.137 1.00 72.50 349 GLY A C 1
ATOM 2819 O O . GLY A 1 349 ? 26.499 8.022 -9.643 1.00 72.50 349 GLY A O 1
ATOM 2820 N N . GLY A 1 350 ? 25.662 6.988 -11.448 1.00 79.12 350 GLY A N 1
ATOM 2821 C CA . GLY A 1 350 ? 26.068 7.989 -12.437 1.00 79.12 350 GLY A CA 1
ATOM 2822 C C . GLY A 1 350 ? 24.961 8.975 -12.823 1.00 79.12 350 GLY A C 1
ATOM 2823 O O . GLY A 1 350 ? 23.811 8.873 -12.379 1.00 79.12 350 GLY A O 1
ATOM 2824 N N . ARG A 1 351 ? 25.312 9.934 -13.687 1.00 82.06 351 ARG A N 1
ATOM 2825 C CA . ARG A 1 351 ? 24.345 10.820 -14.353 1.00 82.06 351 ARG A CA 1
ATOM 2826 C C . ARG A 1 351 ? 23.570 10.051 -15.428 1.00 82.06 351 ARG A C 1
ATOM 2828 O O . ARG A 1 351 ? 24.046 9.041 -15.947 1.00 82.06 351 ARG A O 1
ATOM 2835 N N . THR A 1 352 ? 22.368 10.527 -15.734 1.00 83.19 352 THR A N 1
ATOM 2836 C CA . THR A 1 352 ? 21.607 10.064 -16.899 1.00 83.19 352 THR A CA 1
ATOM 2837 C C . THR A 1 352 ? 22.377 10.428 -18.166 1.00 83.19 352 THR A C 1
ATOM 2839 O O . THR A 1 352 ? 22.906 11.533 -18.261 1.00 83.19 352 THR A O 1
ATOM 2842 N N . ILE A 1 353 ? 22.446 9.499 -19.113 1.00 78.12 353 ILE A N 1
ATOM 2843 C CA . ILE A 1 353 ? 23.129 9.663 -20.395 1.00 78.12 353 ILE A CA 1
ATOM 2844 C C . ILE A 1 353 ? 22.187 9.264 -21.526 1.00 78.12 353 ILE A C 1
ATOM 2846 O O . ILE A 1 353 ? 21.385 8.334 -21.391 1.00 78.12 353 ILE A O 1
ATOM 2850 N N . THR A 1 354 ? 22.256 9.991 -22.638 1.00 78.50 354 THR A N 1
ATOM 2851 C CA . THR A 1 354 ? 21.497 9.627 -23.836 1.00 78.50 354 THR A CA 1
ATOM 2852 C C . THR A 1 354 ? 22.069 8.344 -24.433 1.00 78.50 354 THR A C 1
ATOM 2854 O O . THR A 1 354 ? 23.251 8.038 -24.249 1.00 78.50 354 THR A O 1
ATOM 2857 N N . ALA A 1 355 ? 21.253 7.594 -25.176 1.00 68.00 355 ALA A N 1
ATOM 2858 C CA . ALA A 1 355 ? 21.750 6.440 -25.922 1.00 68.00 355 ALA A CA 1
ATOM 2859 C C . ALA A 1 355 ? 22.888 6.842 -26.876 1.00 68.00 355 ALA A C 1
ATOM 2861 O O . ALA A 1 355 ? 23.903 6.156 -26.958 1.00 68.00 355 ALA A O 1
ATOM 2862 N N . LYS A 1 356 ? 22.779 8.016 -27.510 1.00 69.75 356 LYS A N 1
ATOM 2863 C CA . LYS A 1 356 ? 23.817 8.585 -28.374 1.00 69.75 356 LYS A CA 1
ATOM 2864 C C . LYS A 1 356 ? 25.146 8.782 -27.642 1.00 69.75 356 LYS A C 1
ATOM 2866 O O . LYS A 1 356 ? 26.185 8.375 -28.159 1.00 69.75 356 LYS A O 1
ATOM 2871 N N . ASP A 1 357 ? 25.130 9.408 -26.469 1.00 72.44 357 ASP A N 1
ATOM 2872 C CA . ASP A 1 357 ? 26.348 9.683 -25.695 1.00 72.44 357 ASP A CA 1
ATOM 2873 C C . ASP A 1 357 ? 26.950 8.404 -25.128 1.00 72.44 357 ASP A C 1
ATOM 2875 O O . ASP A 1 357 ? 28.168 8.249 -25.110 1.00 72.44 357 ASP A O 1
ATOM 2879 N N . PHE A 1 358 ? 26.095 7.464 -24.721 1.00 71.81 358 PHE A N 1
ATOM 2880 C CA . PHE A 1 358 ? 26.522 6.139 -24.300 1.00 71.81 358 PHE A CA 1
ATOM 2881 C C . PHE A 1 358 ? 27.303 5.423 -25.409 1.00 71.81 358 PHE A C 1
ATOM 2883 O O . PHE A 1 358 ? 28.402 4.934 -25.159 1.00 71.81 358 PHE A O 1
ATOM 2890 N N . ILE A 1 359 ? 26.780 5.442 -26.638 1.00 64.50 359 ILE A N 1
ATOM 2891 C CA . ILE A 1 359 ? 27.405 4.816 -27.811 1.00 64.50 359 ILE A CA 1
ATOM 2892 C C . ILE A 1 359 ? 28.700 5.536 -28.211 1.00 64.50 359 ILE A C 1
ATOM 2894 O O . ILE A 1 359 ? 29.701 4.885 -28.490 1.00 64.50 359 ILE A O 1
ATOM 2898 N N . ASN A 1 360 ? 28.712 6.874 -28.227 1.00 64.69 360 ASN A N 1
ATOM 2899 C CA . ASN A 1 360 ? 29.914 7.638 -28.593 1.00 64.69 360 ASN A CA 1
ATOM 2900 C C . ASN A 1 360 ? 31.019 7.535 -27.525 1.00 64.69 360 ASN A C 1
ATOM 2902 O O . ASN A 1 360 ? 32.201 7.599 -27.852 1.00 64.69 360 ASN A O 1
ATOM 2906 N N . GLY A 1 361 ? 30.637 7.429 -26.250 1.00 59.91 361 GLY A N 1
ATOM 2907 C CA . GLY A 1 361 ? 31.557 7.342 -25.117 1.00 59.91 361 GLY A CA 1
ATOM 2908 C C . GLY A 1 361 ? 32.075 5.929 -24.850 1.00 59.91 361 GLY A C 1
ATOM 2909 O O . GLY A 1 361 ? 33.111 5.773 -24.200 1.00 59.91 361 GLY A O 1
ATOM 2910 N N . SER A 1 362 ? 31.399 4.889 -25.347 1.00 56.78 362 SER A N 1
ATOM 2911 C CA . SER A 1 362 ? 31.904 3.524 -25.254 1.00 56.78 362 SER A CA 1
ATOM 2912 C C . SER A 1 362 ? 32.988 3.297 -26.311 1.00 56.78 362 SER A C 1
ATOM 2914 O O . SER A 1 362 ? 32.698 3.196 -27.500 1.00 56.78 362 SER A O 1
ATOM 2916 N N . ARG A 1 363 ? 34.246 3.116 -25.885 1.00 43.59 363 ARG A N 1
ATOM 2917 C CA . ARG A 1 363 ? 35.309 2.540 -26.743 1.00 43.59 363 ARG A CA 1
ATOM 2918 C C . ARG A 1 363 ? 35.060 1.063 -27.086 1.00 43.59 363 ARG A C 1
ATOM 2920 O O . ARG A 1 363 ? 35.856 0.433 -27.775 1.00 43.59 363 ARG A O 1
ATOM 2927 N N . GLU A 1 364 ? 33.985 0.495 -26.559 1.00 41.75 364 GLU A N 1
ATOM 2928 C CA . GLU A 1 364 ? 33.669 -0.914 -26.642 1.00 41.75 364 GLU A CA 1
ATOM 2929 C C . GLU A 1 364 ? 32.773 -1.192 -27.846 1.00 41.75 364 GLU A C 1
ATOM 2931 O O . GLU A 1 364 ? 31.662 -0.677 -27.948 1.00 41.75 364 GLU A O 1
ATOM 2936 N N . LYS A 1 365 ? 33.226 -2.080 -28.733 1.00 41.91 365 LYS A N 1
ATOM 2937 C CA . LYS A 1 365 ? 32.302 -2.833 -29.578 1.00 41.91 365 LYS A CA 1
ATOM 2938 C C . LYS A 1 365 ? 31.494 -3.715 -28.628 1.00 41.91 365 LYS A C 1
ATOM 2940 O O . LYS A 1 365 ? 32.049 -4.632 -28.021 1.00 41.91 365 LYS A O 1
ATOM 2945 N N . PHE A 1 366 ? 30.224 -3.387 -28.412 1.00 40.47 366 PHE A N 1
ATOM 2946 C CA . PHE A 1 366 ? 29.340 -4.264 -27.653 1.00 40.47 366 PHE A CA 1
ATOM 2947 C C . PHE A 1 366 ? 29.261 -5.589 -28.409 1.00 40.47 366 PHE A C 1
ATOM 2949 O O . PHE A 1 366 ? 29.044 -5.566 -29.623 1.00 40.47 366 PHE A O 1
ATOM 2956 N N . PRO A 1 367 ? 29.512 -6.727 -27.746 1.00 34.88 367 PRO A N 1
ATOM 2957 C CA . PRO A 1 367 ? 29.451 -8.001 -28.426 1.00 34.88 367 PRO A CA 1
ATOM 2958 C C . PRO A 1 367 ? 28.026 -8.180 -28.943 1.00 34.88 367 PRO A C 1
ATOM 2960 O O . PRO A 1 367 ? 27.073 -8.211 -28.165 1.00 34.88 367 PRO A O 1
ATOM 2963 N N . ILE A 1 368 ? 27.889 -8.326 -30.260 1.00 35.69 368 ILE A N 1
ATOM 2964 C CA . ILE A 1 368 ? 26.848 -9.201 -30.782 1.00 35.69 368 ILE A CA 1
ATOM 2965 C C . ILE A 1 368 ? 27.260 -10.563 -30.228 1.00 35.69 368 ILE A C 1
ATOM 2967 O O . ILE A 1 368 ? 28.218 -11.160 -30.715 1.00 35.69 368 ILE A O 1
ATOM 2971 N N . ALA A 1 369 ? 26.671 -10.967 -29.104 1.00 28.20 369 ALA A N 1
ATOM 2972 C CA . ALA A 1 369 ? 26.954 -12.259 -28.504 1.00 28.20 369 ALA A CA 1
ATOM 2973 C C . ALA A 1 369 ? 26.351 -13.327 -29.421 1.00 28.20 369 ALA A C 1
ATOM 2975 O O . ALA A 1 369 ? 25.196 -13.708 -29.284 1.00 28.20 369 ALA A O 1
ATOM 2976 N N . VAL A 1 370 ? 27.125 -13.727 -30.425 1.00 27.27 370 VAL A N 1
ATOM 2977 C CA . VAL A 1 370 ? 26.909 -14.943 -31.200 1.00 27.27 370 VAL A CA 1
ATOM 2978 C C . VAL A 1 370 ? 27.826 -15.965 -30.556 1.00 27.27 370 VAL A C 1
ATOM 2980 O O . VAL A 1 370 ? 29.043 -15.823 -30.669 1.00 27.27 370 VAL A O 1
ATOM 2983 N N . ASN A 1 371 ? 27.266 -16.902 -29.796 1.00 23.69 371 ASN A N 1
ATOM 2984 C CA . ASN A 1 371 ? 28.044 -17.981 -29.196 1.00 23.69 371 ASN A CA 1
ATOM 2985 C C . ASN A 1 371 ? 27.395 -19.332 -29.446 1.00 23.69 371 ASN A C 1
ATOM 2987 O O . ASN A 1 371 ? 26.480 -19.680 -28.666 1.00 23.69 371 ASN A O 1
#

Solvent-accessible surface area (backbone atoms only — not comparable to full-atom values): 21545 Å² total; per-residue (Å²): 133,65,67,96,50,52,38,27,34,40,27,16,22,46,61,71,38,23,54,52,51,50,48,37,52,76,69,61,46,38,44,67,65,31,35,38,27,50,50,59,78,80,76,89,79,68,98,63,93,83,81,81,90,66,95,70,69,56,32,50,24,42,46,51,25,60,76,68,73,32,51,70,43,55,54,90,64,92,46,74,66,53,34,52,52,52,42,74,63,67,19,42,30,33,42,35,30,66,43,86,71,90,78,59,64,71,48,43,61,39,20,77,72,24,24,33,35,59,39,60,22,52,72,39,34,35,24,60,72,31,24,59,43,50,43,31,50,73,61,36,54,58,44,24,27,23,40,22,40,65,50,93,51,75,73,64,29,32,36,59,48,75,51,76,44,83,36,61,94,44,32,45,68,56,49,50,50,55,41,51,59,50,46,54,54,52,49,52,50,59,56,63,72,30,67,42,59,100,90,38,76,52,71,50,80,77,67,72,41,78,61,59,71,93,61,51,38,75,36,63,76,83,57,81,70,76,36,47,69,61,65,85,34,41,69,66,50,48,49,24,42,42,29,34,29,54,91,55,82,30,36,26,46,72,58,94,88,44,50,34,20,52,73,42,68,41,87,54,55,75,72,53,64,77,67,46,86,84,83,72,77,98,73,90,87,84,90,84,81,91,74,83,90,78,91,78,90,56,75,44,77,78,89,86,53,79,43,55,52,76,78,49,74,78,52,90,65,71,50,60,49,71,45,81,88,78,41,44,38,33,48,53,34,63,90,47,98,52,50,36,38,41,52,28,34,27,45,76,97,55,68,78,38,43,30,44,55,51,58,73,67,43,91,63,81,74,70,73,80,79,122

Secondary structure (DSSP, 8-state):
---SS-EEEEEE-SHHHHHHHHHHHHTT--EEEEEE----------S-TTS--SS-SS-HHHHHHHHTT-EEE--SS--HHHHHHHHHTT-SEEEEES--SPPPHHHHTSSTT-EEEEESSSTTTTEES-HHHHHHHHT-SEEEEEEEE--SSTT-SPEEEEEEEE-TT--HHHHHHHHHHHHHHHHHHHHHTTPPPTT--S-PPPP-B---GGG--EEPPP-GGGGB--TT--HHHHHHHHHHTTTTT--EEEETTEEEEEEEEEE--HHHHHHSTTS-SSS------SS-------EEE-SS-EEEGGGGTT-----EEEETTTTEEEEEETTEEEEEEEEEEEETTS-EEEHHHHHHH--S-------

Nearest PDB structures (foldseek):
  5uai-assembly1_A  TM=8.675E-01  e=8.951E-26  Pseudomonas aeruginosa PAO1
  1fmt-assembly2_B  TM=8.467E-01  e=1.705E-25  Escherichia coli
  3q0i-assembly1_A  TM=8.387E-01  e=1.580E-24  Vibrio cholerae
  5vyu-assembly1_B  TM=8.300E-01  e=8.582E-17  Brucella melitensis bv. 1 str. 16M
  5vys-assembly1_A  TM=8.075E-01  e=3.937E-16  Brucella melitensis bv. 1 str. 16M

Sequence (371 aa):
MGRDIPKIVYMGSPLFAARLLEFIITMRLADVCAVWTVAKRIRSRVRNRKALRSDEESTPVGQVAQRLNITLHEPEEITALDVAAMRGYEADFIFIVAYGKILPEAFFAAARYGAYNLHFSLLPRYRGAAPITAAILNGDRETGITIQKVVKRMDAGPIVLQEAFAAAELDYEQVLRHSIERAHNLFQVFFTSQVGTNNSPLWAAPRLLEQNETKATYTKKIDATATEMTQAETSLSFHRKMLAFKHWRGVMFFIKEVKYFVVTYQFLRTENFYQSPLFKADQSFAAQTKTLLTDIEWEAWNGKTTVPLHCFKSLKQCFYLLTTQNKRLFLWLNGDLMPIEILTLKRAGGRTITAKDFINGSREKFPIAVN

pLDDT: mean 75.08, std 24.9, range [23.64, 98.81]

Foldseek 3Di:
DFDLAFAEAEAAFAQLSLVLVVLCVVVVLHNHQAYEAAFDDPPPPDPDDPPPPPLPRGGSNVSSCVVVVHHYDHDNDCDPVNLVVLLVSQGQEYEYEHRPDQDDPSNQVSHVLGYKYKALWDPLEAFDDQRLLVCLLVQPQKTWIWIFGDDNDTPQGFTQDIDMDGCHLAFSVRSSVVRSVVSSVVSNCVSPVQQDDPVDSDGDRGDTHGGDPVNHDYDDDDDPCLLEDDQQDDPSSLSSSQRSCVVPQARWYDAPNWIKHQDDKDWDDLVVVVVPPQPDPDDDDHDDPDDDDDDDWDWDDPPPDTDTCVLVPPPPDWFFDDRPPVLWTWTDHDPDPTTMTRQWMATVVGDIDGSNCVSVVDPDPRDRPPD

Mean predicted aligned error: 12.22 Å